Protein 8B6Q (pdb70)

Structure (mmCIF, N/CA/C/O backbone):
data_8B6Q
#
_entry.id   8B6Q
#
_cell.length_a   74.530
_cell.length_b   74.530
_cell.length_c   177.840
_cell.angle_alpha   90.000
_cell.angle_beta   90.000
_cell.angle_gamma   90.000
#
_symmetry.space_group_name_H-M   'P 41 21 2'
#
loop_
_entity.id
_entity.type
_entity.pdbx_description
1 polymer 'Haloalkane dehalogenase,Calmodulin-1,Haloalkane dehalogenase,Calmodulin-1,M13 peptide'
2 non-polymer 'CHLORIDE ION'
3 non-polymer 'CALCIUM ION'
4 water water
#
loop_
_atom_site.group_PDB
_atom_site.id
_atom_site.type_symbol
_atom_site.label_atom_id
_atom_site.label_alt_id
_atom_site.label_comp_id
_atom_site.label_asym_id
_atom_site.label_entity_id
_atom_site.label_seq_id
_atom_site.pdbx_PDB_ins_code
_atom_site.Cartn_x
_atom_site.Cartn_y
_atom_site.Cartn_z
_atom_site.occupancy
_atom_site.B_iso_or_equiv
_atom_site.auth_seq_id
_atom_site.auth_comp_id
_atom_site.auth_asym_id
_atom_site.auth_atom_id
_atom_site.pdbx_PDB_model_num
ATOM 1 N N . GLY A 1 1 ? -11.24006 36.23613 -37.24593 1.000 147.52325 1 GLY A N 1
ATOM 2 C CA . GLY A 1 1 ? -11.54775 35.14699 -38.15381 1.000 144.70465 1 GLY A CA 1
ATOM 3 C C . GLY A 1 1 ? -10.34318 34.29147 -38.49346 1.000 138.36190 1 GLY A C 1
ATOM 4 O O . GLY A 1 1 ? -9.72440 34.46355 -39.54393 1.000 143.65885 1 GLY A O 1
ATOM 5 N N . ILE A 1 2 ? -10.00894 33.36428 -37.59592 1.000 132.12046 2 ILE A N 1
ATOM 6 C CA . ILE A 1 2 ? -8.87684 32.47421 -37.82028 1.000 139.66586 2 ILE A CA 1
ATOM 7 C C . ILE A 1 2 ? -9.20654 31.51257 -38.95305 1.000 145.71166 2 ILE A C 1
ATOM 8 O O . ILE A 1 2 ? -10.24122 30.83291 -38.93254 1.000 150.50343 2 ILE A O 1
ATOM 13 N N . GLY A 1 3 ? -8.32634 31.45283 -39.95009 1.000 172.05517 3 GLY A N 1
ATOM 14 C CA . GLY A 1 3 ? -8.55639 30.58455 -41.08384 1.000 171.34279 3 GLY A CA 1
ATOM 15 C C . GLY A 1 3 ? -8.41982 29.11631 -40.73109 1.000 164.77257 3 GLY A C 1
ATOM 16 O O . GLY A 1 3 ? -7.73960 28.72741 -39.78086 1.000 161.09306 3 GLY A O 1
ATOM 17 N N . THR A 1 4 ? -9.09090 28.28218 -41.52704 1.000 156.09008 4 THR A N 1
ATOM 18 C CA . THR A 1 4 ? -9.07559 26.84214 -41.32328 1.000 148.70584 4 THR A CA 1
ATOM 19 C C . THR A 1 4 ? -8.75823 26.05373 -42.58596 1.000 147.64652 4 THR A C 1
ATOM 20 O O . THR A 1 4 ? -8.76296 24.81872 -42.53899 1.000 143.58419 4 THR A O 1
ATOM 24 N N . GLY A 1 5 ? -8.49110 26.72081 -43.70659 1.000 130.45214 5 GLY A N 1
ATOM 25 C CA . GLY A 1 5 ? -8.13695 26.01207 -44.91886 1.000 117.54464 5 GLY A CA 1
ATOM 26 C C . GLY A 1 5 ? -6.71955 25.47230 -44.87123 1.000 125.51958 5 GLY A C 1
ATOM 27 O O . GLY A 1 5 ? -5.85050 25.98814 -44.16947 1.000 115.15273 5 GLY A O 1
ATOM 28 N N . PHE A 1 6 ? -6.48836 24.40575 -45.63990 1.000 119.88613 6 PHE A N 1
ATOM 29 C CA . PHE A 1 6 ? -5.19066 23.73762 -45.71361 1.000 104.24075 6 PHE A CA 1
ATOM 30 C C . PHE A 1 6 ? -4.73451 23.74463 -47.16864 1.000 107.17744 6 PHE A C 1
ATOM 31 O O . PHE A 1 6 ? -4.82134 22.72100 -47.86427 1.000 106.44015 6 PHE A O 1
ATOM 39 N N . PRO A 1 7 ? -4.24037 24.88356 -47.66459 1.000 111.18920 7 PRO A N 1
ATOM 40 C CA . PRO A 1 7 ? -3.85719 24.96889 -49.07742 1.000 115.88852 7 PRO A CA 1
ATOM 41 C C . PRO A 1 7 ? -2.37073 24.74132 -49.29867 1.000 112.63141 7 PRO A C 1
ATOM 42 O O . PRO A 1 7 ? -1.64678 25.66558 -49.68215 1.000 115.61673 7 PRO A O 1
ATOM 46 N N . PHE A 1 8 ? -1.90490 23.51741 -49.06371 1.000 107.48197 8 PHE A N 1
ATOM 47 C CA . PHE A 1 8 ? -0.50256 23.16910 -49.23575 1.000 118.58833 8 PHE A CA 1
ATOM 48 C C . PHE A 1 8 ? -0.38493 21.95732 -50.14728 1.000 123.85770 8 PHE A C 1
ATOM 49 O O . PHE A 1 8 ? -1.13855 20.98926 -50.00772 1.000 119.66058 8 PHE A O 1
ATOM 57 N N . ASP A 1 9 ? 0.56068 22.01660 -51.07694 1.000 125.57855 9 ASP A N 1
ATOM 58 C CA . ASP A 1 9 ? 0.78426 20.89657 -51.98298 1.000 117.35588 9 ASP A CA 1
ATOM 59 C C . ASP A 1 9 ? 1.40913 19.73310 -51.22061 1.000 111.97873 9 ASP A C 1
ATOM 60 O O . ASP A 1 9 ? 2.43019 19.91665 -50.54722 1.000 109.30311 9 ASP A O 1
ATOM 65 N N . PRO A 1 10 ? 0.83414 18.53425 -51.29339 1.000 109.66145 10 PRO A N 1
ATOM 66 C CA . PRO A 1 10 ? 1.37869 17.40651 -50.52971 1.000 104.43924 10 PRO A CA 1
ATOM 67 C C . PRO A 1 10 ? 2.55677 16.75091 -51.23416 1.000 95.77622 10 PRO A C 1
ATOM 68 O O . PRO A 1 10 ? 2.56994 16.58889 -52.45719 1.000 96.53499 10 PRO A O 1
ATOM 72 N N . HIS A 1 11 ? 3.55477 16.37107 -50.43885 1.000 90.07177 11 HIS A N 1
ATOM 73 C CA . HIS A 1 11 ? 4.72858 15.66193 -50.92420 1.000 87.27274 11 HIS A CA 1
ATOM 74 C C . HIS A 1 11 ? 4.93205 14.40737 -50.08780 1.000 94.33532 11 HIS A C 1
ATOM 75 O O . HIS A 1 11 ? 4.58191 14.36905 -48.90521 1.000 92.83537 11 HIS A O 1
ATOM 82 N N . TYR A 1 12 ? 5.50179 13.37838 -50.71092 1.000 88.11680 12 TYR A N 1
ATOM 83 C CA . TYR A 1 12 ? 5.64885 12.07807 -50.07597 1.000 78.17767 12 TYR A CA 1
ATOM 84 C C . TYR A 1 12 ? 7.06141 11.54653 -50.27863 1.000 77.26665 12 TYR A C 1
ATOM 85 O O . TYR A 1 12 ? 7.75765 11.91056 -51.22986 1.000 85.58843 12 TYR A O 1
ATOM 94 N N . VAL A 1 13 ? 7.47310 10.67165 -49.36399 1.000 77.39943 13 VAL A N 1
ATOM 95 C CA . VAL A 1 13 ? 8.79660 10.05833 -49.40721 1.000 76.65473 13 VAL A CA 1
ATOM 96 C C . VAL A 1 13 ? 8.74735 8.77194 -48.59372 1.000 69.26791 13 VAL A C 1
ATOM 97 O O . VAL A 1 13 ? 8.14364 8.72321 -47.51837 1.000 71.11381 13 VAL A O 1
ATOM 101 N N . GLU A 1 14 ? 9.37680 7.72489 -49.12251 1.000 73.80412 14 GLU A N 1
ATOM 102 C CA . GLU A 1 14 ? 9.41800 6.42956 -48.45820 1.000 66.07897 14 GLU A CA 1
ATOM 103 C C . GLU A 1 14 ? 10.57666 6.37889 -47.47076 1.000 72.26055 14 GLU A C 1
ATOM 104 O O . GLU A 1 14 ? 11.68908 6.81908 -47.77529 1.000 76.17350 14 GLU A O 1
ATOM 110 N N . VAL A 1 15 ? 10.30711 5.83263 -46.28492 1.000 81.84180 15 VAL A N 1
ATOM 111 C CA . VAL A 1 15 ? 11.28879 5.74955 -45.20765 1.000 75.50020 15 VAL A CA 1
ATOM 112 C C . VAL A 1 15 ? 11.10725 4.41785 -44.49193 1.000 69.57431 15 VAL A C 1
ATOM 113 O O . VAL A 1 15 ? 10.03717 4.15416 -43.93158 1.000 67.58487 15 VAL A O 1
ATOM 117 N N . LEU A 1 16 ? 12.14830 3.58391 -44.50864 1.000 58.29324 16 LEU A N 1
ATOM 118 C CA . LEU A 1 16 ? 12.16309 2.30639 -43.79443 1.000 52.34027 16 LEU A CA 1
ATOM 119 C C . LEU A 1 16 ? 10.96685 1.43816 -44.18049 1.000 61.14527 16 LEU A C 1
ATOM 120 O O . LEU A 1 16 ? 10.21897 0.94800 -43.33181 1.000 56.17357 16 LEU A O 1
ATOM 125 N N . GLY A 1 17 ? 10.79087 1.24590 -45.48582 1.000 70.81092 17 GLY A N 1
ATOM 126 C CA . GLY A 1 17 ? 9.70465 0.43377 -45.99118 1.000 59.43971 17 GLY A CA 1
ATOM 127 C C . GLY A 1 17 ? 8.32824 1.04931 -45.88443 1.000 58.40622 17 GLY A C 1
ATOM 128 O O . GLY A 1 17 ? 7.35452 0.41907 -46.31233 1.000 78.43342 17 GLY A O 1
ATOM 129 N N . GLU A 1 18 ? 8.20917 2.25158 -45.32725 1.000 66.90908 18 GLU A N 1
ATOM 130 C CA . GLU A 1 18 ? 6.93495 2.94168 -45.21288 1.000 65.04979 18 GLU A CA 1
ATOM 131 C C . GLU A 1 18 ? 7.06497 4.33264 -45.81716 1.000 70.56656 18 GLU A C 1
ATOM 132 O O . GLU A 1 18 ? 8.16249 4.88349 -45.93036 1.000 72.56392 18 GLU A O 1
ATOM 138 N N . ARG A 1 19 ? 5.92680 4.89811 -46.20430 1.000 62.50406 19 ARG A N 1
ATOM 139 C CA . ARG A 1 19 ? 5.88116 6.19887 -46.85593 1.000 64.96391 19 ARG A CA 1
ATOM 140 C C . ARG A 1 19 ? 5.42135 7.26967 -45.87486 1.000 67.57207 19 ARG A C 1
ATOM 141 O O . ARG A 1 19 ? 4.50110 7.04892 -45.08224 1.000 62.08415 19 ARG A O 1
ATOM 149 N N . MET A 1 20 ? 6.06967 8.42980 -45.93291 1.000 63.06332 20 MET A N 1
ATOM 150 C CA . MET A 1 20 ? 5.72490 9.57040 -45.09991 1.000 61.57948 20 MET A CA 1
ATOM 151 C C . MET A 1 20 ? 5.28379 10.73420 -45.97866 1.000 64.54669 20 MET A C 1
ATOM 152 O O . MET A 1 20 ? 5.53417 10.75812 -47.18610 1.000 67.74570 20 MET A O 1
ATOM 157 N N . HIS A 1 21 ? 4.61985 11.70497 -45.35483 1.000 73.36411 21 HIS A N 1
ATOM 158 C CA . HIS A 1 21 ? 4.05449 12.85256 -46.05077 1.000 80.29033 21 HIS A CA 1
ATOM 159 C C . HIS A 1 21 ? 4.56135 14.13920 -45.41663 1.000 77.16783 21 HIS A C 1
ATOM 160 O O . HIS A 1 21 ? 4.71394 14.21738 -44.19425 1.000 67.86925 21 HIS A O 1
ATOM 167 N N . TYR A 1 22 ? 4.82097 15.14755 -46.24921 1.000 85.03570 22 TYR A N 1
ATOM 168 C CA . TYR A 1 22 ? 5.34177 16.41445 -45.75630 1.000 84.05137 22 TYR A CA 1
ATOM 169 C C . TYR A 1 22 ? 4.96119 17.54382 -46.70310 1.000 85.13256 22 TYR A C 1
ATOM 170 O O . TYR A 1 22 ? 4.79246 17.33854 -47.90816 1.000 86.89420 22 TYR A O 1
ATOM 179 N N . VAL A 1 23 ? 4.82985 18.74146 -46.13559 1.000 85.98235 23 VAL A N 1
ATOM 180 C CA . VAL A 1 23 ? 4.59989 19.96776 -46.89084 1.000 83.53026 23 VAL A CA 1
ATOM 181 C C . VAL A 1 23 ? 5.95049 20.57131 -47.24815 1.000 88.75377 23 VAL A C 1
ATOM 182 O O . VAL A 1 23 ? 6.89956 20.50707 -46.45820 1.000 96.29678 23 VAL A O 1
ATOM 186 N N . ASP A 1 24 ? 6.04953 21.15647 -48.44444 1.000 94.48287 24 ASP A N 1
ATOM 187 C CA . ASP A 1 24 ? 7.32514 21.71271 -48.90299 1.000 97.69978 24 ASP A CA 1
ATOM 188 C C . ASP A 1 24 ? 7.02438 22.90450 -49.81596 1.000 109.91248 24 ASP A C 1
ATOM 189 O O . ASP A 1 24 ? 6.86227 22.74852 -51.02822 1.000 117.59737 24 ASP A O 1
ATOM 194 N N . VAL A 1 25 ? 6.95383 24.09222 -49.21546 1.000 130.61577 25 VAL A N 1
ATOM 195 C CA . VAL A 1 25 ? 6.73129 25.33959 -49.93765 1.000 136.84525 25 VAL A CA 1
ATOM 196 C C . VAL A 1 25 ? 7.75017 26.36346 -49.45600 1.000 137.68584 25 VAL A C 1
ATOM 197 O O . VAL A 1 25 ? 8.02853 26.45810 -48.25536 1.000 134.23961 25 VAL A O 1
ATOM 201 N N . GLY A 1 26 ? 8.30769 27.12767 -50.39306 1.000 130.52394 26 GLY A N 1
ATOM 202 C CA . GLY A 1 26 ? 9.26776 28.15547 -50.06832 1.000 127.46977 26 GLY A CA 1
ATOM 203 C C . GLY A 1 26 ? 10.44745 28.16219 -51.01871 1.000 131.36712 26 GLY A C 1
ATOM 204 O O . GLY A 1 26 ? 10.55527 27.31950 -51.91529 1.000 126.90798 26 GLY A O 1
ATOM 205 N N . PRO A 1 27 ? 11.35547 29.12281 -50.84406 1.000 163.91182 27 PRO A N 1
ATOM 206 C CA . PRO A 1 27 ? 12.55100 29.16656 -51.69532 1.000 166.69935 27 PRO A CA 1
ATOM 207 C C . PRO A 1 27 ? 13.42658 27.94109 -51.47649 1.000 161.55144 27 PRO A C 1
ATOM 208 O O . PRO A 1 27 ? 13.65356 27.50848 -50.34498 1.000 156.96425 27 PRO A O 1
ATOM 212 N N . ARG A 1 28 ? 13.92449 27.38480 -52.58101 1.000 135.51620 28 ARG A N 1
ATOM 213 C CA . ARG A 1 28 ? 14.61972 26.10435 -52.54884 1.000 124.86786 28 ARG A CA 1
ATOM 214 C C . ARG A 1 28 ? 16.04403 26.19426 -52.01606 1.000 130.85346 28 ARG A C 1
ATOM 215 O O . ARG A 1 28 ? 16.64947 25.15028 -51.75024 1.000 137.37498 28 ARG A O 1
ATOM 223 N N . ASP A 1 29 ? 16.59502 27.39222 -51.85390 1.000 130.39576 29 ASP A N 1
ATOM 224 C CA . ASP A 1 29 ? 17.95014 27.55373 -51.35196 1.000 132.54992 29 ASP A CA 1
ATOM 225 C C . ASP A 1 29 ? 17.92969 28.21989 -49.98192 1.000 125.44195 29 ASP A C 1
ATOM 226 O O . ASP A 1 29 ? 16.94220 28.84121 -49.57943 1.000 124.51742 29 ASP A O 1
ATOM 231 N N . GLY A 1 30 ? 19.04216 28.07914 -49.26577 1.000 116.33064 30 GLY A N 1
ATOM 232 C CA . GLY A 1 30 ? 19.15459 28.61474 -47.92421 1.000 106.99375 30 GLY A CA 1
ATOM 233 C C . GLY A 1 30 ? 19.13025 27.53221 -46.86601 1.000 115.48491 30 GLY A C 1
ATOM 234 O O . GLY A 1 30 ? 19.71295 26.46005 -47.05341 1.000 112.15292 30 GLY A O 1
ATOM 235 N N . THR A 1 31 ? 18.45758 27.79809 -45.74946 1.000 108.18826 31 THR A N 1
ATOM 236 C CA . THR A 1 31 ? 18.33057 26.83403 -44.66378 1.000 96.27160 3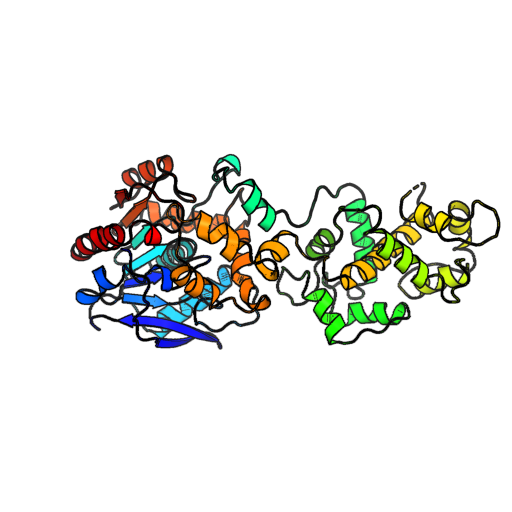1 THR A CA 1
ATOM 237 C C . THR A 1 31 ? 16.86786 26.44314 -44.50827 1.000 95.16586 31 THR A C 1
ATOM 238 O O . THR A 1 31 ? 16.01737 27.32341 -44.28882 1.000 92.03893 31 THR A O 1
ATOM 242 N N . PRO A 1 32 ? 16.52186 25.16327 -44.61827 1.000 93.34014 32 PRO A N 1
ATOM 243 C CA . PRO A 1 32 ? 15.12552 24.76044 -44.42695 1.000 93.83087 32 PRO A CA 1
ATOM 244 C C . PRO A 1 32 ? 14.68705 24.91674 -42.97982 1.000 82.70208 32 PRO A C 1
ATOM 245 O O . PRO A 1 32 ? 15.48471 24.81122 -42.04486 1.000 85.48262 32 PRO A O 1
ATOM 249 N N . VAL A 1 33 ? 13.39479 25.17519 -42.80685 1.000 82.06895 33 VAL A N 1
ATOM 250 C CA . VAL A 1 33 ? 12.77587 25.31630 -41.49413 1.000 81.96748 33 VAL A CA 1
ATOM 251 C C . VAL A 1 33 ? 11.85672 24.11878 -41.29845 1.000 76.15009 33 VAL A C 1
ATOM 252 O O . VAL A 1 33 ? 10.78425 24.03953 -41.91049 1.000 83.58699 33 VAL A O 1
ATOM 256 N N . LEU A 1 34 ? 12.27262 23.18623 -40.44606 1.000 80.71701 34 LEU A N 1
ATOM 257 C CA . LEU A 1 34 ? 11.56508 21.92512 -40.26528 1.000 68.42193 34 LEU A CA 1
ATOM 258 C C . LEU A 1 34 ? 10.53523 22.06351 -39.14910 1.000 72.28229 34 LEU A C 1
ATOM 259 O O . LEU A 1 34 ? 10.89700 22.26819 -37.98506 1.000 65.63503 34 LEU A O 1
ATOM 264 N N . PHE A 1 35 ? 9.25733 21.94898 -39.50461 1.000 77.54477 35 PHE A N 1
ATOM 265 C CA . PHE A 1 35 ? 8.17325 21.95198 -38.53082 1.000 75.08318 35 PHE A CA 1
ATOM 266 C C . PHE A 1 35 ? 7.87117 20.52301 -38.09886 1.000 73.44548 35 PHE A C 1
ATOM 267 O O . PHE A 1 35 ? 7.68777 19.64106 -38.94187 1.000 75.93847 35 PHE A O 1
ATOM 275 N N . LEU A 1 36 ? 7.81591 20.29699 -36.78900 1.000 62.59284 36 LEU A N 1
ATOM 276 C CA . LEU A 1 36 ? 7.51571 18.98346 -36.23047 1.000 63.82341 36 LEU A CA 1
ATOM 277 C C . LEU A 1 36 ? 6.32547 19.10472 -35.29022 1.000 70.45959 36 LEU A C 1
ATOM 278 O O . LEU A 1 36 ? 6.37625 19.86104 -34.31383 1.000 77.21657 36 LEU A O 1
ATOM 283 N N . HIS A 1 37 ? 5.26305 18.36072 -35.58410 1.000 56.77316 37 HIS A N 1
ATOM 284 C CA . HIS A 1 37 ? 4.05723 18.36805 -34.77255 1.000 56.99259 37 HIS A CA 1
ATOM 285 C C . HIS A 1 37 ? 4.11380 17.26775 -33.71582 1.000 53.73075 37 HIS A C 1
ATOM 286 O O . HIS A 1 37 ? 5.00754 16.41858 -33.70418 1.000 56.02135 37 HIS A O 1
ATOM 293 N N . GLY A 1 38 ? 3.12829 17.28673 -32.82404 1.000 54.03355 38 GLY A N 1
ATOM 294 C CA . GLY A 1 38 ? 3.04374 16.30217 -31.76603 1.000 51.59018 38 GLY A CA 1
ATOM 295 C C . GLY A 1 38 ? 1.69980 15.60584 -31.72536 1.000 51.78903 38 GLY A C 1
ATOM 296 O O . GLY A 1 38 ? 0.99898 15.52217 -32.74050 1.000 53.10198 38 GLY A O 1
ATOM 297 N N . ASN A 1 39 ? 1.33266 15.10450 -30.55146 1.000 50.82201 39 ASN A N 1
ATOM 298 C CA . ASN A 1 39 ? 0.08728 14.39252 -30.29297 1.000 56.02561 39 ASN A CA 1
ATOM 299 C C . ASN A 1 39 ? -0.96834 15.36474 -29.76776 1.000 57.89972 39 ASN A C 1
ATOM 300 O O . ASN A 1 39 ? -0.66541 16.19781 -28.90892 1.000 61.55169 39 ASN A O 1
ATOM 305 N N . PRO A 1 40 ? -2.22165 15.29746 -30.25489 1.000 58.81147 40 PRO A N 1
ATOM 306 C CA . PRO A 1 40 ? -2.70761 14.39850 -31.30474 1.000 55.46960 40 PRO A CA 1
ATOM 307 C C . PRO A 1 40 ? -2.98511 15.10442 -32.62688 1.000 57.85372 40 PRO A C 1
ATOM 308 O O . PRO A 1 40 ? -4.08258 14.95910 -33.16536 1.000 61.20760 40 PRO A O 1
ATOM 312 N N . THR A 1 41 ? -2.01504 15.85395 -33.14456 1.000 58.06585 41 THR A N 1
ATOM 313 C CA . THR A 1 41 ? -2.23825 16.69510 -34.30827 1.000 65.26669 41 THR A CA 1
ATOM 314 C C . THR A 1 41 ? -1.48190 16.14040 -35.52072 1.000 60.04566 41 THR A C 1
ATOM 315 O O . THR A 1 41 ? -1.15209 14.94485 -35.56935 1.000 57.50198 41 THR A O 1
ATOM 319 N N . SER A 1 42 ? -1.22971 17.00564 -36.49952 1.000 62.51504 42 SER A N 1
ATOM 320 C CA . SER A 1 42 ? -0.43662 16.70745 -37.68842 1.000 62.44607 42 SER A CA 1
ATOM 321 C C . SER A 1 42 ? 0.07194 18.04028 -38.23176 1.000 69.50746 42 SER A C 1
ATOM 322 O O . SER A 1 42 ? 0.20194 19.01245 -37.48003 1.000 72.16802 42 SER A O 1
ATOM 325 N N . SER A 1 43 ? 0.33691 18.09546 -39.53921 1.000 79.04966 43 SER A N 1
ATOM 326 C CA . SER A 1 43 ? 0.74751 19.35582 -40.14650 1.000 83.22756 43 SER A CA 1
ATOM 327 C C . SER A 1 43 ? -0.35394 20.40715 -40.09482 1.000 86.34114 43 SER A C 1
ATOM 328 O O . SER A 1 43 ? -0.06867 21.59584 -40.28003 1.000 86.83877 43 SER A O 1
ATOM 331 N N . TYR A 1 44 ? -1.60030 19.99819 -39.83785 1.000 93.66158 44 TYR A N 1
ATOM 332 C CA . TYR A 1 44 ? -2.71610 20.93740 -39.78074 1.000 96.23419 44 TYR A CA 1
ATOM 333 C C . TYR A 1 44 ? -2.55030 21.97746 -38.67822 1.000 98.66049 44 TYR A C 1
ATOM 334 O O . TYR A 1 44 ? -3.17162 23.04468 -38.74754 1.000 103.41483 44 TYR A O 1
ATOM 343 N N . VAL A 1 45 ? -1.72541 21.69465 -37.66555 1.000 86.23786 45 VAL A N 1
ATOM 344 C CA . VAL A 1 45 ? -1.49927 22.65112 -36.58393 1.000 88.48849 45 VAL A CA 1
ATOM 345 C C . VAL A 1 45 ? -0.58710 23.79539 -36.99641 1.000 91.15197 45 VAL A C 1
ATOM 346 O O . VAL A 1 45 ? -0.49072 24.79045 -36.26825 1.000 99.59784 45 VAL A O 1
ATOM 350 N N . TRP A 1 46 ? 0.07872 23.69288 -38.14857 1.000 85.95320 46 TRP A N 1
ATOM 351 C CA . TRP A 1 46 ? 0.96774 24.74002 -38.63799 1.000 93.40182 46 TRP A CA 1
ATOM 352 C C . TRP A 1 46 ? 0.38964 25.47615 -39.84323 1.000 98.53836 46 TRP A C 1
ATOM 353 O O . TRP A 1 46 ? 1.12193 26.18405 -40.54012 1.000 109.00094 46 TRP A O 1
ATOM 364 N N . ARG A 1 47 ? -0.91146 25.32529 -40.10201 1.000 91.10200 47 ARG A N 1
ATOM 365 C CA . ARG A 1 47 ? -1.48805 25.84290 -41.33959 1.000 104.11367 47 ARG A CA 1
ATOM 366 C C . ARG A 1 47 ? -1.47542 27.36686 -41.39169 1.000 102.05080 47 ARG A C 1
ATOM 367 O O . ARG A 1 47 ? -1.39857 27.94493 -42.48200 1.000 110.58967 47 ARG A O 1
ATOM 375 N N . ASN A 1 48 ? -1.54488 28.03376 -40.23928 1.000 101.37864 48 ASN A N 1
ATOM 376 C CA . ASN A 1 48 ? -1.62161 29.48795 -40.18495 1.000 107.35757 48 ASN A CA 1
ATOM 377 C C . ASN A 1 48 ? -0.33286 30.11957 -39.66995 1.000 109.63246 48 ASN A C 1
ATOM 378 O O . ASN A 1 48 ? -0.33761 31.28470 -39.26029 1.000 107.16966 48 ASN A O 1
ATOM 383 N N . ILE A 1 49 ? 0.77023 29.37370 -39.68285 1.000 124.01263 49 ILE A N 1
ATOM 384 C CA . ILE A 1 49 ? 2.05685 29.87505 -39.21326 1.000 127.39471 49 ILE A CA 1
ATOM 385 C C . ILE A 1 49 ? 3.05353 29.80084 -40.36077 1.000 122.88804 49 ILE A C 1
ATOM 386 O O . ILE A 1 49 ? 3.97337 30.62137 -40.45879 1.000 123.94765 49 ILE A O 1
ATOM 391 N N . ILE A 1 50 ? 2.87384 28.80536 -41.23315 1.000 111.36070 50 ILE A N 1
ATOM 392 C CA . ILE A 1 50 ? 3.72269 28.69966 -42.42309 1.000 104.33809 50 ILE A CA 1
ATOM 393 C C . ILE A 1 50 ? 3.61170 29.92611 -43.31595 1.000 114.02448 50 ILE A C 1
ATOM 394 O O . ILE A 1 50 ? 4.64758 30.39370 -43.81434 1.000 116.44963 50 ILE A O 1
ATOM 399 N N . PRO A 1 51 ? 2.42588 30.49870 -43.57765 1.000 114.41835 51 PRO A N 1
ATOM 400 C CA . PRO A 1 51 ? 2.38050 31.70999 -44.41682 1.000 116.05748 51 PRO A CA 1
ATOM 401 C C . PRO A 1 51 ? 3.22674 32.85949 -43.89379 1.000 118.85040 51 PRO A C 1
ATOM 402 O O . PRO A 1 51 ? 3.66847 33.69863 -44.68888 1.000 130.79958 51 PRO A O 1
ATOM 406 N N . HIS A 1 52 ? 3.46880 32.92862 -42.58432 1.000 120.45147 52 HIS A N 1
ATOM 407 C CA . HIS A 1 52 ? 4.32334 33.97084 -42.03007 1.000 117.31913 52 HIS A CA 1
ATOM 408 C C . HIS A 1 52 ? 5.80534 33.71631 -42.27440 1.000 120.71561 52 HIS A C 1
ATOM 409 O O . HIS A 1 52 ? 6.61735 34.61753 -42.03852 1.000 117.76579 52 HIS A O 1
ATOM 416 N N . VAL A 1 53 ? 6.17493 32.52318 -42.73988 1.000 131.94358 53 VAL A N 1
ATOM 417 C CA . VAL A 1 53 ? 7.57479 32.12688 -42.85450 1.000 117.59921 53 VAL A CA 1
ATOM 418 C C . VAL A 1 53 ? 7.88263 31.71866 -44.29037 1.000 125.49469 53 VAL A C 1
ATOM 419 O O . VAL A 1 53 ? 9.01161 31.88397 -44.76752 1.000 124.05964 53 VAL A O 1
ATOM 423 N N . ALA A 1 54 ? 6.87369 31.20094 -44.98831 1.000 127.89166 54 ALA A N 1
ATOM 424 C CA . ALA A 1 54 ? 7.07359 30.65786 -46.33069 1.000 132.93724 54 ALA A CA 1
ATOM 425 C C . ALA A 1 54 ? 7.72744 31.61587 -47.32468 1.000 146.97860 54 ALA A C 1
ATOM 426 O O . ALA A 1 54 ? 8.57181 31.15096 -48.10937 1.000 141.69069 54 ALA A O 1
ATOM 428 N N . PRO A 1 55 ? 7.39666 32.91486 -47.37526 1.000 171.80213 55 PRO A N 1
ATOM 429 C CA . PRO A 1 55 ? 8.04123 33.77369 -48.38971 1.000 177.91820 55 PRO A CA 1
ATOM 430 C C . PRO A 1 55 ? 9.55647 33.83908 -48.27510 1.000 176.79480 55 PRO A C 1
ATOM 431 O O . PRO A 1 55 ? 10.25736 33.67538 -49.28245 1.000 179.19716 55 PRO A O 1
ATOM 435 N N . THR A 1 56 ? 10.08776 34.07000 -47.07324 1.000 151.10297 56 THR A N 1
ATOM 436 C CA . THR A 1 56 ? 11.52591 34.27788 -46.93636 1.000 135.57091 56 THR A CA 1
ATOM 437 C C . THR A 1 56 ? 12.28589 32.96187 -46.81457 1.000 135.31923 56 THR A C 1
ATOM 438 O O . THR A 1 56 ? 13.35259 32.80307 -47.41869 1.000 129.24826 56 THR A O 1
ATOM 442 N N . HIS A 1 57 ? 11.76266 32.01295 -46.04256 1.000 132.65330 57 HIS A N 1
ATOM 443 C CA . HIS A 1 57 ? 12.45921 30.76779 -45.75943 1.000 125.50310 57 HIS A CA 1
ATOM 444 C C . HIS A 1 57 ? 11.63867 29.57100 -46.22083 1.000 119.73194 57 HIS A C 1
ATOM 445 O O . HIS A 1 57 ? 10.40797 29.63007 -46.30299 1.000 123.60147 57 HIS A O 1
ATOM 452 N N . ARG A 1 58 ? 12.34237 28.48207 -46.51971 1.000 105.54287 58 ARG A N 1
ATOM 453 C CA . ARG A 1 58 ? 11.69204 27.23350 -46.89031 1.000 113.50923 58 ARG A CA 1
ATOM 454 C C . ARG A 1 58 ? 11.07723 26.57458 -45.66192 1.000 104.13122 58 ARG A C 1
ATOM 455 O O . ARG A 1 58 ? 11.67688 26.55297 -44.58388 1.000 103.06061 58 ARG A O 1
ATOM 463 N N . CYS A 1 59 ? 9.87187 26.03461 -45.82784 1.000 100.85310 59 CYS A N 1
ATOM 464 C CA . CYS A 1 59 ? 9.12479 25.42224 -44.73564 1.000 95.85499 59 CYS A CA 1
ATOM 465 C C . CYS A 1 59 ? 8.86419 23.95928 -45.06255 1.000 100.01923 59 CYS A C 1
ATOM 466 O O . CYS A 1 59 ? 8.29281 23.64684 -46.11293 1.000 102.11526 59 CYS A O 1
ATOM 469 N N . ILE A 1 60 ? 9.27957 23.07000 -44.16353 1.000 86.40581 60 ILE A N 1
ATOM 470 C CA . ILE A 1 60 ? 9.04241 21.63567 -44.28685 1.000 82.79819 60 ILE A CA 1
ATOM 471 C C . ILE A 1 60 ? 8.30216 21.18057 -43.03694 1.000 88.43236 60 ILE A C 1
ATOM 472 O O . ILE A 1 60 ? 8.79283 21.36855 -41.91645 1.000 78.65382 60 ILE A O 1
ATOM 477 N N . ALA A 1 61 ? 7.12506 20.58430 -43.22619 1.000 89.39506 61 ALA A N 1
ATOM 478 C CA . ALA A 1 61 ? 6.27519 20.13978 -42.12192 1.000 85.34587 61 ALA A CA 1
ATOM 479 C C . ALA A 1 61 ? 5.78820 18.72465 -42.40007 1.000 83.09002 61 ALA A C 1
ATOM 480 O O . ALA A 1 61 ? 4.74217 18.52788 -43.03470 1.000 80.66079 61 ALA A O 1
ATOM 482 N N . PRO A 1 62 ? 6.52099 17.71353 -41.94561 1.000 77.82562 62 PRO A N 1
ATOM 483 C CA . PRO A 1 62 ? 6.07765 16.33166 -42.13777 1.000 72.87354 62 PRO A CA 1
ATOM 484 C C . PRO A 1 62 ? 5.07809 15.89204 -41.07862 1.000 68.35094 62 PRO A C 1
ATOM 485 O O . PRO A 1 62 ? 4.96977 16.47013 -39.99552 1.000 59.80905 62 PRO A O 1
ATOM 489 N N . ASP A 1 63 ? 4.33789 14.84312 -41.42298 1.000 66.61912 63 ASP A N 1
ATOM 490 C CA . ASP A 1 63 ? 3.46926 14.14761 -40.48506 1.000 67.32165 63 ASP A CA 1
ATOM 491 C C . ASP A 1 63 ? 4.20030 12.91817 -39.96575 1.000 56.81055 63 ASP A C 1
ATOM 492 O O . ASP A 1 63 ? 4.80881 12.17844 -40.74642 1.000 56.10539 63 ASP A O 1
ATOM 497 N N . LEU A 1 64 ? 4.14641 12.70915 -38.65285 1.000 62.79057 64 LEU A N 1
ATOM 498 C CA . LEU A 1 64 ? 4.83386 11.57913 -38.04835 1.000 52.89464 64 LEU A CA 1
ATOM 499 C C . LEU A 1 64 ? 4.27891 10.26455 -38.59068 1.000 55.85254 64 LEU A C 1
ATOM 500 O O . LEU A 1 64 ? 3.17498 10.20184 -39.13957 1.000 51.70503 64 LEU A O 1
ATOM 505 N N . ILE A 1 65 ? 5.07149 9.20131 -38.43732 1.000 56.04537 65 ILE A N 1
ATOM 506 C CA . ILE A 1 65 ? 4.66569 7.89792 -38.94677 1.000 58.34292 65 ILE A CA 1
ATOM 507 C C . ILE A 1 65 ? 3.40681 7.44419 -38.22187 1.000 51.57092 65 ILE A C 1
ATOM 508 O O . ILE A 1 65 ? 3.29751 7.55432 -36.99384 1.000 47.84797 65 ILE A O 1
ATOM 513 N N . GLY A 1 66 ? 2.43394 6.95681 -38.98762 1.000 55.02572 66 GLY A N 1
ATOM 514 C CA . GLY A 1 66 ? 1.14886 6.59003 -38.43186 1.000 56.40235 66 GLY A CA 1
ATOM 515 C C . GLY A 1 66 ? 0.23873 7.75091 -38.10436 1.000 50.26003 66 GLY A C 1
ATOM 516 O O . GLY A 1 66 ? -0.77983 7.54781 -37.43402 1.000 54.42769 66 GLY A O 1
ATOM 517 N N . MET A 1 67 ? 0.57301 8.96182 -38.54722 1.000 53.82962 67 MET A N 1
ATOM 518 C CA . MET A 1 67 ? -0.23407 10.14330 -38.28201 1.000 59.40575 67 MET A CA 1
ATOM 519 C C . MET A 1 67 ? -0.30165 10.99174 -39.54357 1.000 60.77675 67 MET A C 1
ATOM 520 O O . MET A 1 67 ? 0.49249 10.82361 -40.47252 1.000 61.48433 67 MET A O 1
ATOM 525 N N . GLY A 1 68 ? -1.26486 11.91086 -39.56429 1.000 58.77499 68 GLY A N 1
ATOM 526 C CA . GLY A 1 68 ? -1.45848 12.78591 -40.70421 1.000 62.30336 68 GLY A CA 1
ATOM 527 C C . GLY A 1 68 ? -1.75300 12.03763 -41.98770 1.000 70.72078 68 GLY A C 1
ATOM 528 O O . GLY A 1 68 ? -2.80354 11.40201 -42.11798 1.000 74.41050 68 GLY A O 1
ATOM 529 N N . LYS A 1 69 ? -0.82807 12.10506 -42.94599 1.000 75.23750 69 LYS A N 1
ATOM 530 C CA . LYS A 1 69 ? -0.96003 11.38644 -44.20754 1.000 71.25945 69 LYS A CA 1
ATOM 531 C C . LYS A 1 69 ? 0.15936 10.37648 -44.42506 1.000 68.84761 69 LYS A C 1
ATOM 532 O O . LYS A 1 69 ? 0.23749 9.77800 -45.50449 1.000 67.19514 69 LYS A O 1
ATOM 538 N N . SER A 1 70 ? 1.03011 10.17654 -43.43976 1.000 73.26365 70 SER A N 1
ATOM 539 C CA . SER A 1 70 ? 2.05759 9.15513 -43.55327 1.000 66.64619 70 SER A CA 1
ATOM 540 C C . SER A 1 70 ? 1.42966 7.76601 -43.48210 1.000 63.03232 70 SER A C 1
ATOM 541 O O . SER A 1 70 ? 0.28011 7.59432 -43.06623 1.000 61.44478 70 SER A O 1
ATOM 544 N N . ASP A 1 71 ? 2.20076 6.76503 -43.90058 1.000 64.46821 71 ASP A N 1
ATOM 545 C CA . ASP A 1 71 ? 1.72178 5.39309 -43.83555 1.000 64.43937 71 ASP A CA 1
ATOM 546 C C . ASP A 1 71 ? 1.50348 4.97315 -42.38484 1.000 61.67832 71 ASP A C 1
ATOM 547 O O . ASP A 1 71 ? 2.04186 5.56616 -41.44624 1.000 57.57642 71 ASP A O 1
ATOM 552 N N . LYS A 1 72 ? 0.69200 3.92929 -42.20801 1.000 80.38137 72 LYS A N 1
ATOM 553 C CA . LYS A 1 72 ? 0.30192 3.43328 -40.89054 1.000 77.08571 72 LYS A CA 1
ATOM 554 C C . LYS A 1 72 ? 0.69871 1.96599 -40.77589 1.000 71.29513 72 LYS A C 1
ATOM 555 O O . LYS A 1 72 ? -0.15065 1.07021 -40.89838 1.000 77.44917 72 LYS A O 1
ATOM 561 N N . PRO A 1 73 ? 1.97727 1.68113 -40.54193 1.000 64.11271 73 PRO A N 1
ATOM 562 C CA . PRO A 1 73 ? 2.39544 0.29214 -40.33833 1.000 63.94053 73 PRO A CA 1
ATOM 563 C C . PRO A 1 73 ? 1.94134 -0.22875 -38.98393 1.000 61.16741 73 PRO A C 1
ATOM 564 O O . PRO A 1 73 ? 1.59444 0.52823 -38.07451 1.000 58.13430 73 PRO A O 1
ATOM 568 N N . ASP A 1 74 ? 1.94918 -1.55403 -38.86053 1.000 64.58188 74 ASP A N 1
ATOM 569 C CA . ASP A 1 74 ? 1.54648 -2.21878 -37.62226 1.000 68.77928 74 ASP A CA 1
ATOM 570 C C . ASP A 1 74 ? 2.72634 -2.18205 -36.65934 1.000 53.57589 74 ASP A C 1
ATOM 571 O O . ASP A 1 74 ? 3.56624 -3.08288 -36.62960 1.000 56.93671 74 ASP A O 1
ATOM 576 N N . LEU A 1 75 ? 2.78965 -1.11981 -35.86083 1.000 54.62044 75 LEU A N 1
ATOM 577 C CA . LEU A 1 75 ? 3.85951 -0.91646 -34.89658 1.000 47.65330 75 LEU A CA 1
ATOM 578 C C . LEU A 1 75 ? 3.26540 -0.51139 -33.55484 1.000 40.82136 75 LEU A C 1
ATOM 579 O O . LEU A 1 75 ? 2.08199 -0.17924 -33.44472 1.000 53.96782 75 LEU A O 1
ATOM 584 N N . GLY A 1 76 ? 4.10886 -0.54805 -32.52025 1.000 45.55875 76 GLY A N 1
ATOM 585 C CA . GLY A 1 76 ? 3.72825 0.02218 -31.24161 1.000 49.05895 76 GLY A CA 1
ATOM 586 C C . GLY A 1 76 ? 3.82524 1.52973 -31.19268 1.000 47.19175 76 GLY A C 1
ATOM 587 O O . GLY A 1 76 ? 3.25869 2.14800 -30.28531 1.000 45.89258 76 GLY A O 1
ATOM 588 N N . TYR A 1 77 ? 4.53260 2.12785 -32.15395 1.000 41.95056 77 TYR A N 1
ATOM 589 C CA . TYR A 1 77 ? 4.66932 3.58000 -32.26942 1.000 38.23140 77 TYR A CA 1
ATOM 590 C C . TYR A 1 77 ? 5.26994 4.19175 -31.00680 1.000 44.91076 77 TYR A C 1
ATOM 591 O O . TYR A 1 77 ? 4.86749 5.27011 -30.56536 1.000 40.87242 77 TYR A O 1
ATOM 600 N N . PHE A 1 78 ? 6.24756 3.50018 -30.42492 1.000 43.93143 78 PHE A N 1
ATOM 601 C CA . PHE A 1 78 ? 7.00944 4.06876 -29.32642 1.000 36.81044 78 PHE A CA 1
ATOM 602 C C . PHE A 1 78 ? 7.77361 5.30345 -29.80344 1.000 38.03233 78 PHE A C 1
ATOM 603 O O . PHE A 1 78 ? 7.85092 5.60227 -30.99832 1.000 39.57897 78 PHE A O 1
ATOM 611 N N . PHE A 1 79 ? 8.34570 6.03018 -28.84158 1.000 35.58876 79 PHE A N 1
ATOM 612 C CA . PHE A 1 79 ? 9.14546 7.19942 -29.18994 1.000 35.84971 79 PHE A CA 1
ATOM 613 C C . PHE A 1 79 ? 10.33530 6.81087 -30.05795 1.000 35.48999 79 PHE A C 1
ATOM 614 O O . PHE A 1 79 ? 10.69715 7.53854 -30.98998 1.000 38.92014 79 PHE A O 1
ATOM 622 N N . ASP A 1 80 ? 10.94719 5.65710 -29.77666 1.000 34.86259 80 ASP A N 1
ATOM 623 C CA . ASP A 1 80 ? 12.07709 5.20380 -30.58032 1.000 34.85176 80 ASP A CA 1
ATOM 624 C C . ASP A 1 80 ? 11.65477 4.86580 -32.00436 1.000 40.53702 80 ASP A C 1
ATOM 625 O O . ASP A 1 80 ? 12.47229 4.95329 -32.92792 1.000 45.97157 80 ASP A O 1
ATOM 630 N N . ASP A 1 81 ? 10.39291 4.47591 -32.20316 1.000 35.67019 81 ASP A N 1
ATOM 631 C CA . ASP A 1 81 ? 9.89409 4.27161 -33.55897 1.000 36.67975 81 ASP A CA 1
ATOM 632 C C . ASP A 1 81 ? 9.86274 5.58311 -34.33279 1.000 37.64595 81 ASP A C 1
ATOM 633 O O . ASP A 1 81 ? 10.25063 5.62844 -35.50600 1.000 38.73927 81 ASP A O 1
ATOM 638 N N . HIS A 1 82 ? 9.40762 6.66224 -33.69061 1.000 37.64494 82 HIS A N 1
ATOM 639 C CA . HIS A 1 82 ? 9.38922 7.96232 -34.35158 1.000 38.94441 82 HIS A CA 1
ATOM 640 C C . HIS A 1 82 ? 10.79665 8.49276 -34.58853 1.000 39.14441 82 HIS A C 1
ATOM 641 O O . HIS A 1 82 ? 11.02560 9.22027 -35.56079 1.000 40.64697 82 HIS A O 1
ATOM 648 N N . VAL A 1 83 ? 11.74668 8.14366 -33.71880 1.000 37.98409 83 VAL A N 1
ATOM 649 C CA . VAL A 1 83 ? 13.12503 8.58741 -33.90480 1.000 38.36374 83 VAL A CA 1
ATOM 650 C C . VAL A 1 83 ? 13.73480 7.93099 -35.13676 1.000 39.14564 83 VAL A C 1
ATOM 651 O O . VAL A 1 83 ? 14.39020 8.59200 -35.95060 1.000 40.53082 83 VAL A O 1
ATOM 655 N N . ARG A 1 84 ? 13.52741 6.62074 -35.29202 1.000 38.63390 84 ARG A N 1
ATOM 656 C CA . ARG A 1 84 ? 14.08165 5.91481 -36.44324 1.000 39.75139 84 ARG A CA 1
ATOM 657 C C . ARG A 1 84 ? 13.50079 6.44139 -37.74978 1.000 41.62187 84 ARG A C 1
ATOM 658 O O . ARG A 1 84 ? 14.22421 6.60144 -38.73967 1.000 43.25797 84 ARG A O 1
ATOM 666 N N . PHE A 1 85 ? 12.19603 6.72149 -37.77174 1.000 41.75811 85 PHE A N 1
ATOM 667 C CA . PHE A 1 85 ? 11.56549 7.19713 -38.99898 1.000 43.92168 85 PHE A CA 1
ATOM 668 C C . PHE A 1 85 ? 11.92062 8.65133 -39.28485 1.000 45.26437 85 PHE A C 1
ATOM 669 O O . PHE A 1 85 ? 12.12560 9.02616 -40.44507 1.000 47.56741 85 PHE A O 1
ATOM 677 N N . MET A 1 86 ? 11.99994 9.48671 -38.24567 1.000 46.18449 86 MET A N 1
ATOM 678 C CA . MET A 1 86 ? 12.36093 10.88376 -38.46400 1.000 45.87570 86 MET A CA 1
ATOM 679 C C . ME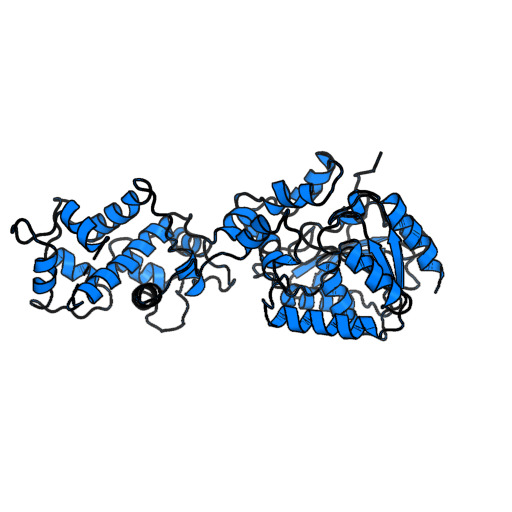T A 1 86 ? 13.83579 11.03249 -38.81646 1.000 46.51790 86 MET A C 1
ATOM 680 O O . MET A 1 86 ? 14.20143 11.94414 -39.56684 1.000 50.15615 86 MET A O 1
ATOM 685 N N . ASP A 1 87 ? 14.69257 10.15137 -38.29373 1.000 44.94548 87 ASP A N 1
ATOM 686 C CA . ASP A 1 87 ? 16.10481 10.18245 -38.66332 1.000 45.84488 87 ASP A CA 1
ATOM 687 C C . ASP A 1 87 ? 16.28829 9.87980 -40.14449 1.000 52.44277 87 ASP A C 1
ATOM 688 O O . ASP A 1 87 ? 16.96711 10.62165 -40.86408 1.000 51.04123 87 ASP A O 1
ATOM 693 N N . ALA A 1 88 ? 15.68617 8.78767 -40.61934 1.000 55.52015 88 ALA A N 1
ATOM 694 C CA . ALA A 1 88 ? 15.82140 8.41736 -42.02167 1.000 64.10873 88 ALA A CA 1
ATOM 695 C C . ALA A 1 88 ? 15.06775 9.36322 -42.94622 1.000 58.99871 88 ALA A C 1
ATOM 696 O O . ALA A 1 88 ? 15.41556 9.45787 -44.12700 1.000 58.89758 88 ALA A O 1
ATOM 698 N N . PHE A 1 89 ? 14.04953 10.06402 -42.44065 1.000 60.51653 89 PHE A N 1
ATOM 699 C CA . PHE A 1 89 ? 13.34386 11.03781 -43.26816 1.000 65.73490 89 PHE A CA 1
ATOM 700 C C . PHE A 1 89 ? 14.17670 12.29648 -43.47191 1.000 67.52803 89 PHE A C 1
ATOM 701 O O . PHE A 1 89 ? 14.20260 12.85858 -44.57318 1.000 72.05961 89 PHE A O 1
ATOM 709 N N . ILE A 1 90 ? 14.85661 12.75756 -42.41977 1.000 62.00207 90 ILE A N 1
ATOM 710 C CA . ILE A 1 90 ? 15.69126 13.95029 -42.53530 1.000 74.50261 90 ILE A CA 1
ATOM 711 C C . ILE A 1 90 ? 16.83742 13.70589 -43.50854 1.000 74.64751 90 ILE A C 1
ATOM 712 O O . ILE A 1 90 ? 17.17223 14.57066 -44.32781 1.000 74.67514 90 ILE A O 1
ATOM 717 N N . GLU A 1 91 ? 17.44731 12.52103 -43.44701 1.000 65.06345 91 GLU A N 1
ATOM 718 C CA . GLU A 1 91 ? 18.53965 12.19537 -44.35453 1.000 71.23461 91 GLU A CA 1
ATOM 719 C C . GLU A 1 91 ? 18.05700 11.77326 -45.73579 1.000 75.91111 91 GLU A C 1
ATOM 720 O O . GLU A 1 91 ? 18.84034 11.82717 -46.68999 1.000 80.68799 91 GLU A O 1
ATOM 726 N N . ALA A 1 92 ? 16.79592 11.35293 -45.86791 1.000 73.49043 92 ALA A N 1
ATOM 727 C CA . ALA A 1 92 ? 16.26469 11.04591 -47.19230 1.000 73.60679 92 ALA A CA 1
ATOM 728 C C . ALA A 1 92 ? 16.16565 12.30317 -48.04483 1.000 78.49293 92 ALA A C 1
ATOM 729 O O . ALA A 1 92 ? 16.41994 12.26334 -49.25410 1.000 88.34691 92 ALA A O 1
ATOM 731 N N . LEU A 1 93 ? 15.80064 13.42737 -47.43233 1.000 73.22450 93 LEU A N 1
ATOM 732 C CA . LEU A 1 93 ? 15.75169 14.70633 -48.12755 1.000 73.01511 93 LEU A CA 1
ATOM 733 C C . LEU A 1 93 ? 17.11974 15.36482 -48.24700 1.000 81.25687 93 LEU A C 1
ATOM 734 O O . LEU A 1 93 ? 17.21579 16.45279 -48.82543 1.000 89.44627 93 LEU A O 1
ATOM 739 N N . GLY A 1 94 ? 18.16862 14.73807 -47.71869 1.000 95.50143 94 GLY A N 1
ATOM 740 C CA . GLY A 1 94 ? 19.51008 15.27784 -47.83210 1.000 97.04461 94 GLY A CA 1
ATOM 741 C C . GLY A 1 94 ? 19.72673 16.59826 -47.12898 1.000 99.54714 94 GLY A C 1
ATOM 742 O O . GLY A 1 94 ? 20.53947 17.40792 -47.58521 1.000 105.29626 94 GLY A O 1
ATOM 743 N N . LEU A 1 95 ? 19.02423 16.83981 -46.02721 1.000 81.88547 95 LEU A N 1
ATOM 744 C CA . LEU A 1 95 ? 19.15089 18.10213 -45.31633 1.000 88.48777 95 LEU A CA 1
ATOM 745 C C . LEU A 1 95 ? 20.42847 18.13550 -44.48612 1.000 81.22585 95 LEU A C 1
ATOM 746 O O . LEU A 1 95 ? 20.89350 17.11280 -43.97494 1.000 79.69182 95 LEU A O 1
ATOM 751 N N . GLU A 1 96 ? 20.99594 19.33451 -44.35862 1.000 90.96226 96 GLU A N 1
ATOM 752 C CA . GLU A 1 96 ? 22.16840 19.55008 -43.52049 1.000 83.08818 96 GLU A CA 1
ATOM 753 C C . GLU A 1 96 ? 21.87295 20.61901 -42.47632 1.000 71.97129 96 GLU A C 1
ATOM 754 O O . GLU A 1 96 ? 21.52860 20.29657 -41.33496 1.000 70.20495 96 GLU A O 1
ATOM 760 N N . GLU A 1 97 ? 22.00162 21.88982 -42.85183 1.000 77.49772 97 GLU A N 1
ATOM 761 C CA . GLU A 1 97 ? 21.61528 22.96984 -41.95365 1.000 83.32827 97 GLU A CA 1
ATOM 762 C C . GLU A 1 97 ? 20.09713 23.01419 -41.82640 1.000 75.95682 97 GLU A C 1
ATOM 763 O O . GLU A 1 97 ? 19.37833 22.96695 -42.82874 1.000 78.58322 97 GLU A O 1
ATOM 769 N N . VAL A 1 98 ? 19.60763 23.09150 -40.59067 1.000 72.66803 98 VAL A N 1
ATOM 770 C CA . VAL A 1 98 ? 18.18115 22.98088 -40.30383 1.000 80.87088 98 VAL A CA 1
ATOM 771 C C . VAL A 1 98 ? 17.81372 23.96161 -39.19774 1.000 74.08514 98 VAL A C 1
ATOM 772 O O . VAL A 1 98 ? 18.56416 24.13619 -38.23169 1.000 73.02751 98 VAL A O 1
ATOM 776 N N . VAL A 1 99 ? 16.66147 24.61208 -39.35076 1.000 73.55505 99 VAL A N 1
ATOM 777 C CA . VAL A 1 99 ? 16.02588 25.38409 -38.28865 1.000 73.90590 99 VAL A CA 1
ATOM 778 C C . VAL A 1 99 ? 14.79724 24.61137 -37.82870 1.000 72.84385 99 VAL A C 1
ATOM 779 O O . VAL A 1 99 ? 14.02159 24.11849 -38.65706 1.000 70.91252 99 VAL A O 1
ATOM 783 N N . LEU A 1 100 ? 14.62120 24.50133 -36.51509 1.000 68.78690 100 LEU A N 1
ATOM 784 C CA . LEU A 1 100 ? 13.58148 23.66649 -35.92832 1.000 65.83602 100 LEU A CA 1
ATOM 785 C C . LEU A 1 100 ? 12.47877 24.52725 -35.32736 1.000 68.05819 100 LEU A C 1
ATOM 786 O O . LEU A 1 100 ? 12.74966 25.40897 -34.50550 1.000 78.88743 100 LEU A O 1
ATOM 791 N N . VAL A 1 101 ? 11.24127 24.26866 -35.74194 1.000 67.80908 101 VAL A N 1
ATOM 792 C CA . VAL A 1 101 ? 10.04954 24.80015 -35.08914 1.000 69.05535 101 VAL A CA 1
ATOM 793 C C . VAL A 1 101 ? 9.23959 23.59653 -34.63172 1.000 72.20015 101 VAL A C 1
ATOM 794 O O . VAL A 1 101 ? 8.65845 22.88010 -35.45707 1.000 77.26224 101 VAL A O 1
ATOM 798 N N . ILE A 1 102 ? 9.20186 23.36849 -33.31965 1.000 69.44605 102 ILE A N 1
ATOM 799 C CA . ILE A 1 102 ? 8.72273 22.11294 -32.76311 1.000 66.61883 102 ILE A CA 1
ATOM 800 C C . ILE A 1 102 ? 7.71920 22.38757 -31.65059 1.000 69.68427 102 ILE A C 1
ATOM 801 O O . ILE A 1 102 ? 7.69579 23.46375 -31.04999 1.000 69.56518 102 ILE A O 1
ATOM 806 N N . HIS A 1 103 ? 6.88232 21.38633 -31.38139 1.000 68.02103 103 HIS A N 1
ATOM 807 C CA . HIS A 1 103 ? 5.83163 21.50538 -30.38027 1.000 69.22672 103 HIS A CA 1
ATOM 808 C C . HIS A 1 103 ? 5.41708 20.11581 -29.91822 1.000 65.66940 103 HIS A C 1
ATOM 809 O O . HIS A 1 103 ? 5.37977 19.17704 -30.71818 1.000 62.87989 103 HIS A O 1
ATOM 816 N N . ASP A 1 104 ? 5.11296 20.00021 -28.62649 1.000 59.72929 104 ASP A N 1
ATOM 817 C CA . ASP A 1 104 ? 4.57416 18.77622 -28.01385 1.000 57.45122 104 ASP A CA 1
ATOM 818 C C . ASP A 1 104 ? 5.58863 17.65607 -28.23793 1.000 57.55612 104 ASP A C 1
ATOM 819 O O . ASP A 1 104 ? 6.77139 17.83657 -27.90629 1.000 59.59480 104 ASP A O 1
ATOM 824 N N . TRP A 1 105 ? 5.19066 16.50483 -28.78549 1.000 52.54776 105 TRP A N 1
ATOM 825 C CA . TRP A 1 105 ? 6.13665 15.41755 -29.00341 1.000 48.12586 105 TRP A CA 1
ATOM 826 C C . TRP A 1 105 ? 7.09727 15.70176 -30.14884 1.000 53.46881 105 TRP A C 1
ATOM 827 O O . TRP A 1 105 ? 8.14828 15.05759 -30.23099 1.000 44.81664 105 TRP A O 1
ATOM 838 N N . GLY A 1 106 ? 6.76381 16.64347 -31.03334 1.000 51.11403 106 GLY A N 1
ATOM 839 C CA . GLY A 1 106 ? 7.71599 17.05202 -32.05018 1.000 51.00598 106 GLY A CA 1
ATOM 840 C C . GLY A 1 106 ? 8.94690 17.71175 -31.46365 1.000 52.75895 106 GLY A C 1
ATOM 841 O O . GLY A 1 106 ? 10.02432 17.67258 -32.06416 1.000 50.79731 106 GLY A O 1
ATOM 842 N N . SER A 1 107 ? 8.80781 18.32194 -30.28385 1.000 50.36414 107 SER A N 1
ATOM 843 C CA . SER A 1 107 ? 9.95791 18.92551 -29.62005 1.000 52.99571 107 SER A CA 1
ATOM 844 C C . SER A 1 107 ? 10.90352 17.86142 -29.08264 1.000 49.95137 107 SER A C 1
ATOM 845 O O . SER A 1 107 ? 12.12722 18.03622 -29.11579 1.000 48.33532 107 SER A O 1
ATOM 848 N N . ALA A 1 108 ? 10.35480 16.75550 -28.57503 1.000 46.37056 108 ALA A N 1
ATOM 849 C CA . ALA A 1 108 ? 11.19975 15.64649 -28.15139 1.000 44.21159 108 ALA A CA 1
ATOM 850 C C . ALA A 1 108 ? 11.97472 15.06497 -29.32468 1.000 44.94142 108 ALA A C 1
ATOM 851 O O . ALA A 1 108 ? 13.11683 14.62415 -29.15678 1.000 46.18674 108 ALA A O 1
ATOM 853 N N . LEU A 1 109 ? 11.37737 15.06309 -30.51855 1.000 43.69378 109 LEU A N 1
ATOM 854 C CA . LEU A 1 109 ? 12.09428 14.60079 -31.70178 1.000 43.39514 109 LEU A CA 1
ATOM 855 C C . LEU A 1 109 ? 13.13340 15.61996 -32.15065 1.000 45.11535 109 LEU A C 1
ATOM 856 O O . LEU A 1 109 ? 14.25883 15.25143 -32.50627 1.000 44.74615 109 LEU A O 1
ATOM 861 N N . GLY A 1 110 ? 12.77652 16.90563 -32.13842 1.000 47.32309 110 GLY A N 1
ATOM 862 C CA . GLY A 1 110 ? 13.70766 17.92459 -32.59438 1.000 49.43066 110 GLY A CA 1
ATOM 863 C C . GLY A 1 110 ? 14.88680 18.11026 -31.65841 1.000 49.21628 110 GLY A C 1
ATOM 864 O O . GLY A 1 110 ? 16.03056 18.23515 -32.10499 1.000 49.85456 110 GLY A O 1
ATOM 865 N N . PHE A 1 111 ? 14.62809 18.12883 -30.34909 1.000 48.64339 111 PHE A N 1
ATOM 866 C CA . PHE A 1 111 ? 15.70681 18.32723 -29.38629 1.000 49.71899 111 PHE A CA 1
ATOM 867 C C . PHE A 1 111 ? 16.63128 17.11717 -29.32610 1.000 47.80208 111 PHE A C 1
ATOM 868 O O . PHE A 1 111 ? 17.85484 17.26978 -29.23019 1.000 50.85612 111 PHE A O 1
ATOM 876 N N . HIS A 1 112 ? 16.06742 15.90750 -29.37293 1.000 44.63356 112 HIS A N 1
ATOM 877 C CA . HIS A 1 112 ? 16.89899 14.70769 -29.36322 1.000 43.12630 112 HIS A CA 1
ATOM 878 C C . HIS A 1 112 ? 17.74751 14.61693 -30.62490 1.000 44.97321 112 HIS A C 1
ATOM 879 O O . HIS A 1 112 ? 18.89729 14.16436 -30.57610 1.000 43.38942 112 HIS A O 1
ATOM 886 N N . TRP A 1 113 ? 17.19764 15.04265 -31.76459 1.000 44.50130 113 TRP A N 1
ATOM 887 C CA . TRP A 1 113 ? 17.97605 15.05984 -32.99744 1.000 45.60873 113 TRP A CA 1
ATOM 888 C C . TRP A 1 113 ? 19.03534 16.15294 -32.97122 1.000 51.16105 113 TRP A C 1
ATOM 889 O O . TRP A 1 113 ? 20.11614 15.98222 -33.54683 1.000 55.77899 113 TRP A O 1
ATOM 900 N N . ALA A 1 114 ? 18.74648 17.27660 -32.31023 1.000 52.00900 114 ALA A N 1
ATOM 901 C CA . ALA A 1 114 ? 19.72252 18.35616 -32.22243 1.000 51.43331 114 ALA A CA 1
ATOM 902 C C . ALA A 1 114 ? 20.88291 17.99176 -31.30642 1.000 50.89600 114 ALA A C 1
ATOM 903 O O . ALA A 1 114 ? 22.01929 18.41011 -31.55370 1.000 52.57526 114 ALA A O 1
ATOM 905 N N . LYS A 1 115 ? 20.62068 17.21971 -30.24870 1.000 48.91298 115 LYS A N 1
ATOM 906 C CA . LYS A 1 115 ? 21.69930 16.78848 -29.36626 1.000 48.66300 115 LYS A CA 1
ATOM 907 C C . LYS A 1 115 ? 22.68402 15.88131 -30.09120 1.000 48.16875 115 LYS A C 1
ATOM 908 O O . LYS A 1 115 ? 23.88928 15.92898 -29.81976 1.000 49.22304 115 LYS A O 1
ATOM 914 N N . ARG A 1 116 ? 22.19448 15.05658 -31.01642 1.000 47.55652 116 ARG A N 1
ATOM 915 C CA . ARG A 1 116 ? 23.04535 14.13229 -31.75242 1.000 46.73361 116 ARG A CA 1
ATOM 916 C C . ARG A 1 116 ? 23.65926 14.74923 -33.00114 1.000 48.92760 116 ARG A C 1
ATOM 917 O O . ARG A 1 116 ? 24.60898 14.18061 -33.55180 1.000 59.22708 116 ARG A O 1
ATOM 925 N N . ASN A 1 117 ? 23.14289 15.88710 -33.46186 1.000 50.47835 117 ASN A N 1
ATOM 926 C CA . ASN A 1 117 ? 23.72309 16.62462 -34.58625 1.000 63.54593 117 ASN A CA 1
ATOM 927 C C . ASN A 1 117 ? 23.69687 18.11281 -34.26464 1.000 69.47011 117 ASN A C 1
ATOM 928 O O . ASN A 1 117 ? 22.94640 18.88646 -34.87065 1.000 68.29499 117 ASN A O 1
ATOM 933 N N . PRO A 1 118 ? 24.51962 18.55346 -33.30667 1.000 75.90292 118 PRO A N 1
ATOM 934 C CA . PRO A 1 118 ? 24.49415 19.97303 -32.92099 1.000 84.11254 118 PRO A CA 1
ATOM 935 C C . PRO A 1 118 ? 25.11278 20.89713 -33.95323 1.000 82.49690 118 PRO A C 1
ATOM 936 O O . PRO A 1 118 ? 24.76349 22.08369 -33.98176 1.000 84.56309 118 PRO A O 1
ATOM 940 N N . GLU A 1 119 ? 26.01219 20.39950 -34.79913 1.000 75.61962 119 GLU A N 1
ATOM 941 C CA . GLU A 1 119 ? 26.64840 21.21191 -35.82817 1.000 76.58498 119 GLU A CA 1
ATOM 942 C C . GLU A 1 119 ? 25.74156 21.46827 -37.02583 1.000 74.29330 119 GLU A C 1
ATOM 943 O O . GLU A 1 119 ? 26.20226 22.03421 -38.02321 1.000 74.27116 119 GLU A O 1
ATOM 949 N N . ARG A 1 120 ? 24.46802 21.07192 -36.95032 1.000 78.97759 120 ARG A N 1
ATOM 950 C CA . ARG A 1 120 ? 23.54716 21.19106 -38.07461 1.000 77.91051 120 ARG A CA 1
ATOM 951 C C . ARG A 1 120 ? 22.24208 21.87471 -37.68067 1.000 69.29821 120 ARG A C 1
ATOM 952 O O . ARG A 1 120 ? 21.25999 21.79649 -38.42572 1.000 76.19078 120 ARG A O 1
ATOM 960 N N . VAL A 1 121 ? 22.20821 22.54226 -36.53121 1.000 68.37433 121 VAL A N 1
ATOM 961 C CA . VAL A 1 121 ? 21.01358 23.22159 -36.04188 1.000 72.72102 121 VAL A CA 1
ATOM 962 C C . VAL A 1 121 ? 21.34182 24.70260 -35.91758 1.000 72.41114 121 VAL A C 1
ATOM 963 O O . VAL A 1 121 ? 22.18032 25.09362 -35.09512 1.000 86.41836 121 VAL A O 1
ATOM 967 N N . LYS A 1 122 ? 20.67883 25.52810 -36.72793 1.000 78.39056 122 LYS A N 1
ATOM 968 C CA . LYS A 1 122 ? 20.92915 26.96306 -36.73501 1.000 77.84572 122 LYS A CA 1
ATOM 969 C C . LYS A 1 122 ? 19.99079 27.74121 -35.82269 1.000 79.15703 122 LYS A C 1
ATOM 970 O O . LYS A 1 122 ? 20.33851 28.85064 -35.40286 1.000 92.34491 122 LYS A O 1
ATOM 976 N N . GLY A 1 123 ? 18.81803 27.19537 -35.51149 1.000 78.36480 123 GLY A N 1
ATOM 977 C CA . GLY A 1 123 ? 17.86716 27.86975 -34.64889 1.000 78.76240 123 GLY A CA 1
ATOM 978 C C . GLY A 1 123 ? 16.71973 26.96821 -34.24341 1.000 73.54652 123 GLY A C 1
ATOM 979 O O . GLY A 1 123 ? 16.33291 26.07433 -35.00273 1.000 71.57431 123 GLY A O 1
ATOM 980 N N . ILE A 1 124 ? 16.16665 27.18411 -33.05194 1.000 73.09910 124 ILE A N 1
ATOM 981 C CA . ILE A 1 124 ? 15.09777 26.34519 -32.52172 1.000 80.70323 124 ILE A CA 1
ATOM 982 C C . ILE A 1 124 ? 14.00339 27.23759 -31.95432 1.000 76.75100 124 ILE A C 1
ATOM 983 O O . ILE A 1 124 ? 14.23151 27.96230 -30.97758 1.000 74.27013 124 ILE A O 1
ATOM 988 N N . ALA A 1 125 ? 12.82169 27.17954 -32.55859 1.000 76.05647 125 ALA A N 1
ATOM 989 C CA . ALA A 1 125 ? 11.61424 27.75506 -31.98707 1.000 77.04798 125 ALA A CA 1
ATOM 990 C C . ALA A 1 125 ? 10.74777 26.62828 -31.44200 1.000 71.21460 125 ALA A C 1
ATOM 991 O O . ALA A 1 125 ? 10.63013 25.56958 -32.06482 1.000 68.42436 125 ALA A O 1
ATOM 993 N N . PHE A 1 126 ? 10.15204 26.84914 -30.27322 1.000 71.63390 126 PHE A N 1
ATOM 994 C CA . PHE A 1 126 ? 9.41831 25.77414 -29.62172 1.000 70.82569 126 PHE A CA 1
ATOM 995 C C . PHE A 1 126 ? 8.40061 26.35621 -28.65313 1.000 70.68352 126 PHE A C 1
ATOM 996 O O . PHE A 1 126 ? 8.51719 27.50056 -28.20672 1.000 74.17909 126 PHE A O 1
ATOM 1004 N N . MET A 1 127 ? 7.39594 25.54088 -28.33908 1.000 69.56755 127 MET A N 1
ATOM 1005 C CA . MET A 1 127 ? 6.32548 25.92623 -27.43221 1.000 72.84529 127 MET A CA 1
ATOM 1006 C C . MET A 1 127 ? 5.69616 24.65975 -26.86988 1.000 69.76253 127 MET A C 1
ATOM 1007 O O . MET A 1 127 ? 5.53047 23.67434 -27.59393 1.000 71.40821 127 MET A O 1
ATOM 1012 N N . GLU A 1 128 ? 5.36347 24.69229 -25.57803 1.000 74.88968 128 GLU A N 1
ATOM 1013 C CA . GLU A 1 128 ? 4.73818 23.56175 -24.88771 1.000 71.19773 128 GLU A CA 1
ATOM 1014 C C . GLU A 1 128 ? 5.49807 22.26382 -25.15484 1.000 68.94838 128 GLU A C 1
ATOM 1015 O O . GLU A 1 128 ? 4.92889 21.24711 -25.55806 1.000 63.22228 128 GLU A O 1
ATOM 1021 N N . PHE A 1 129 ? 6.80681 22.30953 -24.92695 1.000 66.87774 129 PHE A N 1
ATOM 1022 C CA . PHE A 1 129 ? 7.67434 21.19286 -25.25908 1.000 57.50443 129 PHE A CA 1
ATOM 1023 C C . PHE A 1 129 ? 7.63446 20.12690 -24.16527 1.000 55.59772 129 PHE A C 1
ATOM 1024 O O . PHE A 1 129 ? 7.08620 20.32528 -23.07760 1.000 63.18083 129 PHE A O 1
ATOM 1032 N N . ILE A 1 130 ? 8.22947 18.97790 -24.47213 1.000 56.92735 130 ILE A N 1
ATOM 1033 C CA . ILE A 1 130 ? 8.29183 17.86806 -23.52816 1.000 54.53220 130 ILE A CA 1
ATOM 1034 C C . ILE A 1 130 ? 9.40225 18.13207 -22.52105 1.000 58.71863 130 ILE A C 1
ATOM 1035 O O . ILE A 1 130 ? 10.55518 18.37803 -22.89584 1.000 51.31570 130 ILE A O 1
ATOM 1040 N N . ARG A 1 131 ? 9.05617 18.08119 -21.23984 1.000 52.85098 131 ARG A N 1
ATOM 1041 C CA . ARG A 1 131 ? 9.99163 18.29400 -20.14999 1.000 66.13125 131 ARG A CA 1
ATOM 1042 C C . ARG A 1 131 ? 9.80032 17.21791 -19.09369 1.000 65.52062 131 ARG A C 1
ATOM 1043 O O . ARG A 1 131 ? 8.70327 16.66737 -18.95371 1.000 61.18380 131 ARG A O 1
ATOM 1051 N N . PRO A 1 132 ? 10.85033 16.88904 -18.34397 1.000 74.25788 132 PRO A N 1
ATOM 1052 C CA . PRO A 1 132 ? 10.67909 15.96383 -17.21931 1.000 70.88157 132 PRO A CA 1
ATOM 1053 C C . PRO A 1 132 ? 9.92299 16.63409 -16.08452 1.000 70.10530 132 PRO A C 1
ATOM 1054 O O . PRO A 1 132 ? 10.18449 17.78900 -15.73811 1.000 76.66763 132 PRO A O 1
ATOM 1058 N N . ILE A 1 133 ? 8.97412 15.90477 -15.51073 1.000 68.57610 133 ILE A N 1
ATOM 1059 C CA . ILE A 1 133 ? 8.22943 16.34980 -14.34056 1.000 83.07408 133 ILE A CA 1
ATOM 1060 C C . ILE A 1 133 ? 8.48421 15.34759 -13.22079 1.000 90.02846 133 ILE A C 1
ATOM 1061 O O . ILE A 1 133 ? 8.41102 14.14051 -13.45670 1.000 90.65581 133 ILE A O 1
ATOM 1066 N N . PRO A 1 134 ? 8.83074 15.79495 -12.01691 1.000 89.70915 134 PRO A N 1
ATOM 1067 C CA . PRO A 1 134 ? 9.18367 14.84721 -10.95134 1.000 91.00537 134 PRO A CA 1
ATOM 1068 C C . PRO A 1 134 ? 7.97469 14.16049 -10.33677 1.000 86.09831 134 PRO A C 1
ATOM 1069 O O . PRO A 1 134 ? 7.97366 12.93844 -10.15938 1.000 85.45478 134 PRO A O 1
ATOM 1073 N N . THR A 1 135 ? 6.94407 14.93260 -10.00474 1.000 90.43520 135 THR A N 1
ATOM 1074 C CA . THR A 1 135 ? 5.78125 14.42309 -9.29681 1.000 92.41801 135 THR A CA 1
ATOM 1075 C C . THR A 1 135 ? 4.51791 14.65332 -10.11444 1.000 97.37646 135 THR A C 1
ATOM 1076 O O . THR A 1 135 ? 4.45177 15.55196 -10.95710 1.000 99.18615 135 THR A O 1
ATOM 1080 N N . TRP A 1 136 ? 3.50469 13.82372 -9.84832 1.000 93.54088 136 TRP A N 1
ATOM 1081 C CA . TRP A 1 136 ? 2.18658 14.04723 -10.43234 1.000 90.04684 136 TRP A CA 1
ATOM 1082 C C . TRP A 1 136 ? 1.57680 15.36420 -9.97363 1.000 104.44927 136 TRP A C 1
ATOM 1083 O O . TRP A 1 136 ? 0.69974 15.90195 -10.65893 1.000 107.89631 136 TRP A O 1
ATOM 1094 N N . ASP A 1 137 ? 2.01725 15.89085 -8.82765 1.000 111.48166 137 ASP A N 1
ATOM 1095 C CA . ASP A 1 137 ? 1.52142 17.17420 -8.34744 1.000 118.15786 137 ASP A CA 1
ATOM 1096 C C . ASP A 1 137 ? 1.97465 18.33681 -9.22001 1.000 121.26064 137 ASP A C 1
ATOM 1097 O O . ASP A 1 137 ? 1.37197 19.41402 -9.15265 1.000 113.62389 137 ASP A O 1
ATOM 1102 N N . GLU A 1 138 ? 3.01942 18.15059 -10.03120 1.000 113.58996 138 GLU A N 1
ATOM 1103 C CA . GLU A 1 138 ? 3.45365 19.21808 -10.92638 1.000 112.04734 138 GLU A CA 1
ATOM 1104 C C . GLU A 1 138 ? 2.64942 19.23346 -12.22000 1.000 111.20324 138 GLU A C 1
ATOM 1105 O O . GLU A 1 138 ? 2.50460 20.29033 -12.84337 1.000 110.84910 138 GLU A O 1
ATOM 1111 N N . TRP A 1 139 ? 2.12896 18.08330 -12.63486 1.000 98.73479 139 TRP A N 1
ATOM 1112 C CA . TRP A 1 139 ? 1.24134 18.03891 -13.78542 1.000 88.36204 139 TRP A CA 1
ATOM 1113 C C . TRP A 1 139 ? -0.03451 18.81885 -13.47159 1.000 84.09980 139 TRP A C 1
ATOM 1114 O O . TRP A 1 139 ? -0.52417 18.77145 -12.33576 1.000 99.28502 139 TRP A O 1
ATOM 1125 N N . PRO A 1 140 ? -0.58517 19.55776 -14.43590 1.000 86.72276 140 PRO A N 1
ATOM 1126 C CA . PRO A 1 140 ? -1.79196 20.35075 -14.16080 1.000 87.45076 140 PRO A CA 1
ATOM 1127 C C . PRO A 1 140 ? -2.94413 19.46773 -13.70368 1.000 90.26834 140 PRO A C 1
ATOM 1128 O O . PRO A 1 140 ? -3.27596 18.46640 -14.34196 1.000 95.14909 140 PRO A O 1
ATOM 1132 N N . GLU A 1 141 ? -3.55379 19.85178 -12.58007 1.000 98.30530 141 GLU A N 1
ATOM 1133 C CA . GLU A 1 141 ? -4.57588 19.02978 -11.94388 1.000 102.23522 141 GLU A CA 1
ATOM 1134 C C . GLU A 1 141 ? -5.86958 18.94750 -12.74379 1.000 100.22440 141 GLU A C 1
ATOM 1135 O O . GLU A 1 141 ? -6.70696 18.09194 -12.43723 1.000 103.47685 141 GLU A O 1
ATOM 1141 N N . PHE A 1 142 ? -6.05897 19.80208 -13.75245 1.000 90.83638 142 PHE A N 1
ATOM 1142 C CA . PHE A 1 142 ? -7.26016 19.69671 -14.57417 1.000 87.16335 142 PHE A CA 1
ATOM 1143 C C . PHE A 1 142 ? -7.22376 18.45380 -15.45439 1.000 88.43333 142 PHE A C 1
ATOM 1144 O O . PHE A 1 142 ? -8.27720 17.89463 -15.77993 1.000 84.83010 142 PHE A O 1
ATOM 1152 N N . ALA A 1 143 ? -6.02775 18.00855 -15.84577 1.000 86.67592 143 ALA A N 1
ATOM 1153 C CA . ALA A 1 143 ? -5.85513 16.80075 -16.64463 1.000 86.70089 143 ALA A CA 1
ATOM 1154 C C . ALA A 1 143 ? -5.06812 15.73386 -15.89257 1.000 83.12861 143 ALA A C 1
ATOM 1155 O O . ALA A 1 143 ? -4.57579 14.78073 -16.50451 1.000 71.32445 143 ALA A O 1
ATOM 1157 N N . ARG A 1 144 ? -4.94001 15.87959 -14.57236 1.000 84.97604 144 ARG A N 1
ATOM 1158 C CA . ARG A 1 144 ? -4.17931 14.91590 -13.78434 1.000 91.19961 144 ARG A CA 1
ATOM 1159 C C . ARG A 1 144 ? -4.92196 13.59135 -13.66375 1.000 90.00691 144 ARG A C 1
ATOM 1160 O O . ARG A 1 144 ? -4.31773 12.51999 -13.78799 1.000 81.82920 144 ARG A O 1
ATOM 1168 N N . GLU A 1 145 ? -6.23445 13.64516 -13.42839 1.000 90.47376 145 GLU A N 1
ATOM 1169 C CA . GLU A 1 145 ? -7.01341 12.42207 -13.27128 1.000 76.09346 145 GLU A CA 1
ATOM 1170 C C . GLU A 1 145 ? -7.23307 11.71642 -14.60398 1.000 86.00126 145 GLU A C 1
ATOM 1171 O O . GLU A 1 145 ? -7.33801 10.48499 -14.64185 1.000 85.24962 145 GLU A O 1
ATOM 1177 N N . THR A 1 146 ? -7.29724 12.47080 -15.70271 1.000 85.32275 146 THR A N 1
ATOM 1178 C CA . THR A 1 146 ? -7.58372 11.87452 -17.00342 1.000 80.74630 146 THR A CA 1
ATOM 1179 C C . THR A 1 146 ? -6.33736 11.24796 -17.61873 1.000 85.19680 146 THR A C 1
ATOM 1180 O O . THR A 1 146 ? -6.37753 10.10692 -18.09209 1.000 84.37998 146 THR A O 1
ATOM 1184 N N . PHE A 1 147 ? -5.22121 11.98186 -17.62825 1.000 86.38527 147 PHE A N 1
ATOM 1185 C CA . PHE A 1 147 ? -3.98236 11.43510 -18.16970 1.000 71.00952 147 PHE A CA 1
ATOM 1186 C C . PHE A 1 147 ? -3.45394 10.27229 -17.34115 1.000 69.85390 147 PHE A C 1
ATOM 1187 O O . PHE A 1 147 ? -2.66043 9.47475 -17.85226 1.000 72.31388 147 PHE A O 1
ATOM 1195 N N . GLN A 1 148 ? -3.87051 10.15829 -16.07802 1.000 73.48061 148 GLN A N 1
ATOM 1196 C CA . GLN A 1 148 ? -3.57525 8.94869 -15.31876 1.000 82.01230 148 GLN A CA 1
ATOM 1197 C C . GLN A 1 148 ? -4.32753 7.75240 -15.88591 1.000 81.37104 148 GLN A C 1
ATOM 1198 O O . GLN A 1 148 ? -3.77419 6.65040 -15.97385 1.000 89.38488 148 GLN A O 1
ATOM 1204 N N . ALA A 1 149 ? -5.58663 7.95583 -16.28877 1.000 82.59308 149 ALA A N 1
ATOM 1205 C CA . ALA A 1 149 ? -6.39381 6.85635 -16.80954 1.000 84.89528 149 ALA A CA 1
ATOM 1206 C C . ALA A 1 149 ? -5.75452 6.21467 -18.03306 1.000 74.34391 149 ALA A C 1
ATOM 1207 O O . ALA A 1 149 ? -5.94439 5.01719 -18.27514 1.000 76.30220 149 ALA A O 1
ATOM 1209 N N . PHE A 1 150 ? -4.99474 6.98718 -18.81262 1.000 73.77064 150 PHE A N 1
ATOM 1210 C CA . PHE A 1 150 ? -4.27830 6.40703 -19.94238 1.000 74.97870 150 PHE A CA 1
ATOM 1211 C C . PHE A 1 150 ? -3.12958 5.51876 -19.48050 1.000 74.24756 150 PHE A C 1
ATOM 1212 O O . PHE A 1 150 ? -2.71125 4.61862 -20.21642 1.000 67.54884 150 PHE A O 1
ATOM 1220 N N . ARG A 1 151 ? -2.61593 5.74662 -18.27050 1.000 71.47117 151 ARG A N 1
ATOM 1221 C CA . ARG A 1 151 ? -1.42515 5.06441 -17.78341 1.000 71.68383 151 ARG A CA 1
ATOM 1222 C C . ARG A 1 151 ? -1.66237 4.23857 -16.52454 1.000 96.07705 151 ARG A C 1
ATOM 1223 O O . ARG A 1 151 ? -0.74538 3.53067 -16.09008 1.000 101.42933 151 ARG A O 1
ATOM 1231 N N . THR A 1 152 ? -2.84832 4.31400 -15.91633 1.000 130.41135 152 THR A N 1
ATOM 1232 C CA . THR A 1 152 ? -3.15731 3.53884 -14.72228 1.000 132.12821 152 THR A CA 1
ATOM 1233 C C . THR A 1 152 ? -3.70056 2.15029 -15.04639 1.000 133.42148 152 THR A C 1
ATOM 1234 O O . THR A 1 152 ? -4.28175 1.49969 -14.16957 1.000 134.77659 152 THR A O 1
ATOM 1238 N N . THR A 1 153 ? -3.52859 1.68768 -16.28055 1.000 115.72800 153 THR A N 1
ATOM 1239 C CA . THR A 1 153 ? -3.99628 0.36258 -16.65915 1.000 132.48662 153 THR A CA 1
ATOM 1240 C C . THR A 1 153 ? -3.13172 -0.71267 -16.01019 1.000 128.09536 153 THR A C 1
ATOM 1241 O O . THR A 1 153 ? -1.89774 -0.63829 -16.04053 1.000 119.50368 153 THR A O 1
ATOM 1245 N N . GLY A 1 154 ? -3.78285 -1.71128 -15.41681 1.000 125.17833 154 GLY A N 1
ATOM 1246 C CA . GLY A 1 154 ? -3.08159 -2.80319 -14.77730 1.000 116.32900 154 GLY A CA 1
ATOM 1247 C C . GLY A 1 154 ? -2.54356 -2.43185 -13.40715 1.000 119.36680 154 GLY A C 1
ATOM 1248 O O . GLY A 1 154 ? -2.45043 -1.26341 -13.02448 1.000 124.82449 154 GLY A O 1
ATOM 1249 N N . SER A 1 155 ? -2.18595 -3.47234 -12.65232 1.000 114.37431 155 SER A N 1
ATOM 1250 C CA . SER A 1 155 ? -1.61600 -3.32818 -11.31286 1.000 124.48194 155 SER A CA 1
ATOM 1251 C C . SER A 1 155 ? -2.52943 -2.50416 -10.41031 1.000 132.73633 155 SER A C 1
ATOM 1252 O O . SER A 1 155 ? -2.07903 -1.64391 -9.65073 1.000 126.35639 155 SER A O 1
ATOM 1255 N N . ASP A 1 156 ? -3.83347 -2.77513 -10.49010 1.000 130.45344 156 ASP A N 1
ATOM 1256 C CA . ASP A 1 156 ? -4.82353 -2.03598 -9.70736 1.000 136.68366 156 ASP A CA 1
ATOM 1257 C C . ASP A 1 156 ? -4.90477 -2.63592 -8.30257 1.000 142.71559 156 ASP A C 1
ATOM 1258 O O . ASP A 1 156 ? -5.87157 -3.29796 -7.91825 1.000 142.86430 156 ASP A O 1
ATOM 1263 N N . GLN A 1 157 ? -3.84081 -2.39472 -7.53433 1.000 142.27837 157 GLN A N 1
ATOM 1264 C CA . GLN A 1 157 ? -3.75202 -2.80326 -6.13173 1.000 150.97901 157 GLN A CA 1
ATOM 1265 C C . GLN A 1 157 ? -3.86540 -4.31771 -5.96210 1.000 149.20624 157 GLN A C 1
ATOM 1266 O O . GLN A 1 157 ? -4.39027 -4.80263 -4.95633 1.000 153.81501 157 GLN A O 1
ATOM 1272 N N . LEU A 1 158 ? -3.36985 -5.07687 -6.93700 1.000 146.45096 158 LEU A N 1
ATOM 1273 C CA . LEU A 1 158 ? -3.30304 -6.52872 -6.81800 1.000 151.99586 158 LEU A CA 1
ATOM 1274 C C . LEU A 1 158 ? -2.08824 -6.90011 -5.97221 1.000 149.18008 158 LEU A C 1
ATOM 1275 O O . LEU A 1 158 ? -0.95606 -6.55159 -6.32146 1.000 148.51854 158 LEU A O 1
ATOM 1280 N N . THR A 1 159 ? -2.31537 -7.59631 -4.85940 1.000 142.16469 159 THR A N 1
ATOM 1281 C CA . THR A 1 159 ? -1.25768 -7.86023 -3.88458 1.000 145.93547 159 THR A CA 1
ATOM 1282 C C . THR A 1 159 ? -1.29938 -9.33391 -3.48473 1.000 153.84764 159 THR A C 1
ATOM 1283 O O . THR A 1 159 ? -1.93651 -10.15674 -4.14934 1.000 154.09135 159 THR A O 1
ATOM 1287 N N . GLU A 1 160 ? -0.61889 -9.65212 -2.37307 1.000 160.22383 160 GLU A N 1
ATOM 1288 C CA . GLU A 1 160 ? -0.45449 -11.00379 -1.83009 1.000 166.97292 160 GLU A CA 1
ATOM 1289 C C . GLU A 1 160 ? -0.39617 -12.07338 -2.92118 1.000 166.66751 160 GLU A C 1
ATOM 1290 O O . GLU A 1 160 ? 0.37819 -11.94687 -3.87682 1.000 152.66214 160 GLU A O 1
ATOM 1296 N N . GLU A 1 161 ? -1.19892 -13.12815 -2.78999 1.000 190.05644 161 GLU A N 1
ATOM 1297 C CA . GLU A 1 161 ? -1.23201 -14.20274 -3.77318 1.000 189.39875 161 GLU A CA 1
ATOM 1298 C C . GLU A 1 161 ? -2.12111 -13.89884 -4.96914 1.000 187.58710 161 GLU A C 1
ATOM 1299 O O . GLU A 1 161 ? -2.22537 -14.74706 -5.85861 1.000 187.42584 161 GLU A O 1
ATOM 1305 N N . GLN A 1 162 ? -2.77804 -12.73642 -5.00896 1.000 162.58716 162 GLN A N 1
ATOM 1306 C CA . GLN A 1 162 ? -3.58685 -12.39231 -6.17516 1.000 158.60285 162 GLN A CA 1
ATOM 1307 C C . GLN A 1 162 ? -2.72872 -12.35099 -7.43298 1.000 143.60281 162 GLN A C 1
ATOM 1308 O O . GLN A 1 162 ? -3.09351 -12.92039 -8.46806 1.000 141.26754 162 GLN A O 1
ATOM 1314 N N . ILE A 1 163 ? -1.57397 -11.68501 -7.35840 1.000 132.28474 163 ILE A N 1
ATOM 1315 C CA . ILE A 1 163 ? -0.62002 -11.75785 -8.45831 1.000 121.38031 163 ILE A CA 1
ATOM 1316 C C . ILE A 1 163 ? -0.07897 -13.17412 -8.59565 1.000 126.78470 163 ILE A C 1
ATOM 1317 O O . ILE A 1 163 ? 0.24089 -13.62038 -9.70423 1.000 125.94273 163 ILE A O 1
ATOM 1322 N N . ALA A 1 164 ? 0.02495 -13.90652 -7.48498 1.000 136.03370 164 ALA A N 1
ATOM 1323 C CA . ALA A 1 164 ? 0.49206 -15.28481 -7.53231 1.000 142.57780 164 ALA A CA 1
ATOM 1324 C C . ALA A 1 164 ? -0.59003 -16.25697 -7.98258 1.000 142.89129 164 ALA A C 1
ATOM 1325 O O . ALA A 1 164 ? -0.26721 -17.38741 -8.36373 1.000 135.69109 164 ALA A O 1
ATOM 1327 N N . GLU A 1 165 ? -1.86183 -15.85337 -7.93742 1.000 151.09877 165 GLU A N 1
ATOM 1328 C CA . GLU A 1 165 ? -2.91913 -16.69539 -8.48661 1.000 150.92083 165 GLU A CA 1
ATOM 1329 C C . GLU A 1 165 ? -3.02126 -16.53821 -9.99804 1.000 134.66151 165 GLU A C 1
ATOM 1330 O O . GLU A 1 165 ? -3.19698 -17.52856 -10.71663 1.000 137.11156 165 GLU A O 1
ATOM 1336 N N . PHE A 1 166 ? -2.91200 -15.30417 -10.49746 1.000 123.17907 166 PHE A N 1
ATOM 1337 C CA . PHE A 1 166 ? -2.96622 -15.08982 -11.93887 1.000 114.37761 166 PHE A CA 1
ATOM 1338 C C . PHE A 1 166 ? -1.73605 -15.65283 -12.63812 1.000 114.81489 166 PHE A C 1
ATOM 1339 O O . PHE A 1 166 ? -1.81824 -16.04184 -13.80835 1.000 108.12592 166 PHE A O 1
ATOM 1347 N N . LYS A 1 167 ? -0.59295 -15.70738 -11.94732 1.000 127.49439 167 LYS A N 1
ATOM 1348 C CA . LYS A 1 167 ? 0.59862 -16.28613 -12.55927 1.000 124.56540 167 LYS A CA 1
ATOM 1349 C C . LYS A 1 167 ? 0.46264 -17.79452 -12.72046 1.000 125.23258 167 LYS A C 1
ATOM 1350 O O . LYS A 1 167 ? 1.02748 -18.36883 -13.65829 1.000 125.55936 167 LYS A O 1
ATOM 1356 N N . GLU A 1 168 ? -0.28038 -18.45108 -11.82548 1.000 113.15235 168 GLU A N 1
ATOM 1357 C CA . GLU A 1 168 ? -0.57614 -19.86572 -12.01861 1.000 107.82944 168 GLU A CA 1
ATOM 1358 C C . GLU A 1 168 ? -1.58741 -20.05884 -13.13957 1.000 107.52530 168 GLU A C 1
ATOM 1359 O O . GLU A 1 168 ? -1.45980 -20.98792 -13.94471 1.000 111.58846 168 GLU A O 1
ATOM 1365 N N . ALA A 1 169 ? -2.59861 -19.18892 -13.20904 1.000 102.86466 169 ALA A N 1
ATOM 1366 C CA . ALA A 1 169 ? -3.49270 -19.19308 -14.36088 1.000 102.34250 169 ALA A CA 1
ATOM 1367 C C . ALA A 1 169 ? -2.74562 -18.83700 -15.63724 1.000 112.54082 169 ALA A C 1
ATOM 1368 O O . ALA A 1 169 ? -3.09151 -19.32633 -16.71852 1.000 112.78423 169 ALA A O 1
ATOM 1370 N N . PHE A 1 170 ? -1.72128 -17.98736 -15.53104 1.000 111.55217 170 PHE A N 1
ATOM 1371 C CA . PHE A 1 170 ? -0.88054 -17.68496 -16.68281 1.000 101.68507 170 PHE A CA 1
ATOM 1372 C C . PHE A 1 170 ? -0.04672 -18.89214 -17.09068 1.000 108.74689 170 PHE A C 1
ATOM 1373 O O . PHE A 1 170 ? 0.35559 -19.00312 -18.25435 1.000 114.47107 170 PHE A O 1
ATOM 1381 N N . SER A 1 171 ? 0.21527 -19.80531 -16.15255 1.000 109.81726 171 SER A N 1
ATOM 1382 C CA . SER A 1 171 ? 0.99339 -21.00140 -16.44642 1.000 118.00438 171 SER A CA 1
ATOM 1383 C C . SER A 1 171 ? 0.19565 -22.05242 -17.20658 1.000 122.93748 171 SER A C 1
ATOM 1384 O O . SER A 1 171 ? 0.79773 -22.92032 -17.84794 1.000 138.43392 171 SER A O 1
ATOM 1387 N N . LEU A 1 172 ? -1.13815 -21.99910 -17.14862 1.000 116.17438 172 LEU A N 1
ATOM 1388 C CA . LEU A 1 172 ? -1.94690 -22.96336 -17.88822 1.000 116.50640 172 LEU A CA 1
ATOM 1389 C C . LEU A 1 172 ? -1.81177 -22.77800 -19.39365 1.000 119.03901 172 LEU A C 1
ATOM 1390 O O . LEU A 1 172 ? -1.94713 -23.74656 -20.15008 1.000 116.91578 172 LEU A O 1
ATOM 1395 N N . PHE A 1 173 ? -1.54687 -21.55278 -19.84549 1.000 123.51312 173 PHE A N 1
ATOM 1396 C CA . PHE A 1 173 ? -1.44859 -21.26527 -21.27103 1.000 123.37472 173 PHE A CA 1
ATOM 1397 C C . PHE A 1 173 ? -0.02573 -21.40630 -21.79857 1.000 140.88272 173 PHE A C 1
ATOM 1398 O O . PHE A 1 173 ? 0.17828 -21.95910 -22.88452 1.000 145.20313 173 PHE A O 1
ATOM 1406 N N . ASP A 1 174 ? 0.96344 -20.91946 -21.05245 1.000 157.91867 174 ASP A N 1
ATOM 1407 C CA . ASP A 1 174 ? 2.35483 -20.92185 -21.50270 1.000 162.48546 174 ASP A CA 1
ATOM 1408 C C . ASP A 1 174 ? 2.96416 -22.29568 -21.25594 1.000 163.34991 174 ASP A C 1
ATOM 1409 O O . ASP A 1 174 ? 3.47629 -22.59276 -20.17574 1.000 166.11444 174 ASP A O 1
ATOM 1414 N N . LYS A 1 175 ? 2.91496 -23.14483 -22.28391 1.000 153.14456 175 LYS A N 1
ATOM 1415 C CA . LYS A 1 175 ? 3.57990 -24.43947 -22.21204 1.000 153.61831 175 LYS A CA 1
ATOM 1416 C C . LYS A 1 175 ? 5.06493 -24.33153 -22.53121 1.000 151.54953 175 LYS A C 1
ATOM 1417 O O . LYS A 1 175 ? 5.87381 -25.05985 -21.94533 1.000 155.45907 175 LYS A O 1
ATOM 1423 N N . ASP A 1 176 ? 5.44166 -23.43837 -23.44317 1.000 147.93411 176 ASP A N 1
ATOM 1424 C CA . ASP A 1 176 ? 6.84205 -23.22474 -23.78165 1.000 146.59432 176 ASP A CA 1
ATOM 1425 C C . ASP A 1 176 ? 7.49624 -22.14020 -22.93537 1.000 143.10702 176 ASP A C 1
ATOM 1426 O O . ASP A 1 176 ? 8.66060 -21.80625 -23.17675 1.000 141.45658 176 ASP A O 1
ATOM 1431 N N . GLY A 1 177 ? 6.78117 -21.58487 -21.95912 1.000 140.30416 177 GLY A N 1
ATOM 1432 C CA . GLY A 1 177 ? 7.37491 -20.63470 -21.03105 1.000 141.89508 177 GLY A CA 1
ATOM 1433 C C . GLY A 1 177 ? 7.93136 -19.38335 -21.67016 1.000 149.19910 177 GLY A C 1
ATOM 1434 O O . GLY A 1 177 ? 8.86198 -18.77899 -21.12706 1.000 143.19397 177 GLY A O 1
ATOM 1435 N N . ASP A 1 178 ? 7.38211 -18.97134 -22.81081 1.000 167.54498 178 ASP A N 1
ATOM 1436 C CA . ASP A 1 178 ? 7.86855 -17.79250 -23.51679 1.000 161.47283 178 ASP A CA 1
ATOM 1437 C C . ASP A 1 178 ? 7.45622 -16.48013 -22.85814 1.000 161.18596 178 ASP A C 1
ATOM 1438 O O . ASP A 1 178 ? 7.80829 -15.41688 -23.38257 1.000 159.49021 178 ASP A O 1
ATOM 1443 N N . GLY A 1 179 ? 6.72686 -16.52001 -21.74106 1.000 151.23105 179 GLY A N 1
ATOM 1444 C CA . GLY A 1 179 ? 6.21473 -15.31956 -21.11041 1.000 142.50108 179 GLY A CA 1
ATOM 1445 C C . GLY A 1 179 ? 5.11468 -14.63575 -21.88485 1.000 134.62922 179 GLY A C 1
ATOM 1446 O O . GLY A 1 179 ? 4.50579 -13.68386 -21.37261 1.000 120.44178 179 GLY A O 1
ATOM 1447 N N . THR A 1 180 ? 4.84904 -15.08064 -23.10581 1.000 130.58167 180 THR A N 1
ATOM 1448 C CA . THR A 1 180 ? 3.80126 -14.53488 -23.94581 1.000 122.68355 180 THR A CA 1
ATOM 1449 C C . THR A 1 180 ? 2.89044 -15.66147 -24.40839 1.000 123.21455 180 THR A C 1
ATOM 1450 O O . THR A 1 180 ? 3.33944 -16.78344 -24.66221 1.000 128.67478 180 THR A O 1
ATOM 1454 N N . ILE A 1 181 ? 1.60370 -15.35081 -24.51609 1.000 107.52049 181 ILE A N 1
ATOM 1455 C CA . ILE A 1 181 ? 0.60102 -16.32550 -24.92999 1.000 103.34362 181 ILE A CA 1
ATOM 1456 C C . ILE A 1 181 ? 0.45833 -16.26542 -26.44529 1.000 108.07280 181 ILE A C 1
ATOM 1457 O O . ILE A 1 181 ? -0.00393 -15.25958 -26.99563 1.000 94.34836 181 ILE A O 1
ATOM 1462 N N . THR A 1 182 ? 0.84618 -17.34667 -27.11420 1.000 102.98251 182 THR A N 1
ATOM 1463 C CA . THR A 1 182 ? 0.76647 -17.41498 -28.56366 1.000 103.87553 182 THR A CA 1
ATOM 1464 C C . THR A 1 182 ? -0.68853 -17.43016 -29.02347 1.000 105.99731 182 THR A C 1
ATOM 1465 O O . THR A 1 182 ? -1.56680 -17.98493 -28.35805 1.000 114.83690 182 THR A O 1
ATOM 1469 N N . THR A 1 183 ? -0.93904 -16.81255 -30.18322 1.000 116.34436 183 THR A N 1
ATOM 1470 C CA . THR A 1 183 ? -2.28721 -16.78976 -30.74100 1.000 113.15792 183 THR A CA 1
ATOM 1471 C C . THR A 1 183 ? -2.79218 -18.18508 -31.08799 1.000 113.11593 183 THR A C 1
ATOM 1472 O O . THR A 1 183 ? -4.00692 -18.38180 -31.19882 1.000 113.91569 183 THR A O 1
ATOM 1476 N N . LYS A 1 184 ? -1.89257 -19.15281 -31.26585 1.000 115.57093 184 LYS A N 1
ATOM 1477 C CA . LYS A 1 184 ? -2.28134 -20.54605 -31.44116 1.000 120.43448 184 LYS A CA 1
ATOM 1478 C C . LYS A 1 184 ? -2.35616 -21.28795 -30.11366 1.000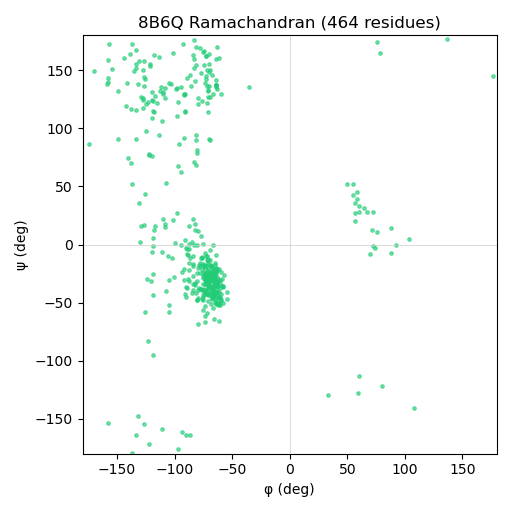 112.20287 184 LYS A C 1
ATOM 1479 O O . LYS A 1 184 ? -3.22466 -22.14843 -29.93294 1.000 110.58803 184 LYS A O 1
ATOM 1485 N N . GLU A 1 185 ? -1.45643 -20.96969 -29.17916 1.000 112.88167 185 GLU A N 1
ATOM 1486 C CA . GLU A 1 185 ? -1.45235 -21.65783 -27.89336 1.000 110.81057 185 GLU A CA 1
ATOM 1487 C C . GLU A 1 185 ? -2.68795 -21.31552 -27.07217 1.000 105.69522 185 GLU A C 1
ATOM 1488 O O . GLU A 1 185 ? -3.11126 -22.11518 -26.22947 1.000 101.77574 185 GLU A O 1
ATOM 1494 N N . LEU A 1 186 ? -3.27393 -20.13747 -27.29585 1.000 105.73301 186 LEU A N 1
ATOM 1495 C CA . LEU A 1 186 ? -4.57550 -19.84061 -26.70825 1.000 99.37804 186 LEU A CA 1
ATOM 1496 C C . LEU A 1 186 ? -5.64244 -20.76787 -27.27336 1.000 94.85805 186 LEU A C 1
ATOM 1497 O O . LEU A 1 186 ? -6.41203 -21.37972 -26.52466 1.000 105.35609 186 LEU A O 1
ATOM 1502 N N . GLY A 1 187 ? -5.69710 -20.88989 -28.60093 1.000 90.70461 187 GLY A N 1
ATOM 1503 C CA . GLY A 1 187 ? -6.62132 -21.82005 -29.22288 1.000 97.82863 187 GLY A CA 1
ATOM 1504 C C . GLY A 1 187 ? -6.33767 -23.26982 -28.89538 1.000 99.85749 187 GLY A C 1
ATOM 1505 O O . GLY A 1 187 ? -7.22757 -24.11474 -29.03937 1.000 108.89838 187 GLY A O 1
ATOM 1506 N N . THR A 1 188 ? -5.11340 -23.58024 -28.46173 1.000 97.69751 188 THR A N 1
ATOM 1507 C CA . THR A 1 188 ? -4.80064 -24.94314 -28.04676 1.000 98.15509 188 THR A CA 1
ATOM 1508 C C . THR A 1 188 ? -5.61028 -25.34118 -26.81920 1.000 99.88465 188 THR A C 1
ATOM 1509 O O . THR A 1 188 ? -6.02278 -26.49970 -26.68844 1.000 109.33102 188 THR A O 1
ATOM 1513 N N . VAL A 1 189 ? -5.85265 -24.39445 -25.90974 1.000 98.73225 189 VAL A N 1
ATOM 1514 C CA . VAL A 1 189 ? -6.69918 -24.67151 -24.75481 1.000 95.19529 189 VAL A CA 1
ATOM 1515 C C . VAL A 1 189 ? -8.16165 -24.32386 -25.01271 1.000 98.74173 189 VAL A C 1
ATOM 1516 O O . VAL A 1 189 ? -9.04336 -24.84517 -24.31480 1.000 101.46268 189 VAL A O 1
ATOM 1520 N N . MET A 1 190 ? -8.44601 -23.45954 -25.99068 1.000 95.51121 190 MET A N 1
ATOM 1521 C CA . MET A 1 190 ? -9.82958 -23.23332 -26.39666 1.000 87.71797 190 MET A CA 1
ATOM 1522 C C . MET A 1 190 ? -10.43162 -24.50794 -26.97222 1.000 95.89452 190 MET A C 1
ATOM 1523 O O . MET A 1 190 ? -11.55439 -24.89368 -26.62614 1.000 91.91864 190 MET A O 1
ATOM 1528 N N . ARG A 1 191 ? -9.68913 -25.17844 -27.85712 1.000 105.56990 191 ARG A N 1
ATOM 1529 C CA . ARG A 1 191 ? -10.10908 -26.48924 -28.33811 1.000 101.87906 191 ARG A CA 1
ATOM 1530 C C . ARG A 1 191 ? -10.10825 -27.51805 -27.21675 1.000 104.27704 191 ARG A C 1
ATOM 1531 O O . ARG A 1 191 ? -10.93267 -28.43940 -27.21697 1.000 101.11946 191 ARG A O 1
ATOM 1539 N N . SER A 1 192 ? -9.19998 -27.37334 -26.25026 1.000 118.27057 192 SER A N 1
ATOM 1540 C CA . SER A 1 192 ? -9.09628 -28.32327 -25.15062 1.000 120.31757 192 SER A CA 1
ATOM 1541 C C . SER A 1 192 ? -10.23614 -28.19691 -24.14830 1.000 120.25814 192 SER A C 1
ATOM 1542 O O . SER A 1 192 ? -10.36830 -29.06418 -23.27837 1.000 125.11305 192 SER A O 1
ATOM 1545 N N . LEU A 1 193 ? -11.05810 -27.15084 -24.24644 1.000 104.52356 193 LEU A N 1
ATOM 1546 C CA . LEU A 1 193 ? -12.17326 -26.93766 -23.33209 1.000 97.33267 193 LEU A CA 1
ATOM 1547 C C . LEU A 1 193 ? -13.52501 -27.14455 -24.00783 1.000 95.49098 193 LEU A C 1
ATOM 1548 O O . LEU A 1 193 ? -14.53915 -26.62607 -23.53039 1.000 92.73961 193 LEU A O 1
ATOM 1553 N N . GLY A 1 194 ? -13.56072 -27.89116 -25.11065 1.000 96.03511 194 GLY A N 1
ATOM 1554 C CA . GLY A 1 194 ? -14.79437 -28.16339 -25.81369 1.000 98.82478 194 GLY A CA 1
ATOM 1555 C C . GLY A 1 194 ? -15.18122 -27.14014 -26.85921 1.000 98.69582 194 GLY A C 1
ATOM 1556 O O . GLY A 1 194 ? -16.14561 -27.37134 -27.60007 1.000 114.25693 194 GLY A O 1
ATOM 1557 N N . GLN A 1 195 ? -14.46997 -26.01993 -26.94419 1.000 89.49691 195 GLN A N 1
ATOM 1558 C CA . GLN A 1 195 ? -14.74805 -24.98536 -27.92575 1.000 91.42311 195 GLN A CA 1
ATOM 1559 C C . GLN A 1 195 ? -13.83356 -25.15936 -29.13468 1.000 93.26633 195 GLN A C 1
ATOM 1560 O O . GLN A 1 195 ? -13.06595 -26.11873 -29.23194 1.000 96.08035 195 GLN A O 1
ATOM 1566 N N . ASN A 1 196 ? -13.93006 -24.21278 -30.07228 1.000 83.73112 196 ASN A N 1
ATOM 1567 C CA . ASN A 1 196 ? -13.03838 -24.10698 -31.22142 1.000 89.93739 196 ASN A CA 1
ATOM 1568 C C . ASN A 1 196 ? -13.35658 -22.82978 -31.98874 1.000 92.26596 196 ASN A C 1
ATOM 1569 O O . ASN A 1 196 ? -14.15578 -22.85485 -32.93389 1.000 85.50377 196 ASN A O 1
ATOM 1574 N N . PRO A 1 197 ? -12.76462 -21.70159 -31.61449 1.000 92.36179 197 PRO A N 1
ATOM 1575 C CA . PRO A 1 197 ? -13.05145 -20.44291 -32.30566 1.000 91.21012 197 PRO A CA 1
ATOM 1576 C C . PRO A 1 197 ? -12.31707 -20.36197 -33.63753 1.000 91.30966 197 PRO A C 1
ATOM 1577 O O . PRO A 1 197 ? -11.43817 -21.16542 -33.95171 1.000 94.79820 197 PRO A O 1
ATOM 1581 N N . THR A 1 198 ? -12.69868 -19.36026 -34.42340 1.000 93.39582 198 THR A N 1
ATOM 1582 C CA . THR A 1 198 ? -12.02704 -19.10049 -35.68399 1.000 90.48340 198 THR A CA 1
ATOM 1583 C C . THR A 1 198 ? -10.67821 -18.43029 -35.43219 1.000 100.80228 198 THR A C 1
ATOM 1584 O O . THR A 1 198 ? -10.38767 -17.94400 -34.33536 1.000 98.21415 198 THR A O 1
ATOM 1588 N N . GLU A 1 199 ? -9.83933 -18.41381 -36.47070 1.000 99.57483 199 GLU A N 1
ATOM 1589 C CA . GLU A 1 199 ? -8.58124 -17.68232 -36.37425 1.000 101.44401 199 GLU A CA 1
ATOM 1590 C C . GLU A 1 199 ? -8.81992 -16.18302 -36.26632 1.000 100.36685 199 GLU A C 1
ATOM 1591 O O . GLU A 1 199 ? -8.02801 -15.47426 -35.63490 1.000 95.58293 199 GLU A O 1
ATOM 1597 N N . ALA A 1 200 ? -9.90164 -15.68501 -36.86978 1.000 95.00908 200 ALA A N 1
ATOM 1598 C CA . ALA A 1 200 ? -10.26071 -14.28222 -36.69830 1.000 93.78617 200 ALA A CA 1
ATOM 1599 C C . ALA A 1 200 ? -10.64602 -13.98970 -35.25448 1.000 98.99216 200 ALA A C 1
ATOM 1600 O O . ALA A 1 200 ? -10.23097 -12.97165 -34.69003 1.000 99.56308 200 ALA A O 1
ATOM 1602 N N . GLU A 1 201 ? -11.43369 -14.87574 -34.63888 1.000 105.15294 201 GLU A N 1
ATOM 1603 C CA . GLU A 1 201 ? -11.80170 -14.69541 -33.23862 1.000 96.96607 201 GLU A CA 1
ATOM 1604 C C . GLU A 1 201 ? -10.61299 -14.90836 -32.31056 1.000 90.92929 201 GLU A C 1
ATOM 1605 O O . GLU A 1 201 ? -10.54166 -14.28491 -31.24526 1.000 97.96269 201 GLU A O 1
ATOM 1611 N N . LEU A 1 202 ? -9.67825 -15.78162 -32.69211 1.000 94.85177 202 LEU A N 1
ATOM 1612 C CA . LEU A 1 202 ? -8.52788 -16.06319 -31.83871 1.000 92.09143 202 LEU A CA 1
ATOM 1613 C C . LEU A 1 202 ? -7.64715 -14.83127 -31.67424 1.000 95.09863 202 LEU A C 1
ATOM 1614 O O . LEU A 1 202 ? -7.24601 -14.48403 -30.55721 1.000 100.25534 202 LEU A O 1
ATOM 1619 N N . GLN A 1 203 ? -7.33329 -14.15661 -32.78048 1.000 101.37211 203 GLN A N 1
ATOM 1620 C CA . GLN A 1 203 ? -6.47120 -12.98452 -32.72012 1.000 100.75929 203 GLN A CA 1
ATOM 1621 C C . GLN A 1 203 ? -7.23232 -11.71038 -32.38017 1.000 108.53078 203 GLN A C 1
ATOM 1622 O O . GLN A 1 203 ? -6.60959 -10.72889 -31.96168 1.000 104.83107 203 GLN A O 1
ATOM 1628 N N . ASP A 1 204 ? -8.55740 -11.69975 -32.54643 1.000 106.16794 204 ASP A N 1
ATOM 1629 C CA . ASP A 1 204 ? -9.33244 -10.52374 -32.16373 1.000 104.25050 204 ASP A CA 1
ATOM 1630 C C . ASP A 1 204 ? -9.36835 -10.36371 -30.64944 1.000 107.12528 204 ASP A C 1
ATOM 1631 O O . ASP A 1 204 ? -9.34643 -9.23849 -30.13699 1.000 111.41445 204 ASP A O 1
ATOM 1636 N N . MET A 1 205 ? -9.42238 -11.47956 -29.91707 1.000 98.67879 205 MET A N 1
ATOM 1637 C CA . MET A 1 205 ? -9.35385 -11.41243 -28.46175 1.000 89.84247 205 MET A CA 1
ATOM 1638 C C . MET A 1 205 ? -7.98032 -10.95522 -27.98889 1.000 92.30182 205 MET A C 1
ATOM 1639 O O . MET A 1 205 ? -7.85702 -10.39951 -26.89159 1.000 97.96377 205 MET A O 1
ATOM 1644 N N . ILE A 1 206 ? -6.94243 -11.17968 -28.79600 1.000 101.86762 206 ILE A N 1
ATOM 1645 C CA . ILE A 1 206 ? -5.60891 -10.71198 -28.43593 1.000 98.75128 206 ILE A CA 1
ATOM 1646 C C . ILE A 1 206 ? -5.41661 -9.25423 -28.83979 1.000 92.89081 206 ILE A C 1
ATOM 1647 O O . ILE A 1 206 ? -4.73889 -8.49581 -28.13584 1.000 108.25741 206 ILE A O 1
ATOM 1652 N N . ASN A 1 207 ? -6.01742 -8.82975 -29.95371 1.000 101.96513 207 ASN A N 1
ATOM 1653 C CA . ASN A 1 207 ? -5.94607 -7.43594 -30.38026 1.000 111.29660 207 ASN A CA 1
ATOM 1654 C C . ASN A 1 207 ? -6.67254 -6.48664 -29.43643 1.000 110.29472 207 ASN A C 1
ATOM 1655 O O . ASN A 1 207 ? -6.68529 -5.27758 -29.69375 1.000 119.40380 207 ASN A O 1
ATOM 1660 N N . GLU A 1 208 ? -7.27672 -6.99676 -28.36468 1.000 95.30911 208 GLU A N 1
ATOM 1661 C CA . GLU A 1 208 ? -7.93268 -6.15539 -27.37402 1.000 93.44001 208 GLU A CA 1
ATOM 1662 C C . GLU A 1 208 ? -7.00402 -5.76087 -26.23469 1.000 94.98917 208 GLU A C 1
ATOM 1663 O O . GLU A 1 208 ? -7.15382 -4.66968 -25.67184 1.000 99.09935 208 GLU A O 1
ATOM 1669 N N . VAL A 1 209 ? -6.03672 -6.61024 -25.89311 1.000 93.20232 209 VAL A N 1
ATOM 1670 C CA . VAL A 1 209 ? -5.17125 -6.35386 -24.74776 1.000 101.95450 209 VAL A CA 1
ATOM 1671 C C . VAL A 1 209 ? -3.72285 -6.67986 -25.11396 1.000 112.05995 209 VAL A C 1
ATOM 1672 O O . VAL A 1 209 ? -3.02709 -7.41979 -24.40796 1.000 108.91302 209 VAL A O 1
ATOM 1676 N N . ASP A 1 210 ? -3.25253 -6.11509 -26.22453 1.000 112.96626 210 ASP A N 1
ATOM 1677 C CA . ASP A 1 210 ? -1.85298 -6.21956 -26.64170 1.000 110.07949 210 ASP A CA 1
ATOM 1678 C C . ASP A 1 210 ? -1.28596 -4.80444 -26.69695 1.000 112.57173 210 ASP A C 1
ATOM 1679 O O . ASP A 1 210 ? -1.12004 -4.22003 -27.76976 1.000 124.63301 210 ASP A O 1
ATOM 1684 N N . ALA A 1 211 ? -0.99513 -4.24918 -25.51899 1.000 106.87812 211 ALA A N 1
ATOM 1685 C CA . ALA A 1 211 ? -0.39762 -2.92067 -25.45729 1.000 105.12741 211 ALA A CA 1
ATOM 1686 C C . ALA A 1 211 ? 1.07209 -2.95076 -25.85420 1.000 106.37151 211 ALA A C 1
ATOM 1687 O O . ALA A 1 211 ? 1.61122 -1.93768 -26.31452 1.000 108.26061 211 ALA A O 1
ATOM 1689 N N . ASP A 1 212 ? 1.72780 -4.10194 -25.69262 1.000 108.91823 212 ASP A N 1
ATOM 1690 C CA . ASP A 1 212 ? 3.14462 -4.21111 -26.02175 1.000 101.16561 212 ASP A CA 1
ATOM 1691 C C . ASP A 1 212 ? 3.38179 -4.03132 -27.51523 1.000 104.68617 212 ASP A C 1
ATOM 1692 O O . ASP A 1 212 ? 4.38725 -3.43824 -27.92251 1.000 113.73097 212 ASP A O 1
ATOM 1697 N N . GLY A 1 213 ? 2.46545 -4.52161 -28.34426 1.000 110.98403 213 GLY A N 1
ATOM 1698 C CA . GLY A 1 213 ? 2.67515 -4.55051 -29.77329 1.000 107.18962 213 GLY A CA 1
ATOM 1699 C C . GLY A 1 213 ? 3.28717 -5.83311 -30.28949 1.000 104.99869 213 GLY A C 1
ATOM 1700 O O . GLY A 1 213 ? 3.49982 -5.95478 -31.50346 1.000 114.50537 213 GLY A O 1
ATOM 1701 N N . ASP A 1 214 ? 3.57714 -6.79381 -29.40650 1.000 106.93307 214 ASP A N 1
ATOM 1702 C CA . ASP A 1 214 ? 4.08586 -8.09992 -29.81274 1.000 109.78802 214 ASP A CA 1
ATOM 1703 C C . ASP A 1 214 ? 3.09034 -8.89628 -30.64212 1.000 110.88990 214 ASP A C 1
ATOM 1704 O O . ASP A 1 214 ? 3.46410 -9.93990 -31.18981 1.000 109.45332 214 ASP A O 1
ATOM 1709 N N . GLY A 1 215 ? 1.84545 -8.43848 -30.75446 1.000 110.65266 215 GLY A N 1
ATOM 1710 C CA . GLY A 1 215 ? 0.80290 -9.24393 -31.35127 1.000 105.21546 215 GLY A CA 1
ATOM 1711 C C . GLY A 1 215 ? 0.30927 -10.37213 -30.47914 1.000 107.62731 215 GLY A C 1
ATOM 1712 O O . GLY A 1 215 ? -0.61603 -11.08655 -30.88027 1.000 105.42321 215 GLY A O 1
ATOM 1713 N N . THR A 1 216 ? 0.90089 -10.55588 -29.30594 1.000 105.04785 216 THR A N 1
ATOM 1714 C CA . THR A 1 216 ? 0.55922 -11.61244 -28.36909 1.000 107.18953 216 THR A CA 1
ATOM 1715 C C . THR A 1 216 ? 0.15441 -10.98735 -27.03602 1.000 103.14201 216 THR A C 1
ATOM 1716 O O . THR A 1 216 ? 0.01220 -9.77073 -26.90860 1.000 106.84317 216 THR A O 1
ATOM 1720 N N . ILE A 1 217 ? -0.01070 -11.83686 -26.03064 1.000 101.86036 217 ILE A N 1
ATOM 1721 C CA . ILE A 1 217 ? -0.51710 -11.43839 -24.72214 1.000 99.77205 217 ILE A CA 1
ATOM 1722 C C . ILE A 1 217 ? 0.61118 -11.53010 -23.69780 1.000 107.27582 217 ILE A C 1
ATOM 1723 O O . ILE A 1 217 ? 1.27943 -12.56521 -23.58609 1.000 102.69056 217 ILE A O 1
ATOM 1728 N N . ASP A 1 218 ? 0.80807 -10.45621 -22.93574 1.000 114.84487 218 ASP A N 1
ATOM 1729 C CA . ASP A 1 218 ? 1.79943 -10.41545 -21.86971 1.000 106.32069 218 ASP A CA 1
ATOM 1730 C C . ASP A 1 218 ? 1.12505 -10.61369 -20.51808 1.000 106.43505 218 ASP A C 1
ATOM 1731 O O . ASP A 1 218 ? -0.09631 -10.50756 -20.38608 1.000 103.21157 218 ASP A O 1
ATOM 1736 N N . PHE A 1 219 ? 1.94240 -10.91218 -19.50820 1.000 98.26733 219 PHE A N 1
ATOM 1737 C CA . PHE A 1 219 ? 1.43957 -11.07466 -18.14862 1.000 90.65450 219 PHE A CA 1
ATOM 1738 C C . PHE A 1 219 ? 0.99689 -9.73705 -17.55689 1.000 93.69471 219 PHE A C 1
ATOM 1739 O O . PHE A 1 219 ? -0.04634 -9.68730 -16.89190 1.000 98.48459 219 PHE A O 1
ATOM 1747 N N . PRO A 1 220 ? 1.74559 -8.63803 -17.74326 1.000 90.63137 220 PRO A N 1
ATOM 1748 C CA . PRO A 1 220 ? 1.17443 -7.33098 -17.37396 1.000 94.61505 220 PRO A CA 1
ATOM 1749 C C . PRO A 1 220 ? -0.11105 -7.02505 -18.11972 1.000 95.13723 220 PRO A C 1
ATOM 1750 O O . PRO A 1 220 ? -1.02207 -6.40494 -17.55686 1.000 81.51564 220 PRO A O 1
ATOM 1754 N N . GLU A 1 221 ? -0.20874 -7.44874 -19.38187 1.000 91.85185 221 GLU A N 1
ATOM 1755 C CA . GLU A 1 221 ? -1.47005 -7.35632 -20.10437 1.000 90.39799 221 GLU A CA 1
ATOM 1756 C C . GLU A 1 221 ? -2.48664 -8.37302 -19.60332 1.000 90.01724 221 GLU A C 1
ATOM 1757 O O . GLU A 1 221 ? -3.69272 -8.15373 -19.75240 1.000 84.98435 221 GLU A O 1
ATOM 1763 N N . PHE A 1 222 ? -2.02811 -9.47705 -19.01035 1.000 93.57642 222 PHE A N 1
ATOM 1764 C CA . PHE A 1 222 ? -2.95468 -10.43220 -18.41484 1.000 82.37038 222 PHE A CA 1
ATOM 1765 C C . PHE A 1 222 ? -3.53784 -9.90052 -17.11215 1.000 84.65811 222 PHE A C 1
ATOM 1766 O O . PHE A 1 222 ? -4.65061 -10.28049 -16.73158 1.000 81.27026 222 PHE A O 1
ATOM 1774 N N . LEU A 1 223 ? -2.80911 -9.01939 -16.42268 1.000 85.12950 223 LEU A N 1
ATOM 1775 C CA . LEU A 1 223 ? -3.29430 -8.46784 -15.16229 1.000 83.17998 223 LEU A CA 1
ATOM 1776 C C . LEU A 1 223 ? -4.30044 -7.34510 -15.38605 1.000 80.20610 223 LEU A C 1
ATOM 1777 O O . LEU A 1 223 ? -5.29075 -7.24426 -14.65302 1.000 82.18836 223 LEU A O 1
ATOM 1782 N N . THR A 1 224 ? -4.06465 -6.49034 -16.38630 1.000 85.37070 224 THR A N 1
ATOM 1783 C CA . THR A 1 224 ? -4.98649 -5.38700 -16.63896 1.000 88.14513 224 THR A CA 1
ATOM 1784 C C . THR A 1 224 ? -6.34091 -5.88642 -17.12500 1.000 90.88212 224 THR A C 1
ATOM 1785 O O . THR A 1 224 ? -7.35370 -5.20134 -16.94187 1.000 88.09638 224 THR A O 1
ATOM 1789 N N . MET A 1 225 ? -6.38240 -7.07066 -17.73952 1.000 88.90369 225 MET A N 1
ATOM 1790 C CA . MET A 1 225 ? -7.66219 -7.64943 -18.13151 1.000 89.75361 225 MET A CA 1
ATOM 1791 C C . MET A 1 225 ? -8.46361 -8.08419 -16.91261 1.000 87.01254 225 MET A C 1
ATOM 1792 O O . MET A 1 225 ? -9.67336 -7.83844 -16.83587 1.000 91.88232 225 MET A O 1
ATOM 1797 N N . MET A 1 226 ? -7.80496 -8.72668 -15.94737 1.000 79.09931 226 MET A N 1
ATOM 1798 C CA . MET A 1 226 ? -8.46997 -9.22862 -14.74546 1.000 92.64898 226 MET A CA 1
ATOM 1799 C C . MET A 1 226 ? -8.63069 -8.08692 -13.73950 1.000 99.51400 226 MET A C 1
ATOM 1800 O O . MET A 1 226 ? -8.01173 -8.04731 -12.67388 1.000 90.25017 226 MET A O 1
ATOM 1805 N N . ALA A 1 227 ? -9.48882 -7.13899 -14.10362 1.000 102.56805 227 ALA A N 1
ATOM 1806 C CA . ALA A 1 227 ? -9.81098 -6.03009 -13.21930 1.000 95.45003 227 ALA A CA 1
ATOM 1807 C C . ALA A 1 227 ? -10.86434 -6.45084 -12.20179 1.000 124.85602 227 ALA A C 1
ATOM 1808 O O . ALA A 1 227 ? -11.65422 -7.37090 -12.43508 1.000 122.31336 227 ALA A O 1
ATOM 1810 N N . ARG A 1 228 ? -10.86770 -5.76633 -11.05940 1.000 141.39704 228 ARG A N 1
ATOM 1811 C CA . ARG A 1 228 ? -11.79727 -6.07364 -9.98021 1.000 150.87944 228 ARG A CA 1
ATOM 1812 C C . ARG A 1 228 ? -13.16115 -5.41064 -10.15930 1.000 152.92583 228 ARG A C 1
ATOM 1813 O O . ARG A 1 228 ? -13.88554 -5.23771 -9.17259 1.000 162.39272 228 ARG A O 1
ATOM 1821 N N . LYS A 1 229 ? -13.53140 -5.04167 -11.38668 1.000 143.30375 229 LYS A N 1
ATOM 1822 C CA . LYS A 1 229 ? -14.83628 -4.43804 -11.65818 1.000 143.98003 229 LYS A CA 1
ATOM 1823 C C . LYS A 1 229 ? -15.87455 -5.55445 -11.73237 1.000 144.15720 229 LYS A C 1
ATOM 1824 O O . LYS A 1 229 ? -16.26807 -6.02136 -12.80431 1.000 142.71715 229 LYS A O 1
ATOM 1830 N N . MET A 1 230 ? -16.32936 -5.98378 -10.55679 1.000 170.83164 230 MET A N 1
ATOM 1831 C CA . MET A 1 230 ? -17.24517 -7.11676 -10.42693 1.000 173.54711 230 MET A CA 1
ATOM 1832 C C . MET A 1 230 ? -18.67146 -6.58291 -10.34447 1.000 168.00771 230 MET A C 1
ATOM 1833 O O . MET A 1 230 ? -19.21039 -6.36427 -9.25861 1.000 179.95012 230 MET A O 1
ATOM 1838 N N . LYS A 1 231 ? -19.28826 -6.37271 -11.50399 1.000 139.64720 231 LYS A N 1
ATOM 1839 C CA . LYS A 1 231 ? -20.70327 -6.03353 -11.53034 1.000 134.07461 231 LYS A CA 1
ATOM 1840 C C . LYS A 1 231 ? -21.52307 -7.24819 -11.11354 1.000 140.29762 231 LYS A C 1
ATOM 1841 O O . LYS A 1 231 ? -21.25555 -8.37178 -11.54678 1.000 142.23938 231 LYS A O 1
ATOM 1847 N N . ASP A 1 232 ? -22.52405 -7.01636 -10.25910 1.000 143.15764 232 ASP A N 1
ATOM 1848 C CA . ASP A 1 232 ? -23.25483 -8.12383 -9.64664 1.000 144.30694 232 ASP A CA 1
ATOM 1849 C C . ASP A 1 232 ? -23.88148 -9.03790 -10.69361 1.000 144.20071 232 ASP A C 1
ATOM 1850 O O . ASP A 1 232 ? -23.92787 -10.26032 -10.51163 1.000 142.91096 232 ASP A O 1
ATOM 1855 N N . THR A 1 233 ? -24.36184 -8.47037 -11.79623 1.000 148.50550 233 THR A N 1
ATOM 1856 C CA . THR A 1 233 ? -25.00452 -9.24344 -12.85257 1.000 152.63172 233 THR A CA 1
ATOM 1857 C C . THR A 1 233 ? -24.16070 -9.36788 -14.11042 1.000 146.89271 233 THR A C 1
ATOM 1858 O O . THR A 1 233 ? -24.11989 -10.44261 -14.71399 1.000 144.55437 233 THR A O 1
ATOM 1862 N N . ASP A 1 234 ? -23.47795 -8.29623 -14.52144 1.000 135.62494 234 ASP A N 1
ATOM 1863 C CA . ASP A 1 234 ? -22.66948 -8.35012 -15.73402 1.000 129.18559 234 ASP A CA 1
ATOM 1864 C C . ASP A 1 234 ? -21.47121 -9.27959 -15.59096 1.000 128.61983 234 ASP A C 1
ATOM 1865 O O . ASP A 1 234 ? -20.93848 -9.74273 -16.60485 1.000 125.03724 234 ASP A O 1
ATOM 1870 N N . SER A 1 235 ? -21.03392 -9.55886 -14.36558 1.000 129.43493 235 SER A N 1
ATOM 1871 C CA . SER A 1 235 ? -19.98484 -10.54000 -14.12701 1.000 119.76429 235 SER A CA 1
ATOM 1872 C C . SER A 1 235 ? -20.53814 -11.92283 -13.81345 1.000 120.96974 235 SER A C 1
ATOM 1873 O O . SER A 1 235 ? -19.75591 -12.85036 -13.58283 1.000 113.39006 235 SER A O 1
ATOM 1876 N N . GLU A 1 236 ? -21.86217 -12.08359 -13.78600 1.000 126.76948 236 GLU A N 1
ATOM 1877 C CA . GLU A 1 236 ? -22.43679 -13.40860 -13.60632 1.000 119.44738 236 GLU A CA 1
ATOM 1878 C C . GLU A 1 236 ? -22.40759 -14.22428 -14.89106 1.000 109.44562 236 GLU A C 1
ATOM 1879 O O . GLU A 1 236 ? -22.50899 -15.45419 -14.83389 1.000 111.51398 236 GLU A O 1
ATOM 1885 N N . GLU A 1 237 ? -22.24860 -13.57161 -16.04384 1.000 117.66666 237 GLU A N 1
ATOM 1886 C CA . GLU A 1 237 ? -22.20464 -14.29629 -17.30657 1.000 120.42946 237 GLU A CA 1
ATOM 1887 C C . GLU A 1 237 ? -20.90715 -15.07481 -17.48409 1.000 119.02657 237 GLU A C 1
ATOM 1888 O O . GLU A 1 237 ? -20.88985 -16.05720 -18.23243 1.000 119.64336 237 GLU A O 1
ATOM 1894 N N . GLU A 1 238 ? -19.82543 -14.66557 -16.81854 1.000 115.03670 238 GLU A N 1
ATOM 1895 C CA . GLU A 1 238 ? -18.56007 -15.38254 -16.92752 1.000 106.33628 238 GLU A CA 1
ATOM 1896 C C . GLU A 1 238 ? -18.42990 -16.51266 -15.91530 1.000 93.41550 238 GLU A C 1
ATOM 1897 O O . GLU A 1 238 ? -17.75357 -17.50836 -16.19871 1.000 94.10256 238 GLU A O 1
ATOM 1903 N N . ILE A 1 239 ? -19.05433 -16.38873 -14.74315 1.000 87.11842 239 ILE A N 1
ATOM 1904 C CA . ILE A 1 239 ? -19.07816 -17.50998 -13.80922 1.000 92.47180 239 ILE A CA 1
ATOM 1905 C C . ILE A 1 239 ? -20.08323 -18.56105 -14.26539 1.000 92.65479 239 ILE A C 1
ATOM 1906 O O . ILE A 1 239 ? -19.82621 -19.76625 -14.16226 1.000 80.48201 239 ILE A O 1
ATOM 1911 N N . ARG A 1 240 ? -21.23507 -18.12885 -14.78700 1.000 89.14899 240 ARG A N 1
ATOM 1912 C CA . ARG A 1 240 ? -22.16507 -19.07983 -15.38691 1.000 86.57524 240 ARG A CA 1
ATOM 1913 C C . ARG A 1 240 ? -21.52833 -19.78727 -16.57553 1.000 86.34605 240 ARG A C 1
ATOM 1914 O O . ARG A 1 240 ? -21.70031 -20.99876 -16.74970 1.000 85.53306 240 ARG A O 1
ATOM 1922 N N . GLU A 1 241 ? -20.78025 -19.04829 -17.40046 1.000 89.25016 241 GLU A N 1
ATOM 1923 C CA . GLU A 1 241 ? -20.05924 -19.67570 -18.50309 1.000 80.98860 241 GLU A CA 1
ATOM 1924 C C . GLU A 1 241 ? -18.97011 -20.61190 -17.99947 1.000 79.97695 241 GLU A C 1
ATOM 1925 O O . GLU A 1 241 ? -18.70369 -21.64298 -18.62744 1.000 75.14401 241 GLU A O 1
ATOM 1931 N N . ALA A 1 242 ? -18.32910 -20.27229 -16.87808 1.000 77.76541 242 ALA A N 1
ATOM 1932 C CA . ALA A 1 242 ? -17.37443 -21.19356 -16.27340 1.000 67.43832 242 ALA A CA 1
ATOM 1933 C C . ALA A 1 242 ? -18.05758 -22.47504 -15.81848 1.000 70.15820 242 ALA A C 1
ATOM 1934 O O . ALA A 1 242 ? -17.44400 -23.54758 -15.83949 1.000 72.26046 242 ALA A O 1
ATOM 1936 N N . PHE A 1 243 ? -19.32641 -22.38526 -15.41182 1.000 69.94801 243 PHE A N 1
ATOM 1937 C CA . PHE A 1 243 ? -20.07141 -23.57955 -15.03063 1.000 67.40293 243 PHE A CA 1
ATOM 1938 C C . PHE A 1 243 ? -20.42258 -24.43068 -16.24431 1.000 68.14210 243 PHE A C 1
ATOM 1939 O O . PHE A 1 243 ? -20.46687 -25.66211 -16.14294 1.000 69.76004 243 PHE A O 1
ATOM 1947 N N . ARG A 1 244 ? -20.67521 -23.79802 -17.39418 1.000 66.72563 244 ARG A N 1
ATOM 1948 C CA . ARG A 1 244 ? -20.98969 -24.55283 -18.60319 1.000 69.35236 244 ARG A CA 1
ATOM 1949 C C . ARG A 1 244 ? -19.79883 -25.37624 -19.07633 1.000 64.88787 244 ARG A C 1
ATOM 1950 O O . ARG A 1 244 ? -19.98256 -26.41091 -19.72788 1.000 75.15177 244 ARG A O 1
ATOM 1958 N N . VAL A 1 245 ? -18.57785 -24.93503 -18.76444 1.000 66.87805 245 VAL A N 1
ATOM 1959 C CA . VAL A 1 245 ? -17.38991 -25.67743 -19.17611 1.000 70.07414 245 VAL A CA 1
ATOM 1960 C C . VAL A 1 245 ? -17.30498 -27.00576 -18.43386 1.000 69.04093 245 VAL A C 1
ATOM 1961 O O . VAL A 1 245 ? -16.92879 -28.03362 -19.01049 1.000 75.70709 245 VAL A O 1
ATOM 1965 N N . PHE A 1 246 ? -17.65622 -27.01044 -17.14753 1.000 66.31925 246 PHE A N 1
ATOM 1966 C CA . PHE A 1 246 ? -17.67987 -28.25557 -16.38380 1.000 63.54573 246 PHE A CA 1
ATOM 1967 C C . PHE A 1 246 ? -18.90178 -29.09897 -16.73810 1.000 66.71738 246 PHE A C 1
ATOM 1968 O O . PHE A 1 246 ? -18.77015 -30.25896 -17.14378 1.000 73.99018 246 PHE A O 1
ATOM 1976 N N . ASP A 1 247 ? -20.10006 -28.53106 -16.58622 1.000 65.73113 247 ASP A N 1
ATOM 1977 C CA . ASP A 1 247 ? -21.33936 -29.24853 -16.85524 1.000 60.12474 247 ASP A CA 1
ATOM 1978 C C . ASP A 1 247 ? -21.52949 -29.50049 -18.34504 1.000 65.58757 247 ASP A C 1
ATOM 1979 O O . ASP A 1 247 ? -22.10724 -28.66953 -19.05163 1.000 77.16143 247 ASP A O 1
ATOM 1984 N N . LYS A 1 248 ? -21.04378 -30.64313 -18.83476 1.000 71.70403 248 LYS A N 1
ATOM 1985 C CA . LYS A 1 248 ? -21.13664 -30.92630 -20.26399 1.000 77.67180 248 LYS A CA 1
ATOM 1986 C C . LYS A 1 248 ? -22.52229 -31.43117 -20.65545 1.000 74.92308 248 LYS A C 1
ATOM 1987 O O . LYS A 1 248 ? -23.09172 -30.98331 -21.65726 1.000 87.22950 248 LYS A O 1
ATOM 1993 N N . ASP A 1 249 ? -23.07730 -32.37337 -19.88881 1.000 65.40346 249 ASP A N 1
ATOM 1994 C CA . ASP A 1 249 ? -24.40250 -32.89888 -20.20416 1.000 77.21031 249 ASP A CA 1
ATOM 1995 C C . ASP A 1 249 ? -25.51559 -31.89054 -19.94159 1.000 79.59278 249 ASP A C 1
ATOM 1996 O O . ASP A 1 249 ? -26.64053 -32.09659 -20.41113 1.000 92.56438 249 ASP A O 1
ATOM 2001 N N . GLY A 1 250 ? -25.23271 -30.81569 -19.21061 1.000 75.74961 250 GLY A N 1
ATOM 2002 C CA . GLY A 1 250 ? -26.21720 -29.77234 -18.99722 1.000 67.60798 250 GLY A CA 1
ATOM 2003 C C . GLY A 1 250 ? -27.34338 -30.14008 -18.05871 1.000 76.61015 250 GLY A C 1
ATOM 2004 O O . GLY A 1 250 ? -28.44707 -29.60084 -18.18759 1.000 85.60471 250 GLY A O 1
ATOM 2005 N N . ASN A 1 251 ? -27.09706 -31.04379 -17.11167 1.000 73.94124 251 ASN A N 1
ATOM 2006 C CA . ASN A 1 251 ? -28.12019 -31.45521 -16.16054 1.000 78.81594 251 ASN A CA 1
ATOM 2007 C C . ASN A 1 251 ? -28.15946 -30.58409 -14.91177 1.000 74.43534 251 ASN A C 1
ATOM 2008 O O . ASN A 1 251 ? -29.08523 -30.72728 -14.10568 1.000 77.12928 251 ASN A O 1
ATOM 2013 N N . GLY A 1 252 ? -27.18629 -29.69261 -14.73148 1.000 67.41557 252 GLY A N 1
ATOM 2014 C CA . GLY A 1 252 ? -27.16590 -28.78796 -13.60211 1.000 63.66194 252 GLY A CA 1
ATOM 2015 C C . GLY A 1 252 ? -26.19834 -29.14843 -12.49648 1.000 56.50814 252 GLY A C 1
ATOM 2016 O O . GLY A 1 252 ? -26.19075 -28.47001 -11.46220 1.000 50.06619 252 GLY A O 1
ATOM 2017 N N . TYR A 1 253 ? -25.38408 -30.18637 -12.67639 1.000 57.53667 253 TYR A N 1
ATOM 2018 C CA . TYR A 1 253 ? -24.43769 -30.61379 -11.65775 1.000 54.41120 253 TYR A CA 1
ATOM 2019 C C . TYR A 1 253 ? -23.09256 -30.89937 -12.30648 1.000 48.74562 253 TYR A C 1
ATOM 2020 O O . TYR A 1 253 ? -23.02053 -31.30271 -13.46957 1.000 53.97783 253 TYR A O 1
ATOM 2029 N N . ILE A 1 254 ? -22.02743 -30.68527 -11.54212 1.000 51.42126 254 ILE A N 1
ATOM 2030 C CA . ILE A 1 254 ? -20.66536 -30.94004 -11.99497 1.000 54.72544 254 ILE A CA 1
ATOM 2031 C C . ILE A 1 254 ? -20.24813 -32.30247 -11.45912 1.000 64.07746 254 ILE A C 1
ATOM 2032 O O . ILE A 1 254 ? -20.04960 -32.47240 -10.25134 1.000 55.38994 254 ILE A O 1
ATOM 2037 N N . SER A 1 255 ? -20.11594 -33.27598 -12.35488 1.000 74.69236 255 SER A N 1
ATOM 2038 C CA . SER A 1 255 ? -19.70738 -34.61083 -11.95215 1.000 79.07084 255 SER A CA 1
ATOM 2039 C C . SER A 1 255 ? -18.22827 -34.62896 -11.57688 1.000 82.41377 255 SER A C 1
ATOM 2040 O O . SER A 1 255 ? -17.45797 -33.72819 -11.92149 1.000 81.78906 255 SER A O 1
ATOM 2043 N N . ALA A 1 256 ? -17.83547 -35.67852 -10.85068 1.000 70.62939 256 ALA A N 1
ATOM 2044 C CA . ALA A 1 256 ? -16.42276 -35.86527 -10.54043 1.000 71.39644 256 ALA A CA 1
ATOM 2045 C C . ALA A 1 256 ? -15.61186 -36.12287 -11.80266 1.000 80.14150 256 ALA A C 1
ATOM 2046 O O . ALA A 1 256 ? -14.44475 -35.72544 -11.88477 1.000 88.79528 256 ALA A O 1
ATOM 2048 N N . ALA A 1 257 ? -16.21275 -36.78374 -12.79350 1.000 75.25217 257 ALA A N 1
ATOM 2049 C CA . ALA A 1 257 ? -15.56992 -36.94936 -14.09115 1.000 83.48989 257 ALA A CA 1
ATOM 2050 C C . ALA A 1 257 ? -15.58935 -35.65132 -14.88725 1.000 76.92432 257 ALA A C 1
ATOM 2051 O O . ALA A 1 257 ? -14.61307 -35.32733 -15.57389 1.000 83.96035 257 ALA A O 1
ATOM 2053 N N . GLU A 1 258 ? -16.69331 -34.90223 -14.81212 1.000 71.69975 258 GLU A N 1
ATOM 2054 C CA . GLU A 1 258 ? -16.73691 -33.58890 -15.44587 1.000 70.07756 258 GLU A CA 1
ATOM 2055 C C . GLU A 1 258 ? -15.71657 -32.64699 -14.82130 1.000 80.76686 258 GLU A C 1
ATOM 2056 O O . GLU A 1 258 ? -15.11393 -31.81933 -15.51564 1.000 80.83718 258 GLU A O 1
ATOM 2062 N N . LEU A 1 259 ? -15.50866 -32.76016 -13.50824 1.000 74.82619 259 LEU A N 1
ATOM 2063 C CA . LEU A 1 259 ? -14.53429 -31.90685 -12.83888 1.000 78.91444 259 LEU A CA 1
ATOM 2064 C C . LEU A 1 259 ? -13.10998 -32.31557 -13.19157 1.000 89.03458 259 LEU A C 1
ATOM 2065 O O . LEU A 1 259 ? -12.25216 -31.45632 -13.42527 1.000 90.08447 259 LEU A O 1
ATOM 2070 N N . ARG A 1 260 ? -12.84010 -33.62291 -13.24433 1.000 98.79152 260 ARG A N 1
ATOM 2071 C CA . ARG A 1 260 ? -11.48022 -34.07985 -13.50861 1.000 102.76791 260 ARG A CA 1
ATOM 2072 C C . ARG A 1 260 ? -11.07821 -33.85785 -14.96135 1.000 101.02500 260 ARG A C 1
ATOM 2073 O O . ARG A 1 260 ? -9.88598 -33.72465 -15.25432 1.000 109.74660 260 ARG A O 1
ATOM 2081 N N . HIS A 1 261 ? -12.04600 -33.80314 -15.87707 1.000 89.46947 261 HIS A N 1
ATOM 2082 C CA . HIS A 1 261 ? -11.74750 -33.74341 -17.30342 1.000 98.19984 261 HIS A CA 1
ATOM 2083 C C . HIS A 1 261 ? -11.04052 -32.44484 -17.67089 1.000 100.99011 261 HIS A C 1
ATOM 2084 O O . HIS A 1 261 ? -9.88077 -32.46387 -18.09545 1.000 108.47520 261 HIS A O 1
ATOM 2091 N N . VAL A 1 262 ? -11.72984 -31.31364 -17.49734 1.000 94.20491 262 VAL A N 1
ATOM 2092 C CA . VAL A 1 262 ? -11.18949 -30.02637 -17.92792 1.000 99.60630 262 VAL A CA 1
ATOM 2093 C C . VAL A 1 262 ? -9.90503 -29.68654 -17.18565 1.000 99.69301 262 VAL A C 1
ATOM 2094 O O . VAL A 1 262 ? -9.03488 -28.99154 -17.72441 1.000 111.11850 262 VAL A O 1
ATOM 2098 N N . MET A 1 263 ? -9.75807 -30.16083 -15.94754 1.000 93.79962 263 MET A N 1
ATOM 2099 C CA . MET A 1 263 ? -8.52302 -29.90854 -15.21243 1.000 96.73373 263 MET A CA 1
ATOM 2100 C C . MET A 1 263 ? -7.38852 -30.78382 -15.73274 1.000 114.58288 263 MET A C 1
ATOM 2101 O O . MET A 1 263 ? -6.26724 -30.30601 -15.93886 1.000 116.91102 263 MET A O 1
ATOM 2106 N N . THR A 1 264 ? -7.65922 -32.07234 -15.95006 1.000 124.39206 264 THR A N 1
ATOM 2107 C CA . THR A 1 264 ? -6.66857 -32.94947 -16.56040 1.000 127.41832 264 THR A CA 1
ATOM 2108 C C . THR A 1 264 ? -6.53344 -32.71784 -18.05874 1.000 125.79920 264 T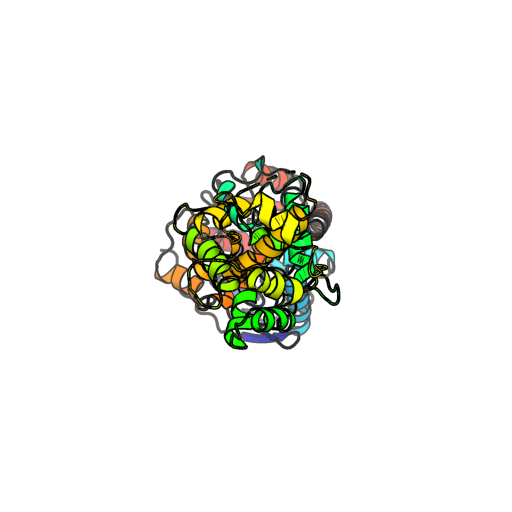HR A C 1
ATOM 2109 O O . THR A 1 264 ? -5.54003 -33.15381 -18.65108 1.000 130.08535 264 THR A O 1
ATOM 2113 N N . ASN A 1 265 ? -7.50564 -32.05066 -18.68589 1.000 111.02608 265 ASN A N 1
ATOM 2114 C CA . ASN A 1 265 ? -7.33384 -31.66320 -20.08172 1.000 114.32356 265 ASN A CA 1
ATOM 2115 C C . ASN A 1 265 ? -6.19232 -30.67183 -20.22902 1.000 123.81951 265 ASN A C 1
ATOM 2116 O O . ASN A 1 265 ? -5.46745 -30.68748 -21.23087 1.000 124.22947 265 ASN A O 1
ATOM 2121 N N . LEU A 1 266 ? -6.03040 -29.79476 -19.25065 1.000 122.92799 266 LEU A N 1
ATOM 2122 C CA . LEU A 1 266 ? -4.88472 -28.90401 -19.19841 1.000 118.24955 266 LEU A CA 1
ATOM 2123 C C . LEU A 1 266 ? -3.80659 -29.57203 -18.34255 1.000 118.49958 266 LEU A C 1
ATOM 2124 O O . LEU A 1 266 ? -3.84345 -30.78481 -18.11681 1.000 124.97882 266 LEU A O 1
ATOM 2129 N N . GLY A 1 267 ? -2.84286 -28.80007 -17.85326 1.000 122.28504 267 GLY A N 1
ATOM 2130 C CA . GLY A 1 267 ? -1.75587 -29.37256 -17.08531 1.000 129.64888 267 GLY A CA 1
ATOM 2131 C C . GLY A 1 267 ? -2.00473 -29.39591 -15.59189 1.000 133.51865 267 GLY A C 1
ATOM 2132 O O . GLY A 1 267 ? -1.68360 -28.43203 -14.89047 1.000 138.14049 267 GLY A O 1
ATOM 2133 N N . GLU A 1 268 ? -2.57366 -30.49175 -15.09132 1.000 132.34518 268 GLU A N 1
ATOM 2134 C CA . GLU A 1 268 ? -2.82176 -30.65140 -13.66603 1.000 122.52304 268 GLU A CA 1
ATOM 2135 C C . GLU A 1 268 ? -2.60445 -32.10418 -13.26691 1.000 123.34706 268 GLU A C 1
ATOM 2136 O O . GLU A 1 268 ? -2.62843 -33.01259 -14.10123 1.000 124.26475 268 GLU A O 1
ATOM 2142 N N . LYS A 1 269 ? -2.39987 -32.30884 -11.96798 1.000 130.99752 269 LYS A N 1
ATOM 2143 C CA . LYS A 1 269 ? -2.08299 -33.61300 -11.38773 1.000 138.62275 269 LYS A CA 1
ATOM 2144 C C . LYS A 1 269 ? -3.24990 -34.04410 -10.50023 1.000 131.26044 269 LYS A C 1
ATOM 2145 O O . LYS A 1 269 ? -3.32170 -33.68405 -9.32458 1.000 128.79792 269 LYS A O 1
ATOM 2151 N N . LEU A 1 270 ? -4.16821 -34.81970 -11.07272 1.000 125.07252 270 LEU A N 1
ATOM 2152 C CA . LEU A 1 270 ? -5.31336 -35.34557 -10.33642 1.000 125.98935 270 LEU A CA 1
ATOM 2153 C C . LEU A 1 270 ? -5.52339 -36.79755 -10.73418 1.000 135.52201 270 LEU A C 1
ATOM 2154 O O . LEU A 1 270 ? -5.82081 -37.08212 -11.89761 1.000 136.40822 270 LEU A O 1
ATOM 2159 N N . THR A 1 271 ? -5.36984 -37.71325 -9.78028 1.000 159.48148 271 THR A N 1
ATOM 2160 C CA . THR A 1 271 ? -5.63199 -39.12076 -10.04316 1.000 163.47347 271 THR A CA 1
ATOM 2161 C C . THR A 1 271 ? -7.09697 -39.42632 -9.73342 1.000 163.88868 271 THR A C 1
ATOM 2162 O O . THR A 1 271 ? -7.93067 -38.52398 -9.62148 1.000 160.69264 271 THR A O 1
ATOM 2166 N N . ASP A 1 272 ? -7.42582 -40.71299 -9.59425 1.000 144.35400 272 ASP A N 1
ATOM 2167 C CA . ASP A 1 272 ? -8.81569 -41.09643 -9.37170 1.000 137.83077 272 ASP A CA 1
ATOM 2168 C C . ASP A 1 272 ? -9.29574 -40.70735 -7.97963 1.000 132.43136 272 ASP A C 1
ATOM 2169 O O . ASP A 1 272 ? -10.49983 -40.51540 -7.77210 1.000 127.99624 272 ASP A O 1
ATOM 2174 N N . GLU A 1 273 ? -8.37926 -40.58499 -7.01922 1.000 126.67976 273 GLU A N 1
ATOM 2175 C CA . GLU A 1 273 ? -8.73029 -40.23231 -5.64906 1.000 122.35102 273 GLU A CA 1
ATOM 2176 C C . GLU A 1 273 ? -8.11220 -38.91377 -5.19821 1.000 119.47886 273 GLU A C 1
ATOM 2177 O O . GLU A 1 273 ? -8.12568 -38.61600 -3.99787 1.000 115.74422 273 GLU A O 1
ATOM 2183 N N . GLU A 1 274 ? -7.56650 -38.12112 -6.11962 1.000 119.40313 274 GLU A N 1
ATOM 2184 C CA . GLU A 1 274 ? -7.07080 -36.78411 -5.80889 1.000 118.18370 274 GLU A CA 1
ATOM 2185 C C . GLU A 1 274 ? -8.13345 -35.70815 -5.97633 1.000 114.28764 274 GLU A C 1
ATOM 2186 O O . GLU A 1 274 ? -7.85820 -34.53563 -5.70090 1.000 109.11140 274 GLU A O 1
ATOM 2192 N N . VAL A 1 275 ? -9.33570 -36.07570 -6.42255 1.000 118.57593 275 VAL A N 1
ATOM 2193 C CA . VAL A 1 275 ? -10.38924 -35.09828 -6.67914 1.000 107.22813 275 VAL A CA 1
ATOM 2194 C C . VAL A 1 275 ? -11.48481 -35.11816 -5.62547 1.000 106.25625 275 VAL A C 1
ATOM 2195 O O . VAL A 1 275 ? -12.33342 -34.21095 -5.61591 1.000 102.46774 275 VAL A O 1
ATOM 2199 N N . ASP A 1 276 ? -11.49249 -36.11194 -4.73779 1.000 111.37082 276 ASP A N 1
ATOM 2200 C CA . ASP A 1 276 ? -12.56630 -36.24049 -3.76176 1.000 108.04959 276 ASP A CA 1
ATOM 2201 C C . ASP A 1 276 ? -12.45533 -35.22002 -2.63532 1.000 109.34761 276 ASP A C 1
ATOM 2202 O O . ASP A 1 276 ? -13.47435 -34.84588 -2.04279 1.000 107.46614 276 ASP A O 1
ATOM 2207 N N . GLU A 1 277 ? -11.24237 -34.75837 -2.32656 1.000 110.48959 277 GLU A N 1
ATOM 2208 C CA . GLU A 1 277 ? -11.06081 -33.84022 -1.20740 1.000 111.33501 277 GLU A CA 1
ATOM 2209 C C . GLU A 1 277 ? -11.57268 -32.43925 -1.51374 1.000 100.73599 277 GLU A C 1
ATOM 2210 O O . GLU A 1 277 ? -11.98904 -31.72601 -0.59299 1.000 104.98290 277 GLU A O 1
ATOM 2216 N N . MET A 1 278 ? -11.54872 -32.01970 -2.77927 1.000 94.59383 278 MET A N 1
ATOM 2217 C CA . MET A 1 278 ? -12.15923 -30.74266 -3.12811 1.000 96.93485 278 MET A CA 1
ATOM 2218 C C . MET A 1 278 ? -13.65612 -30.86633 -3.36987 1.000 100.43022 278 MET A C 1
ATOM 2219 O O . MET A 1 278 ? -14.35462 -29.84849 -3.37615 1.000 101.19687 278 MET A O 1
ATOM 2224 N N . ILE A 1 279 ? -14.16202 -32.08489 -3.57399 1.000 96.39628 279 ILE A N 1
ATOM 2225 C CA . ILE A 1 279 ? -15.60422 -32.29735 -3.52415 1.000 95.59302 279 ILE A CA 1
ATOM 2226 C C . ILE A 1 279 ? -16.12433 -31.99741 -2.12534 1.000 106.09131 279 ILE A C 1
ATOM 2227 O O . ILE A 1 279 ? -17.25166 -31.51582 -1.95985 1.000 96.59745 279 ILE A O 1
ATOM 2232 N N . ARG A 1 280 ? -15.30481 -32.25077 -1.10118 1.000 104.82226 280 ARG A N 1
ATOM 2233 C CA . ARG A 1 280 ? -15.71329 -31.98724 0.27550 1.000 107.13356 280 ARG A CA 1
ATOM 2234 C C . ARG A 1 280 ? -16.01880 -30.50926 0.48830 1.000 106.52411 280 ARG A C 1
ATOM 2235 O O . ARG A 1 280 ? -17.08821 -30.15069 0.99491 1.000 114.27017 280 ARG A O 1
ATOM 2243 N N . GLU A 1 281 ? -15.08807 -29.63273 0.10486 1.000 100.36094 281 GLU A N 1
ATOM 2244 C CA . GLU A 1 281 ? -15.28951 -28.20179 0.29705 1.000 104.59135 281 GLU A CA 1
ATOM 2245 C C . GLU A 1 281 ? -16.30630 -27.61137 -0.67076 1.000 104.20649 281 GLU A C 1
ATOM 2246 O O . GLU A 1 281 ? -16.67085 -26.44054 -0.51798 1.000 106.41998 281 GLU A O 1
ATOM 2252 N N . ALA A 1 282 ? -16.77025 -28.38272 -1.65316 1.000 103.47896 282 ALA A N 1
ATOM 2253 C CA . ALA A 1 282 ? -17.79380 -27.93370 -2.58884 1.000 91.90606 282 ALA A CA 1
ATOM 2254 C C . ALA A 1 282 ? -19.15545 -28.55463 -2.30175 1.000 91.45878 282 ALA A C 1
ATOM 2255 O O . ALA A 1 282 ? -20.15056 -27.83527 -2.17517 1.000 93.13577 282 ALA A O 1
ATOM 2257 N N . ASP A 1 283 ? -19.21907 -29.88047 -2.19664 1.000 87.70729 283 ASP A N 1
ATOM 2258 C CA . ASP A 1 283 ? -20.46708 -30.56912 -1.88199 1.000 82.67982 283 ASP A CA 1
ATOM 2259 C C . ASP A 1 283 ? -20.83869 -30.29465 -0.43005 1.000 88.46479 283 ASP A C 1
ATOM 2260 O O . ASP A 1 283 ? -20.13865 -30.72800 0.49084 1.000 97.66429 283 ASP A O 1
ATOM 2265 N N . ILE A 1 284 ? -21.94006 -29.57570 -0.22028 1.000 89.09579 284 ILE A N 1
ATOM 2266 C CA . ILE A 1 284 ? -22.37304 -29.21870 1.12563 1.000 96.51636 284 ILE A CA 1
ATOM 2267 C C . ILE A 1 284 ? -23.75022 -29.80855 1.40029 1.000 97.00087 284 ILE A C 1
ATOM 2268 O O . ILE A 1 284 ? -24.11311 -30.04713 2.55768 1.000 98.30341 284 ILE A O 1
ATOM 2273 N N . ASP A 1 285 ? -24.52842 -30.04938 0.34359 1.000 78.73085 285 ASP A N 1
ATOM 2274 C CA . ASP A 1 285 ? -25.80995 -30.72276 0.51077 1.000 75.85059 285 ASP A CA 1
ATOM 2275 C C . ASP A 1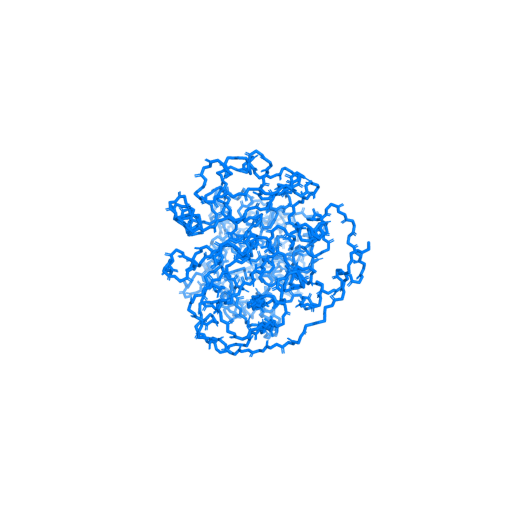 285 ? -25.67503 -32.24019 0.53246 1.000 76.08553 285 ASP A C 1
ATOM 2276 O O . ASP A 1 285 ? -26.64947 -32.92887 0.85413 1.000 84.24727 285 ASP A O 1
ATOM 2281 N N . GLY A 1 286 ? -24.50166 -32.77085 0.19676 1.000 67.27903 286 GLY A N 1
ATOM 2282 C CA . GLY A 1 286 ? -24.22589 -34.18529 0.33137 1.000 66.07495 286 GLY A CA 1
ATOM 2283 C C . GLY A 1 286 ? -24.60690 -35.05373 -0.84540 1.000 68.96087 286 GLY A C 1
ATOM 2284 O O . GLY A 1 286 ? -24.63692 -36.28047 -0.69737 1.000 65.51419 286 GLY A O 1
ATOM 2285 N N . ASP A 1 287 ? -24.88828 -34.47061 -2.00771 1.000 64.90089 287 ASP A N 1
ATOM 2286 C CA . ASP A 1 287 ? -25.31617 -35.24292 -3.16716 1.000 66.29947 287 ASP A CA 1
ATOM 2287 C C . ASP A 1 287 ? -24.15454 -35.80989 -3.97453 1.000 57.03250 287 ASP A C 1
ATOM 2288 O O . ASP A 1 287 ? -24.39079 -36.44663 -5.00633 1.000 69.08296 287 ASP A O 1
ATOM 2293 N N . GLY A 1 288 ? -22.91486 -35.59720 -3.53807 1.000 58.18206 288 GLY A N 1
ATOM 2294 C CA . GLY A 1 288 ? -21.77134 -36.06327 -4.29541 1.000 65.95427 288 GLY A CA 1
ATOM 2295 C C . GLY A 1 288 ? -21.49871 -35.30470 -5.57267 1.000 69.60390 288 GLY A C 1
ATOM 2296 O O . GLY A 1 288 ? -20.69741 -35.76604 -6.39093 1.000 65.05188 288 GLY A O 1
ATOM 2297 N N . GLN A 1 289 ? -22.14229 -34.15555 -5.77259 1.000 63.68652 289 GLN A N 1
ATOM 2298 C CA . GLN A 1 289 ? -21.95356 -33.34219 -6.96429 1.000 56.88499 289 GLN A CA 1
ATOM 2299 C C . GLN A 1 289 ? -21.86456 -31.87940 -6.55041 1.000 56.28252 289 GLN A C 1
ATOM 2300 O O . GLN A 1 289 ? -21.94201 -31.53973 -5.36560 1.000 69.68658 289 GLN A O 1
ATOM 2306 N N . VAL A 1 290 ? -21.69917 -31.00718 -7.54210 1.000 54.45704 290 VAL A N 1
ATOM 2307 C CA . VAL A 1 290 ? -21.60965 -29.56714 -7.33030 1.000 51.10970 290 VAL A CA 1
ATOM 2308 C C . VAL A 1 290 ? -22.63239 -28.89587 -8.23502 1.000 57.88358 290 VAL A C 1
ATOM 2309 O O . VAL A 1 290 ? -22.53805 -28.99777 -9.46404 1.000 50.67531 290 VAL A O 1
ATOM 2313 N N . ASN A 1 291 ? -23.60308 -28.21327 -7.63536 1.000 58.06738 291 ASN A N 1
ATOM 2314 C CA . ASN A 1 291 ? -24.60869 -27.48897 -8.39935 1.000 64.84644 291 ASN A CA 1
ATOM 2315 C C . ASN A 1 291 ? -24.07695 -26.08791 -8.71317 1.000 68.39181 291 ASN A C 1
ATOM 2316 O O . ASN A 1 291 ? -22.87736 -25.82594 -8.59143 1.000 65.46847 291 ASN A O 1
ATOM 2321 N N . TYR A 1 292 ? -24.95731 -25.17054 -9.11553 1.000 68.41075 292 TYR A N 1
ATOM 2322 C CA . TYR A 1 292 ? -24.50479 -23.83758 -9.49814 1.000 72.70637 292 TYR A CA 1
ATOM 2323 C C . TYR A 1 292 ? -24.15308 -22.99112 -8.27998 1.000 80.04626 292 TYR A C 1
ATOM 2324 O O . TYR A 1 292 ? -23.09650 -22.35082 -8.24440 1.000 83.46296 292 TYR A O 1
ATOM 2333 N N . GLU A 1 293 ? -25.03029 -22.97058 -7.27403 1.000 100.46513 293 GLU A N 1
ATOM 2334 C CA . GLU A 1 293 ? -24.80664 -22.10157 -6.12356 1.000 101.00475 293 GLU A CA 1
ATOM 2335 C C . GLU A 1 293 ? -23.65304 -22.59409 -5.25849 1.000 95.62865 293 GLU A C 1
ATOM 2336 O O . GLU A 1 293 ? -23.00708 -21.79113 -4.57609 1.000 93.99846 293 GLU A O 1
ATOM 2342 N N . GLU A 1 294 ? -23.37995 -23.90048 -5.26700 1.000 86.24070 294 GLU A N 1
ATOM 2343 C CA . GLU A 1 294 ? -22.15940 -24.39876 -4.64551 1.000 66.28587 294 GLU A CA 1
ATOM 2344 C C . GLU A 1 294 ? -20.92547 -24.05017 -5.46352 1.000 74.33219 294 GLU A C 1
ATOM 2345 O O . GLU A 1 294 ? -19.82488 -23.97619 -4.90658 1.000 83.44971 294 GLU A O 1
ATOM 2351 N N . PHE A 1 295 ? -21.08786 -23.83708 -6.77035 1.000 75.77404 295 PHE A N 1
ATOM 2352 C CA . PHE A 1 295 ? -19.95470 -23.52884 -7.63353 1.000 70.70011 295 PHE A CA 1
ATOM 2353 C C . PHE A 1 295 ? -19.51333 -22.07889 -7.47937 1.000 78.46342 295 PHE A C 1
ATOM 2354 O O . PHE A 1 295 ? -18.31167 -21.78981 -7.49449 1.000 80.55688 295 PHE A O 1
ATOM 2362 N N . VAL A 1 296 ? -20.46681 -21.15586 -7.32358 1.000 78.66939 296 VAL A N 1
ATOM 2363 C CA . VAL A 1 296 ? -20.11364 -19.75757 -7.11286 1.000 75.48023 296 VAL A CA 1
ATOM 2364 C C . VAL A 1 296 ? -19.44948 -19.54963 -5.75924 1.000 73.55502 296 VAL A C 1
ATOM 2365 O O . VAL A 1 296 ? -18.78499 -18.52835 -5.54984 1.000 76.98504 296 VAL A O 1
ATOM 2369 N N . VAL A 1 297 ? -19.61144 -20.49471 -4.83092 1.000 78.53362 297 VAL A N 1
ATOM 2370 C CA . VAL A 1 297 ? -18.93346 -20.39819 -3.54213 1.000 77.57654 297 VAL A CA 1
ATOM 2371 C C . VAL A 1 297 ? -17.42806 -20.54179 -3.72390 1.000 77.93914 297 VAL A C 1
ATOM 2372 O O . VAL A 1 297 ? -16.64980 -19.67997 -3.29974 1.000 80.14582 297 VAL A O 1
ATOM 2376 N N . MET A 1 298 ? -16.99600 -21.63067 -4.36464 1.000 73.56691 298 MET A N 1
ATOM 2377 C CA . MET A 1 298 ? -15.57224 -21.85470 -4.58397 1.000 77.99117 298 MET A CA 1
ATOM 2378 C C . MET A 1 298 ? -14.95232 -20.81599 -5.50761 1.000 75.97882 298 MET A C 1
ATOM 2379 O O . MET A 1 298 ? -13.73878 -20.59350 -5.44202 1.000 82.39904 298 MET A O 1
ATOM 2384 N N . MET A 1 299 ? -15.74791 -20.18173 -6.36268 1.000 73.74468 299 MET A N 1
ATOM 2385 C CA . MET A 1 299 ? -15.25732 -19.12721 -7.23719 1.000 75.44794 299 MET A CA 1
ATOM 2386 C C . MET A 1 299 ? -15.29755 -17.75396 -6.57986 1.000 76.03124 299 MET A C 1
ATOM 2387 O O . MET A 1 299 ? -14.84897 -16.77741 -7.18907 1.000 84.29514 299 MET A O 1
ATOM 2392 N N . THR A 1 300 ? -15.82321 -17.65647 -5.36012 1.000 80.45001 300 THR A N 1
ATOM 2393 C CA . THR A 1 300 ? -15.84064 -16.42239 -4.58217 1.000 77.33586 300 THR A CA 1
ATOM 2394 C C . THR A 1 300 ? -15.33694 -16.67862 -3.16902 1.000 89.96523 300 THR A C 1
ATOM 2395 O O . THR A 1 300 ? -15.82318 -16.09166 -2.19769 1.000 96.92914 300 THR A O 1
ATOM 2399 N N . ALA A 1 301 ? -14.35726 -17.56687 -3.03333 1.000 100.34561 301 ALA A N 1
ATOM 2400 C CA . ALA A 1 301 ? -13.77373 -17.87255 -1.73183 1.000 101.43121 301 ALA A CA 1
ATOM 2401 C C . ALA A 1 301 ? -12.25124 -17.84863 -1.80327 1.000 105.28680 301 ALA A C 1
ATOM 2402 O O . ALA A 1 301 ? -11.64061 -18.65740 -2.50225 1.000 102.65590 301 ALA A O 1
ATOM 2404 N N . GLY A 1 306 ? -6.73217 -24.22899 4.23257 1.000 138.88762 306 GLY A N 1
ATOM 2405 C CA . GLY A 1 306 ? -5.60440 -24.83786 3.55227 1.000 139.41945 306 GLY A CA 1
ATOM 2406 C C . GLY A 1 306 ? -5.89101 -25.15526 2.09889 1.000 145.58350 306 GLY A C 1
ATOM 2407 O O . GLY A 1 306 ? -6.95370 -25.68001 1.76571 1.000 146.94118 306 GLY A O 1
ATOM 2408 N N . ASP A 1 307 ? -4.93524 -24.83713 1.22859 1.000 148.25151 307 ASP A N 1
ATOM 2409 C CA . ASP A 1 307 ? -5.09562 -25.05112 -0.20927 1.000 150.81128 307 ASP A CA 1
ATOM 2410 C C . ASP A 1 307 ? -4.49069 -26.39320 -0.62817 1.000 146.54940 307 ASP A C 1
ATOM 2411 O O . ASP A 1 307 ? -3.54848 -26.47351 -1.41644 1.000 144.35949 307 ASP A O 1
ATOM 2416 N N . SER A 1 308 ? -5.05802 -27.46397 -0.07152 1.000 140.98961 308 SER A N 1
ATOM 2417 C CA . SER A 1 308 ? -4.70054 -28.81569 -0.48398 1.000 135.97427 308 SER A CA 1
ATOM 2418 C C . SER A 1 308 ? -5.04646 -29.00375 -1.95448 1.000 135.33174 308 SER A C 1
ATOM 2419 O O . SER A 1 308 ? -4.15785 -29.17863 -2.79460 1.000 134.90584 308 SER A O 1
ATOM 2422 N N . SER A 1 309 ? -6.34062 -28.96795 -2.26944 1.000 130.71845 309 SER A N 1
ATOM 2423 C CA . SER A 1 309 ? -6.80967 -28.91147 -3.64440 1.000 123.67587 309 SER A CA 1
ATOM 2424 C C . SER A 1 309 ? -7.45055 -27.57676 -3.99237 1.000 121.84076 309 SER A C 1
ATOM 2425 O O . SER A 1 309 ? -7.79420 -27.35927 -5.15973 1.000 116.80039 309 SER A O 1
ATOM 2428 N N . ARG A 1 310 ? -7.62288 -26.68530 -3.01196 1.000 121.63932 310 ARG A N 1
ATOM 2429 C CA . ARG A 1 310 ? -8.15507 -25.35586 -3.29214 1.000 119.86819 310 ARG A CA 1
ATOM 2430 C C . ARG A 1 310 ? -7.23023 -24.58222 -4.22154 1.000 116.03806 310 ARG A C 1
ATOM 2431 O O . ARG A 1 310 ? -7.69151 -23.80395 -5.06483 1.000 114.84442 310 ARG A O 1
ATOM 2439 N N . ARG A 1 311 ? -5.91829 -24.77821 -4.07427 1.000 125.87791 311 ARG A N 1
ATOM 2440 C CA . ARG A 1 311 ? -4.96535 -24.16972 -4.99579 1.000 127.32556 311 ARG A CA 1
ATOM 2441 C C . ARG A 1 311 ? -5.19307 -24.66399 -6.41785 1.000 117.22595 311 ARG A C 1
ATOM 2442 O O . ARG A 1 311 ? -5.20365 -23.87399 -7.36750 1.000 109.25287 311 ARG A O 1
ATOM 2450 N N . LYS A 1 312 ? -5.38408 -25.97614 -6.57977 1.000 118.97014 312 LYS A N 1
ATOM 2451 C CA . LYS A 1 312 ? -5.59923 -26.54300 -7.90774 1.000 114.87844 312 LYS A CA 1
ATOM 2452 C C . LYS A 1 312 ? -6.87494 -26.00489 -8.54418 1.000 106.46727 312 LYS A C 1
ATOM 2453 O O . LYS A 1 312 ? -6.89454 -25.68530 -9.73879 1.000 101.63935 312 LYS A O 1
ATOM 2459 N N . PHE A 1 313 ? -7.95167 -25.89785 -7.76261 1.000 111.32292 313 PHE A N 1
ATOM 2460 C CA . PHE A 1 313 ? -9.23240 -25.47535 -8.32082 1.000 101.33281 313 PHE A CA 1
ATOM 2461 C C . PHE A 1 313 ? -9.23509 -23.98433 -8.63630 1.000 99.08520 313 PHE A C 1
ATOM 2462 O O . PHE A 1 313 ? -9.56163 -23.57915 -9.75840 1.000 87.40281 313 PHE A O 1
ATOM 2470 N N . ASN A 1 314 ? -8.88473 -23.14922 -7.65313 1.000 104.95041 314 ASN A N 1
ATOM 2471 C CA . ASN A 1 314 ? -8.82800 -21.70950 -7.88491 1.000 89.93589 314 ASN A CA 1
ATOM 2472 C C . ASN A 1 314 ? -7.83278 -21.34680 -8.97936 1.000 87.49656 314 ASN A C 1
ATOM 2473 O O . ASN A 1 314 ? -7.96543 -20.28702 -9.60049 1.000 82.48802 314 ASN A O 1
ATOM 2478 N N . LYS A 1 315 ? -6.84170 -22.20513 -9.22637 1.000 94.21574 315 LYS A N 1
ATOM 2479 C CA . LYS A 1 315 ? -5.91502 -21.99045 -10.33286 1.000 90.85450 315 LYS A CA 1
ATOM 2480 C C . LYS A 1 315 ? -6.63981 -22.06072 -11.67062 1.000 86.73486 315 LYS A C 1
ATOM 2481 O O . LYS A 1 315 ? -6.52321 -21.15508 -12.50450 1.000 84.91111 315 LYS A O 1
ATOM 2487 N N . THR A 1 316 ? -7.40119 -23.13558 -11.88958 1.000 76.76086 316 THR A N 1
ATOM 2488 C CA . THR A 1 316 ? -8.10644 -23.29987 -13.15621 1.000 83.42210 316 THR A CA 1
ATOM 2489 C C . THR A 1 316 ? -9.25486 -22.30848 -13.28545 1.000 82.15709 316 THR A C 1
ATOM 2490 O O . THR A 1 316 ? -9.51749 -21.79633 -14.38129 1.000 83.26226 316 THR A O 1
ATOM 2494 N N . GLY A 1 317 ? -9.95337 -22.03068 -12.18072 1.000 78.94468 317 GLY A N 1
ATOM 2495 C CA . GLY A 1 317 ? -11.04679 -21.07214 -12.23103 1.000 74.01187 317 GLY A CA 1
ATOM 2496 C C . GLY A 1 317 ? -10.60502 -19.70447 -12.71409 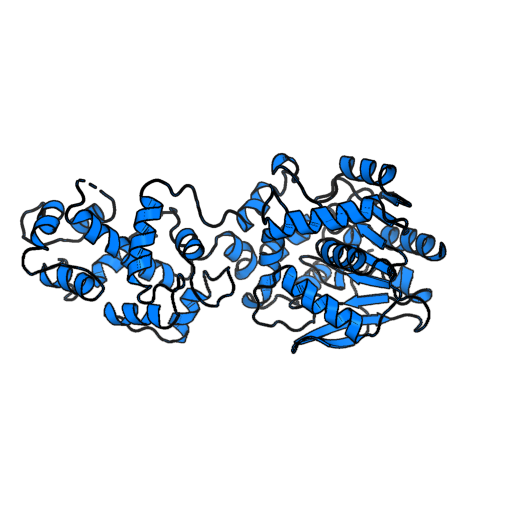1.000 85.68780 317 GLY A C 1
ATOM 2497 O O . GLY A 1 317 ? -11.34761 -19.01338 -13.41474 1.000 82.59417 317 GLY A O 1
ATOM 2498 N N . LYS A 1 318 ? -9.38784 -19.29737 -12.34780 1.000 86.28626 318 LYS A N 1
ATOM 2499 C CA . LYS A 1 318 ? -8.83170 -18.05449 -12.87053 1.000 75.21764 318 LYS A CA 1
ATOM 2500 C C . LYS A 1 318 ? -8.56962 -18.15711 -14.36809 1.000 72.81517 318 LYS A C 1
ATOM 2501 O O . LYS A 1 318 ? -8.82475 -17.20578 -15.11577 1.000 77.84088 318 LYS A O 1
ATOM 2507 N N . ALA A 1 319 ? -8.06530 -19.30584 -14.82534 1.000 75.10991 319 ALA A N 1
ATOM 2508 C CA . ALA A 1 319 ? -7.80257 -19.48146 -16.24995 1.000 75.50661 319 ALA A CA 1
ATOM 2509 C C . ALA A 1 319 ? -9.09840 -19.59671 -17.04258 1.000 78.09503 319 ALA A C 1
ATOM 2510 O O . ALA A 1 319 ? -9.23277 -18.99314 -18.11378 1.000 73.15318 319 ALA A O 1
ATOM 2512 N N . LEU A 1 320 ? -10.06291 -20.36865 -16.53450 1.000 73.12549 320 LEU A N 1
ATOM 2513 C CA . LEU A 1 320 ? -11.33978 -20.50435 -17.22787 1.000 74.70552 320 LEU A CA 1
ATOM 2514 C C . LEU A 1 320 ? -12.10072 -19.18588 -17.26394 1.000 73.19940 320 LEU A C 1
ATOM 2515 O O . LEU A 1 320 ? -12.84468 -18.92487 -18.21602 1.000 69.96197 320 LEU A O 1
ATOM 2520 N N . ARG A 1 321 ? -11.93034 -18.34357 -16.24247 1.000 74.84663 321 ARG A N 1
ATOM 2521 C CA . ARG A 1 321 ? -12.59197 -17.04365 -16.24561 1.000 70.53074 321 ARG A CA 1
ATOM 2522 C C . ARG A 1 321 ? -11.94076 -16.08762 -17.23589 1.000 67.38256 321 ARG A C 1
ATOM 2523 O O . ARG A 1 321 ? -12.63020 -15.25503 -17.83578 1.000 63.14196 321 ARG A O 1
ATOM 2531 N N . ALA A 1 322 ? -10.62095 -16.18679 -17.41676 1.000 61.60275 322 ALA A N 1
ATOM 2532 C CA . ALA A 1 322 ? -9.94820 -15.35922 -18.41149 1.000 70.48130 322 ALA A CA 1
ATOM 2533 C C . ALA A 1 322 ? -10.38283 -15.72057 -19.82510 1.000 69.58018 322 ALA A C 1
ATOM 2534 O O . ALA A 1 322 ? -10.36260 -14.86340 -20.71566 1.000 59.46060 322 ALA A O 1
ATOM 2536 N N . ILE A 1 323 ? -10.77316 -16.97772 -20.04893 1.000 68.69960 323 ILE A N 1
ATOM 2537 C CA . ILE A 1 323 ? -11.28035 -17.38296 -21.35752 1.000 60.37284 323 ILE A CA 1
ATOM 2538 C C . ILE A 1 323 ? -12.54901 -16.60988 -21.69283 1.000 62.13843 323 ILE A C 1
ATOM 2539 O O . ILE A 1 323 ? -12.66244 -15.99670 -22.76103 1.000 66.18193 323 ILE A O 1
ATOM 2544 N N . GLY A 1 324 ? -13.52280 -16.62578 -20.78011 1.000 61.76544 324 GLY A N 1
ATOM 2545 C CA . GLY A 1 324 ? -14.74506 -15.86953 -20.98158 1.000 71.47752 324 GLY A CA 1
ATOM 2546 C C . GLY A 1 324 ? -14.55267 -14.36927 -20.93842 1.000 67.19994 324 GLY A C 1
ATOM 2547 O O . GLY A 1 324 ? -15.35091 -13.63555 -21.53080 1.000 72.44143 324 GLY A O 1
ATOM 2548 N N . ARG A 1 325 ? -13.51286 -13.89583 -20.24854 1.000 72.82150 325 ARG A N 1
ATOM 2549 C CA . ARG A 1 325 ? -13.22797 -12.46667 -20.22226 1.000 69.57160 325 ARG A CA 1
ATOM 2550 C C . ARG A 1 325 ? -12.49754 -12.01675 -21.48164 1.000 67.36982 325 ARG A C 1
ATOM 2551 O O . ARG A 1 325 ? -12.67414 -10.87480 -21.92063 1.000 64.85187 325 ARG A O 1
ATOM 2559 N N . LEU A 1 326 ? -11.67942 -12.89283 -22.07200 1.000 69.81802 326 LEU A N 1
ATOM 2560 C CA . LEU A 1 326 ? -11.07940 -12.58953 -23.36772 1.000 58.62012 326 LEU A CA 1
ATOM 2561 C C . LEU A 1 326 ? -12.13652 -12.53668 -24.46269 1.000 72.22499 326 LEU A C 1
ATOM 2562 O O . LEU A 1 326 ? -12.07219 -11.68466 -25.35674 1.000 84.80087 326 LEU A O 1
ATOM 2567 N N . SER A 1 327 ? -13.11747 -13.44001 -24.40833 1.000 71.57573 327 SER A N 1
ATOM 2568 C CA . SER A 1 327 ? -14.17681 -13.48126 -25.40791 1.000 70.50483 327 SER A CA 1
ATOM 2569 C C . SER A 1 327 ? -15.13781 -12.30591 -25.30055 1.000 74.42893 327 SER A C 1
ATOM 2570 O O . SER A 1 327 ? -15.94295 -12.10283 -26.21541 1.000 78.46897 327 SER A O 1
ATOM 2573 N N . SER A 1 328 ? -15.08082 -11.53561 -24.21252 1.000 81.01756 328 SER A N 1
ATOM 2574 C CA . SER A 1 328 ? -15.94763 -10.37187 -24.08174 1.000 88.24692 328 SER A CA 1
ATOM 2575 C C . SER A 1 328 ? -15.50547 -9.21924 -24.97068 1.000 91.15471 328 SER A C 1
ATOM 2576 O O . SER A 1 328 ? -16.31241 -8.32527 -25.24792 1.000 96.42156 328 SER A O 1
ATOM 2579 N N . LEU A 1 329 ? -14.24782 -9.21943 -25.41550 1.000 89.11582 329 LEU A N 1
ATOM 2580 C CA . LEU A 1 329 ? -13.65049 -8.11799 -26.16913 1.000 93.13645 329 LEU A CA 1
ATOM 2581 C C . LEU A 1 329 ? -13.73507 -6.79217 -25.41628 1.000 92.94925 329 LEU A C 1
ATOM 2582 O O . LEU A 1 329 ? -13.63098 -5.72112 -26.02191 1.000 87.62978 329 LEU A O 1
ATOM 2587 N N . GLU A 1 330 ? -13.92657 -6.84982 -24.09405 1.000 89.34388 330 GLU A N 1
ATOM 2588 C CA . GLU A 1 330 ? -13.94174 -5.66599 -23.24264 1.000 91.79213 330 GLU A CA 1
ATOM 2589 C C . GLU A 1 330 ? -12.95875 -5.79896 -22.08459 1.000 89.14011 330 GLU A C 1
ATOM 2590 O O . GLU A 1 330 ? -13.06041 -5.05686 -21.10272 1.000 95.63747 330 GLU A O 1
ATOM 2596 N N . GLY A 1 331 ? -12.01839 -6.73636 -22.17468 1.000 82.62285 331 GLY A N 1
ATOM 2597 C CA . GLY A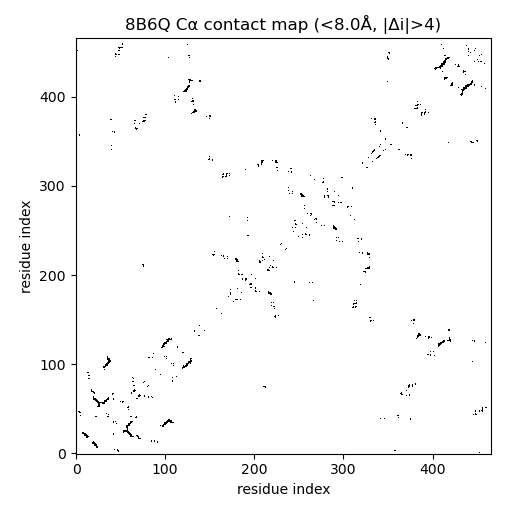 1 331 ? -11.01492 -6.91098 -21.14398 1.000 85.59968 331 GLY A CA 1
ATOM 2598 C C . GLY A 1 331 ? -9.71175 -6.22428 -21.49344 1.000 99.57658 331 GLY A C 1
ATOM 2599 O O . GLY A 1 331 ? -8.63784 -6.64254 -21.05201 1.000 99.92327 331 GLY A O 1
ATOM 2600 N N . GLY A 1 332 ? -9.79422 -5.16896 -22.29916 1.000 100.42210 332 GLY A N 1
ATOM 2601 C CA . GLY A 1 332 ? -8.62318 -4.40973 -22.67024 1.000 98.48130 332 GLY A CA 1
ATOM 2602 C C . GLY A 1 332 ? -8.25139 -3.38240 -21.62155 1.000 90.73994 332 GLY A C 1
ATOM 2603 O O . GLY A 1 332 ? -8.92871 -3.19602 -20.61048 1.000 87.98622 332 GLY A O 1
ATOM 2604 N N . SER A 1 333 ? -7.13398 -2.70698 -21.87714 1.000 95.15034 333 SER A N 1
ATOM 2605 C CA . SER A 1 333 ? -6.68570 -1.64165 -20.99285 1.000 93.70158 333 SER A CA 1
ATOM 2606 C C . SER A 1 333 ? -7.69851 -0.50339 -20.98867 1.000 90.65282 333 SER A C 1
ATOM 2607 O O . SER A 1 333 ? -8.23297 -0.12378 -22.03428 1.000 91.64193 333 SER A O 1
ATOM 2610 N N . VAL A 1 334 ? -7.97532 0.03328 -19.79686 1.000 87.36621 334 VAL A N 1
ATOM 2611 C CA . VAL A 1 334 ? -8.98386 1.08413 -19.68165 1.000 82.55651 334 VAL A CA 1
ATOM 2612 C C . VAL A 1 334 ? -8.55305 2.32304 -20.45630 1.000 78.39499 334 VAL A C 1
ATOM 2613 O O . VAL A 1 334 ? -9.37117 2.97431 -21.11593 1.000 72.82039 334 VAL A O 1
ATOM 2617 N N . GLY A 1 335 ? -7.26040 2.65354 -20.41206 1.000 82.05465 335 GLY A N 1
ATOM 2618 C CA . GLY A 1 335 ? -6.76896 3.79463 -21.16448 1.000 74.56369 335 GLY A CA 1
ATOM 2619 C C . GLY A 1 335 ? -6.82460 3.59435 -22.66494 1.000 69.02774 335 GLY A C 1
ATOM 2620 O O . GLY A 1 335 ? -6.97762 4.56195 -23.41703 1.000 66.47484 335 GLY A O 1
ATOM 2621 N N . ARG A 1 336 ? -6.69475 2.34690 -23.12319 1.000 67.89146 336 ARG A N 1
ATOM 2622 C CA . ARG A 1 336 ? -6.80104 2.06840 -24.55198 1.000 70.43358 336 ARG A CA 1
ATOM 2623 C C . ARG A 1 336 ? -8.21981 2.30129 -25.05413 1.000 70.87713 336 ARG A C 1
ATOM 2624 O O . ARG A 1 336 ? -8.42296 2.94947 -26.08765 1.000 71.50201 336 ARG A O 1
ATOM 2632 N N . LYS A 1 337 ? -9.21812 1.78019 -24.33446 1.000 73.46950 337 LYS A N 1
ATOM 2633 C CA . LYS A 1 337 ? -10.59672 1.91566 -24.79415 1.000 64.55140 337 LYS A CA 1
ATOM 2634 C C . LYS A 1 337 ? -11.04061 3.37191 -24.82051 1.000 66.75510 337 LYS A C 1
ATOM 2635 O O . LYS A 1 337 ? -11.95494 3.72901 -25.57208 1.000 72.75066 337 LYS A O 1
ATOM 2641 N N . LEU A 1 338 ? -10.40378 4.22571 -24.01794 1.000 75.93245 338 LEU A N 1
ATOM 2642 C CA . LEU A 1 338 ? -10.67867 5.65546 -24.09262 1.000 74.25380 338 LEU A CA 1
ATOM 2643 C C . LEU A 1 338 ? -10.17138 6.23421 -25.41018 1.000 69.80711 338 LEU A C 1
ATOM 2644 O O . LEU A 1 338 ? -10.91668 6.89724 -26.13906 1.000 71.20559 338 LEU A O 1
ATOM 2649 N N . ILE A 1 339 ? -8.90998 5.96994 -25.74364 1.000 63.03744 339 ILE A N 1
ATOM 2650 C CA . ILE A 1 339 ? -8.26572 6.57964 -26.90573 1.000 58.25347 339 ILE A CA 1
ATOM 2651 C C . ILE A 1 339 ? -8.57979 5.82245 -28.19208 1.000 57.39377 339 ILE A C 1
ATOM 2652 O O . ILE A 1 339 ? -8.78897 6.43560 -29.24022 1.000 60.64591 339 ILE A O 1
ATOM 2657 N N . ILE A 1 340 ? -8.62988 4.49029 -28.14753 1.000 56.50934 340 ILE A N 1
ATOM 2658 C CA . ILE A 1 340 ? -8.81976 3.69618 -29.35933 1.000 60.47124 340 ILE A CA 1
ATOM 2659 C C . ILE A 1 340 ? -10.28998 3.68343 -29.75941 1.000 68.31989 340 ILE A C 1
ATOM 2660 O O . ILE A 1 340 ? -10.66725 4.25255 -30.78983 1.000 56.53095 340 ILE A O 1
ATOM 2665 N N . ASP A 1 341 ? -11.12829 3.02997 -28.95467 1.000 65.88060 341 ASP A N 1
ATOM 2666 C CA . ASP A 1 341 ? -12.54016 2.87963 -29.28919 1.000 68.83971 341 ASP A CA 1
ATOM 2667 C C . ASP A 1 341 ? -13.30670 4.18486 -29.11396 1.000 68.80597 341 ASP A C 1
ATOM 2668 O O . ASP A 1 341 ? -13.78917 4.76482 -30.09240 1.000 74.02007 341 ASP A O 1
ATOM 2673 N N . GLN A 1 342 ? -13.42582 4.65343 -27.86994 1.000 75.82683 342 GLN A N 1
ATOM 2674 C CA . GLN A 1 342 ? -14.20707 5.85358 -27.59438 1.000 76.97011 342 GLN A CA 1
ATOM 2675 C C . GLN A 1 342 ? -13.56825 7.11206 -28.16701 1.000 70.99212 342 GLN A C 1
ATOM 2676 O O . GLN A 1 342 ? -14.25694 8.12909 -28.30512 1.000 73.88114 342 GLN A O 1
ATOM 2682 N N . ASN A 1 343 ? -12.27524 7.06521 -28.49608 1.000 74.66025 343 ASN A N 1
ATOM 2683 C CA . ASN A 1 343 ? -11.58635 8.15878 -29.18356 1.000 65.27947 343 ASN A CA 1
ATOM 2684 C C . ASN A 1 343 ? -11.66043 9.45660 -28.37864 1.000 71.79388 343 ASN A C 1
ATOM 2685 O O . ASN A 1 343 ? -11.93925 10.53139 -28.91322 1.000 72.60039 343 ASN A O 1
ATOM 2690 N N . VAL A 1 344 ? -11.40238 9.34894 -27.07207 1.000 71.95600 344 VAL A N 1
ATOM 2691 C CA . VAL A 1 344 ? -11.52694 10.50771 -26.19553 1.000 70.71677 344 VAL A CA 1
ATOM 2692 C C . VAL A 1 344 ? -10.40934 11.51568 -26.41668 1.000 74.97101 344 VAL A C 1
ATOM 2693 O O . VAL A 1 344 ? -10.54369 12.67747 -26.01646 1.000 79.51095 344 VAL A O 1
ATOM 2697 N N . PHE A 1 345 ? -9.30241 11.10895 -27.04169 1.000 69.61204 345 PHE A N 1
ATOM 2698 C CA . PHE A 1 345 ? -8.18454 12.03187 -27.20371 1.000 62.79149 345 PHE A CA 1
ATOM 2699 C C . PHE A 1 345 ? -8.45936 13.05815 -28.29443 1.000 65.35215 345 PHE A C 1
ATOM 2700 O O . PHE A 1 345 ? -7.94183 14.17850 -28.23372 1.000 72.15648 345 PHE A O 1
ATOM 2708 N N . ILE A 1 346 ? -9.26397 12.70051 -29.29002 1.000 69.83614 346 ILE A N 1
ATOM 2709 C CA . ILE A 1 346 ? -9.70889 13.66325 -30.29266 1.000 78.64506 346 ILE A CA 1
ATOM 2710 C C . ILE A 1 346 ? -10.99547 14.35552 -29.85755 1.000 78.65767 346 ILE A C 1
ATOM 2711 O O . ILE A 1 346 ? -11.17348 15.55393 -30.08850 1.000 70.88446 346 ILE A O 1
ATOM 2716 N N . GLU A 1 347 ? -11.89589 13.61858 -29.20358 1.000 77.04816 347 GLU A N 1
ATOM 2717 C CA . GLU A 1 347 ? -13.19970 14.16254 -28.84728 1.000 76.48219 347 GLU A CA 1
ATOM 2718 C C . GLU A 1 347 ? -13.15836 14.98634 -27.56785 1.000 86.08501 347 GLU A C 1
ATOM 2719 O O . GLU A 1 347 ? -13.90214 15.96571 -27.44716 1.000 79.16780 347 GLU A O 1
ATOM 2725 N N . GLY A 1 348 ? -12.30569 14.62300 -26.61564 1.000 94.78865 348 GLY A N 1
ATOM 2726 C CA . GLY A 1 348 ? -12.29324 15.30800 -25.33906 1.000 95.01162 348 GLY A CA 1
ATOM 2727 C C . GLY A 1 348 ? -10.98819 15.99362 -24.99089 1.000 94.68279 348 GLY A C 1
ATOM 2728 O O . GLY A 1 348 ? -10.99241 17.12554 -24.49899 1.000 96.47319 348 GLY A O 1
ATOM 2729 N N . THR A 1 349 ? -9.86264 15.31813 -25.22973 1.000 74.76350 349 THR A N 1
ATOM 2730 C CA . THR A 1 349 ? -8.56909 15.87756 -24.85062 1.000 84.16968 349 THR A CA 1
ATOM 2731 C C . THR A 1 349 ? -8.12868 16.98428 -25.80281 1.000 90.48433 349 THR A C 1
ATOM 2732 O O . THR A 1 349 ? -7.63294 18.02569 -25.35742 1.000 90.46444 349 THR A O 1
ATOM 2736 N N . LEU A 1 350 ? -8.30154 16.78034 -27.10939 1.000 81.98262 350 LEU A N 1
ATOM 2737 C CA . LEU A 1 350 ? -7.86785 17.78451 -28.08024 1.000 76.70450 350 LEU A CA 1
ATOM 2738 C C . LEU A 1 350 ? -8.58890 19.11931 -27.92529 1.000 82.69791 350 LEU A C 1
ATOM 2739 O O . LEU A 1 350 ? -7.90543 20.15720 -27.87529 1.000 83.45432 350 LEU A O 1
ATOM 2744 N N . PRO A 1 351 ? -9.92504 19.18653 -27.85189 1.000 86.49239 351 PRO A N 1
ATOM 2745 C CA . PRO A 1 351 ? -10.56201 20.50340 -27.67968 1.000 80.13051 351 PRO A CA 1
ATOM 2746 C C . PRO A 1 351 ? -10.22112 21.16544 -26.35825 1.000 81.58389 351 PRO A C 1
ATOM 2747 O O . PRO A 1 351 ? -10.12962 22.39823 -26.29816 1.000 84.13762 351 PRO A O 1
ATOM 2751 N N . MET A 1 352 ? -10.02214 20.38386 -25.29650 1.000 80.23246 352 MET A N 1
ATOM 2752 C CA . MET A 1 352 ? -9.60071 20.93261 -24.01371 1.000 81.54909 352 MET A CA 1
ATOM 2753 C C . MET A 1 352 ? -8.17257 21.45952 -24.03341 1.000 80.16585 352 MET A C 1
ATOM 2754 O O . MET A 1 352 ? -7.73146 22.02631 -23.02815 1.000 85.81468 352 MET A O 1
ATOM 2759 N N . GLY A 1 353 ? -7.44326 21.28629 -25.13169 1.000 84.27779 353 GLY A N 1
ATOM 2760 C CA . GLY A 1 353 ? -6.13425 21.87617 -25.29011 1.000 76.85472 353 GLY A CA 1
ATOM 2761 C C . GLY A 1 353 ? -6.13281 23.25599 -25.90016 1.000 79.48108 353 GLY A C 1
ATOM 2762 O O . GLY A 1 353 ? -5.06832 23.86828 -26.03019 1.000 83.91843 353 GLY A O 1
ATOM 2763 N N . VAL A 1 354 ? -7.29933 23.76349 -26.29289 1.000 82.28783 354 VAL A N 1
ATOM 2764 C CA . VAL A 1 354 ? -7.44627 25.10660 -26.84213 1.000 86.66797 354 VAL A CA 1
ATOM 2765 C C . VAL A 1 354 ? -8.54090 25.80898 -26.05198 1.000 89.56292 354 VAL A C 1
ATOM 2766 O O . VAL A 1 354 ? -9.66717 25.30440 -25.96547 1.000 90.97430 354 VAL A O 1
ATOM 2770 N N . VAL A 1 355 ? -8.21469 26.96954 -25.47730 1.000 92.02812 355 VAL A N 1
ATOM 2771 C CA . VAL A 1 355 ? -9.19562 27.68142 -24.66380 1.000 98.38201 355 VAL A CA 1
ATOM 2772 C C . VAL A 1 355 ? -10.30554 28.25985 -25.53485 1.000 99.19189 355 VAL A C 1
ATOM 2773 O O . VAL A 1 355 ? -11.44656 28.40743 -25.07933 1.000 102.13070 355 VAL A O 1
ATOM 2777 N N . ARG A 1 356 ? -10.00632 28.58590 -26.79566 1.000 98.75550 356 ARG A N 1
ATOM 2778 C CA . ARG A 1 356 ? -11.06353 29.03841 -27.68305 1.000 101.59432 356 ARG A CA 1
ATOM 2779 C C . ARG A 1 356 ? -11.79073 27.83631 -28.28363 1.000 99.56849 356 ARG A C 1
ATOM 2780 O O . ARG A 1 356 ? -11.21154 26.75455 -28.41825 1.000 105.10000 356 ARG A O 1
ATOM 2788 N N . PRO A 1 357 ? -13.06722 27.99297 -28.63599 1.000 102.45354 357 PRO A N 1
ATOM 2789 C CA . PRO A 1 357 ? -13.81877 26.86654 -29.21187 1.000 103.68686 357 PRO A CA 1
ATOM 2790 C C . PRO A 1 357 ? -13.35834 26.56914 -30.63192 1.000 99.60930 357 PRO A C 1
ATOM 2791 O O . PRO A 1 357 ? -13.40007 27.43630 -31.50725 1.000 108.15786 357 PRO A O 1
ATOM 2795 N N . LEU A 1 358 ? -12.91224 25.33582 -30.85406 1.000 94.68922 358 LEU A N 1
ATOM 2796 C CA . LEU A 1 358 ? -12.56776 24.89633 -32.19743 1.000 94.38797 358 LEU A CA 1
ATOM 2797 C C . LEU A 1 358 ? -13.83169 24.68714 -33.02426 1.000 104.39092 358 LEU A C 1
ATOM 2798 O O . LEU A 1 358 ? -14.87308 24.26513 -32.51434 1.000 106.10301 358 LEU A O 1
ATOM 2803 N N . THR A 1 359 ? -13.73377 24.99088 -34.31472 1.000 105.18622 359 THR A N 1
ATOM 2804 C CA . THR A 1 359 ? -14.88386 24.87062 -35.19515 1.000 97.67712 359 THR A CA 1
ATOM 2805 C C . THR A 1 359 ? -15.03062 23.43634 -35.69694 1.000 99.45433 359 THR A C 1
ATOM 2806 O O . THR A 1 359 ? -14.10628 22.62219 -35.61910 1.000 103.56118 359 THR A O 1
ATOM 2810 N N . GLU A 1 360 ? -16.22293 23.13293 -36.21738 1.000 101.69888 360 GLU A N 1
ATOM 2811 C CA . GLU A 1 360 ? -16.48196 21.79522 -36.73961 1.000 111.37839 360 GLU A CA 1
ATOM 2812 C C . GLU A 1 360 ? -15.66258 21.50767 -37.99046 1.000 106.09745 360 GLU A C 1
ATOM 2813 O O . GLU A 1 360 ? -15.26699 20.35898 -38.21823 1.000 108.05676 360 GLU A O 1
ATOM 2819 N N . VAL A 1 361 ? -15.39974 22.52728 -38.81046 1.000 108.72364 361 VAL A N 1
ATOM 2820 C CA . VAL A 1 361 ? -14.56247 22.32203 -39.98702 1.000 107.22743 361 VAL A CA 1
ATOM 2821 C C . VAL A 1 361 ? -13.10052 22.16649 -39.58185 1.000 111.24381 361 VAL A C 1
ATOM 2822 O O . VAL A 1 361 ? -12.31822 21.51640 -40.28669 1.000 115.23295 361 VAL A O 1
ATOM 2826 N N . GLU A 1 362 ? -12.71018 22.73455 -38.43854 1.000 109.46861 362 GLU A N 1
ATOM 2827 C CA . GLU A 1 362 ? -11.33817 22.58771 -37.96112 1.000 108.54604 362 GLU A CA 1
ATOM 2828 C C . GLU A 1 362 ? -11.07920 21.17242 -37.45908 1.000 104.03099 362 GLU A C 1
ATOM 2829 O O . GLU A 1 362 ? -10.19464 20.47204 -37.96516 1.000 104.40538 362 GLU A O 1
ATOM 2835 N N . MET A 1 363 ? -11.84514 20.73397 -36.45571 1.000 105.28738 363 MET A N 1
ATOM 2836 C CA . MET A 1 363 ? -11.62549 19.41593 -35.87052 1.000 98.64360 363 MET A CA 1
ATOM 2837 C C . MET A 1 363 ? -11.87743 18.28749 -36.86041 1.000 95.86468 363 MET A C 1
ATOM 2838 O O . MET A 1 363 ? -11.36559 17.18108 -36.65951 1.000 100.20781 363 MET A O 1
ATOM 2843 N N . ASP A 1 364 ? -12.64919 18.53639 -37.92185 1.000 101.10804 364 ASP A N 1
ATOM 2844 C CA . ASP A 1 364 ? -12.86987 17.49888 -38.92349 1.000 102.36466 364 ASP A CA 1
ATOM 2845 C C . ASP A 1 364 ? -11.57505 17.13282 -39.63699 1.000 92.31041 364 ASP A C 1
ATOM 2846 O O . ASP A 1 364 ? -11.40352 15.98464 -40.06233 1.000 83.59904 364 ASP A O 1
ATOM 2851 N N . HIS A 1 365 ? -10.65421 18.09048 -39.77695 1.000 93.03546 365 HIS A N 1
ATOM 2852 C CA . HIS A 1 365 ? -9.33941 17.77489 -40.32429 1.000 95.96551 365 HIS A CA 1
ATOM 2853 C C . HIS A 1 365 ? -8.51649 16.93537 -39.35620 1.000 85.15821 365 HIS A C 1
ATOM 2854 O O . HIS A 1 365 ? -7.63394 16.18393 -39.78567 1.000 81.40354 365 HIS A O 1
ATOM 2861 N N . TYR A 1 366 ? -8.78421 17.05087 -38.05400 1.000 87.28367 366 TYR A N 1
ATOM 2862 C CA . TYR A 1 366 ? -8.06423 16.26597 -37.05964 1.000 83.87596 366 TYR A CA 1
ATOM 2863 C C . TYR A 1 366 ? -8.60240 14.84681 -36.92715 1.000 81.93312 366 TYR A C 1
ATOM 2864 O O . TYR A 1 366 ? -7.85973 13.95600 -36.50034 1.000 85.38612 366 TYR A O 1
ATOM 2873 N N . ARG A 1 367 ? -9.86970 14.61582 -37.27920 1.000 86.42398 367 ARG A N 1
ATOM 2874 C CA . ARG A 1 367 ? -10.41572 13.26296 -37.26063 1.000 84.53463 367 ARG A CA 1
ATOM 2875 C C . ARG A 1 367 ? -9.97266 12.45460 -38.47121 1.000 72.26651 367 ARG A C 1
ATOM 2876 O O . ARG A 1 367 ? -9.93772 11.22036 -38.40871 1.000 69.41094 367 ARG A O 1
ATOM 2884 N N . GLU A 1 368 ? -9.63560 13.13384 -39.56663 1.000 78.49812 368 GLU A N 1
ATOM 2885 C CA . GLU A 1 368 ? -9.37368 12.47751 -40.84730 1.000 78.99552 368 GLU A CA 1
ATOM 2886 C C . GLU A 1 368 ? -8.31894 11.37696 -40.78268 1.000 81.24625 368 GLU A C 1
ATOM 2887 O O . GLU A 1 368 ? -8.56668 10.29146 -41.33178 1.000 87.11080 368 GLU A O 1
ATOM 2893 N N . PRO A 1 369 ? -7.15082 11.56362 -40.15371 1.000 81.58564 369 PRO A N 1
ATOM 2894 C CA . PRO A 1 369 ? -6.16280 10.47201 -40.12597 1.000 67.79284 369 PRO A CA 1
ATOM 2895 C C . PRO A 1 369 ? -6.54320 9.31182 -39.22142 1.000 66.15530 369 PRO A C 1
ATOM 2896 O O . PRO A 1 369 ? -5.91675 8.24928 -39.32115 1.000 57.73573 369 PRO A O 1
ATOM 2900 N N . PHE A 1 370 ? -7.53560 9.46839 -38.35031 1.000 76.25007 370 PHE A N 1
ATOM 2901 C CA . PHE A 1 370 ? -7.85053 8.45975 -37.34591 1.000 75.00047 370 PHE A CA 1
ATOM 2902 C C . PHE A 1 370 ? -9.31494 8.05770 -37.41933 1.000 75.27559 370 PHE A C 1
ATOM 2903 O O . PHE A 1 370 ? -9.99749 7.92490 -36.39922 1.000 75.40913 370 PHE A O 1
ATOM 2911 N N . LEU A 1 371 ? -9.81938 7.85303 -38.63639 1.000 65.57124 371 LEU A N 1
ATOM 2912 C CA . LEU A 1 371 ? -11.17752 7.35810 -38.81242 1.000 69.01636 371 LEU A CA 1
ATOM 2913 C C . LEU A 1 371 ? -11.29210 5.86918 -38.51538 1.000 65.50776 371 LEU A C 1
ATOM 2914 O O . LEU A 1 371 ? -12.38548 5.39852 -38.18319 1.000 59.73786 371 LEU A O 1
ATOM 2919 N N . ASN A 1 372 ? -10.18922 5.12114 -38.62742 1.000 64.80748 372 ASN A N 1
ATOM 2920 C CA . ASN A 1 372 ? -10.13315 3.71942 -38.22532 1.000 56.44619 372 ASN A CA 1
ATOM 2921 C C . ASN A 1 372 ? -9.65714 3.61655 -36.78186 1.000 61.45966 372 ASN A C 1
ATOM 2922 O O . ASN A 1 372 ? -8.62875 4.20958 -36.43390 1.000 62.05679 372 ASN A O 1
ATOM 2927 N N . PRO A 1 373 ? -10.37265 2.89068 -35.91960 1.000 54.86625 373 PRO A N 1
ATOM 2928 C CA . PRO A 1 373 ? -9.93220 2.78150 -34.51889 1.000 64.76171 373 PRO A CA 1
ATOM 2929 C C . PRO A 1 373 ? -8.57418 2.12259 -34.35764 1.000 51.21869 373 PRO A C 1
ATOM 2930 O O . PRO A 1 373 ? -7.84095 2.46025 -33.41970 1.000 60.72458 373 PRO A O 1
ATOM 2934 N N . VAL A 1 374 ? -8.21101 1.19606 -35.24732 1.000 54.83333 374 VAL A N 1
ATOM 2935 C CA . VAL A 1 374 ? -6.93819 0.49632 -35.10506 1.000 62.86610 374 VAL A CA 1
ATOM 2936 C C . VAL A 1 374 ? -5.76773 1.42055 -35.42476 1.000 57.31126 374 VAL A C 1
ATOM 2937 O O . VAL A 1 374 ? -4.65704 1.22537 -34.91512 1.000 50.24976 374 VAL A O 1
ATOM 2941 N N . ASP A 1 375 ? -5.98986 2.44474 -36.24778 1.000 56.56611 375 ASP A N 1
ATOM 2942 C CA . ASP A 1 375 ? -4.93182 3.36720 -36.64215 1.000 57.32819 375 ASP A CA 1
ATOM 2943 C C . ASP A 1 375 ? -4.66972 4.45523 -35.60660 1.000 57.64491 375 ASP A C 1
ATOM 2944 O O . ASP A 1 375 ? -3.97546 5.42967 -35.91676 1.000 51.39691 375 ASP A O 1
ATOM 2949 N N . ARG A 1 376 ? -5.20314 4.31481 -34.39339 1.000 51.23098 376 ARG A N 1
ATOM 2950 C CA . ARG A 1 376 ? -5.00127 5.28270 -33.32465 1.000 55.12693 376 ARG A CA 1
ATOM 2951 C C . ARG A 1 376 ? -3.96332 4.81709 -32.30986 1.000 53.83871 376 ARG A C 1
ATOM 2952 O O . ARG A 1 376 ? -3.95544 5.30187 -31.17337 1.000 46.81715 376 ARG A O 1
ATOM 2960 N N . GLU A 1 377 ? -3.09181 3.88542 -32.69859 1.000 57.70801 377 GLU A N 1
ATOM 2961 C CA . GLU A 1 377 ? -2.08252 3.37364 -31.77266 1.000 50.84377 377 GLU A CA 1
ATOM 2962 C C . GLU A 1 377 ? -1.10592 4.44603 -31.30250 1.000 44.66690 377 GLU A C 1
ATOM 2963 O O . GLU A 1 377 ? -0.82221 4.49762 -30.09275 1.000 47.87676 377 GLU A O 1
ATOM 2969 N N . PRO A 1 378 ? -0.55194 5.31037 -32.16249 1.000 46.29967 378 PRO A N 1
ATOM 2970 C CA . PRO A 1 378 ? 0.30957 6.38586 -31.64230 1.000 49.18856 378 PRO A CA 1
ATOM 2971 C C . PRO A 1 378 ? -0.42831 7.37914 -30.76432 1.000 46.22426 378 PRO A C 1
ATOM 2972 O O . PRO A 1 378 ? 0.20408 8.02773 -29.92137 1.000 45.29147 378 PRO A O 1
ATOM 2976 N N . LEU A 1 379 ? -1.74444 7.52253 -30.93457 1.000 46.81835 379 LEU A N 1
ATOM 2977 C CA . LEU A 1 379 ? -2.51660 8.40873 -30.07158 1.000 49.88374 379 LEU A CA 1
ATOM 2978 C C . LEU A 1 379 ? -2.54179 7.92680 -28.62819 1.000 49.28030 379 LEU A C 1
ATOM 2979 O O . LEU A 1 379 ? -2.72883 8.74109 -27.71790 1.000 49.66749 379 LEU A O 1
ATOM 2984 N N . TRP A 1 380 ? -2.36093 6.62712 -28.39800 1.000 52.83485 380 TRP A N 1
ATOM 2985 C CA . TRP A 1 380 ? -2.33223 6.07872 -27.04888 1.000 51.72882 380 TRP A CA 1
ATOM 2986 C C . TRP A 1 380 ? -0.92414 5.81329 -26.53743 1.000 52.28537 380 TRP A C 1
ATOM 2987 O O . TRP A 1 380 ? -0.70094 5.85507 -25.32312 1.000 57.29200 380 TRP A O 1
ATOM 2998 N N . ARG A 1 381 ? 0.03113 5.54009 -27.42826 1.000 46.14579 381 ARG A N 1
ATOM 2999 C CA . ARG A 1 381 ? 1.39992 5.30757 -26.98182 1.000 49.79735 381 ARG A CA 1
ATOM 3000 C C . ARG A 1 381 ? 2.07062 6.60015 -26.53333 1.000 43.44042 381 ARG A C 1
ATOM 3001 O O . ARG A 1 381 ? 2.88156 6.58204 -25.60055 1.000 44.25526 381 ARG A O 1
ATOM 3009 N N . PHE A 1 382 ? 1.73871 7.72431 -27.17005 1.000 44.48541 382 PHE A N 1
ATOM 3010 C CA . PHE A 1 382 ? 2.34524 9.00094 -26.79411 1.000 45.47333 382 PHE A CA 1
ATOM 3011 C C . PHE A 1 382 ? 2.10938 9.37062 -25.33309 1.000 46.81845 382 PHE A C 1
ATOM 3012 O O . PHE A 1 382 ? 3.08897 9.70247 -24.64294 1.000 50.40463 382 PHE A O 1
ATOM 3020 N N . PRO A 1 383 ? 0.88270 9.34300 -24.79439 1.000 48.18684 383 PRO A N 1
ATOM 3021 C CA . PRO A 1 383 ? 0.72043 9.70764 -23.37586 1.000 55.53880 383 PRO A CA 1
ATOM 3022 C C . PRO A 1 383 ? 1.42022 8.75856 -22.41799 1.000 50.49565 383 PRO A C 1
ATOM 3023 O O . PRO A 1 383 ? 1.86959 9.19516 -21.35065 1.000 60.67808 383 PRO A O 1
ATOM 3027 N N . ASN A 1 384 ? 1.53143 7.47307 -22.76203 1.000 47.86635 384 ASN A N 1
ATOM 3028 C CA . ASN A 1 384 ? 2.24454 6.53840 -21.89863 1.000 55.63078 384 ASN A CA 1
ATOM 3029 C C . ASN A 1 384 ? 3.75481 6.72287 -21.96656 1.000 45.46700 384 ASN A C 1
ATOM 3030 O O . ASN A 1 384 ? 4.46480 6.24334 -21.07633 1.000 45.30326 384 ASN A O 1
ATOM 3035 N N . GLU A 1 385 ? 4.25933 7.39971 -22.99521 1.000 48.44562 385 GLU A N 1
ATOM 3036 C CA . GLU A 1 385 ? 5.67802 7.70900 -23.10556 1.000 44.09859 385 GLU A CA 1
ATOM 3037 C C . GLU A 1 385 ? 6.05499 9.00867 -22.40740 1.000 48.58177 385 GLU A C 1
ATOM 3038 O O . GLU A 1 385 ? 7.22953 9.38807 -22.43209 1.000 45.40506 385 GLU A O 1
ATOM 3044 N N . LEU A 1 386 ? 5.09851 9.69428 -21.79451 1.000 47.52462 386 LEU A N 1
ATOM 3045 C CA . LEU A 1 386 ? 5.39059 10.96628 -21.14469 1.000 59.39860 386 LEU A CA 1
ATOM 3046 C C . LEU A 1 386 ? 6.30771 10.74882 -19.94612 1.000 55.46410 386 LEU A C 1
ATOM 3047 O O . LEU A 1 386 ? 6.02115 9.89419 -19.09927 1.000 58.32958 386 LEU A O 1
ATOM 3052 N N . PRO A 1 387 ? 7.41337 11.49001 -19.83878 1.000 56.79730 387 PRO A N 1
ATOM 3053 C CA . PRO A 1 387 ? 8.28001 11.35724 -18.66002 1.000 56.41948 387 PRO A CA 1
ATOM 3054 C C . PRO A 1 387 ? 7.61403 11.90142 -17.40632 1.000 70.44522 387 PRO A C 1
ATOM 3055 O O . PRO A 1 387 ? 7.74539 13.08668 -17.08419 1.000 63.47880 387 PRO A O 1
ATOM 3059 N N . ILE A 1 388 ? 6.89571 11.03835 -16.69212 1.000 66.88361 388 ILE A N 1
ATOM 3060 C CA . ILE A 1 388 ? 6.10260 11.43137 -15.53427 1.000 66.68062 388 ILE A CA 1
ATOM 3061 C C . ILE A 1 388 ? 6.44846 10.51404 -14.37012 1.000 72.58676 388 ILE A C 1
ATOM 3062 O O . ILE A 1 388 ? 6.39665 9.28668 -14.50689 1.000 77.20205 388 ILE A O 1
ATOM 3067 N N . ALA A 1 389 ? 6.79831 11.11279 -13.22832 1.000 78.54799 389 ALA A N 1
ATOM 3068 C CA . ALA A 1 389 ? 7.13393 10.37583 -12.00742 1.000 80.33291 389 ALA A CA 1
ATOM 3069 C C . ALA A 1 389 ? 8.26659 9.37970 -12.24482 1.000 84.29173 389 ALA A C 1
ATOM 3070 O O . ALA A 1 389 ? 8.28696 8.28819 -11.67308 1.000 85.08386 389 ALA A O 1
ATOM 3072 N N . GLY A 1 390 ? 9.21857 9.75843 -13.09346 1.000 76.58605 390 GLY A N 1
ATOM 3073 C CA . GLY A 1 390 ? 10.33608 8.88470 -13.39593 1.000 76.14435 390 GLY A CA 1
ATOM 3074 C C . GLY A 1 390 ? 9.96510 7.63667 -14.16415 1.000 62.74865 390 GLY A C 1
ATOM 3075 O O . GLY A 1 390 ? 10.64620 6.61443 -14.03756 1.000 71.44104 390 GLY A O 1
ATOM 3076 N N . GLU A 1 391 ? 8.89700 7.69028 -14.96293 1.000 68.67995 391 GLU A N 1
ATOM 3077 C CA . GLU A 1 391 ? 8.45862 6.54552 -15.73986 1.000 68.97807 391 GLU A CA 1
ATOM 3078 C C . GLU A 1 391 ? 7.81635 7.06128 -17.02200 1.000 62.29644 391 GLU A C 1
ATOM 3079 O O . GLU A 1 391 ? 6.97760 7.97430 -16.95143 1.000 63.10471 391 GLU A O 1
ATOM 3085 N N . PRO A 1 392 ? 8.17206 6.51165 -18.19721 1.000 46.57041 392 PRO A N 1
ATOM 3086 C CA . PRO A 1 392 ? 9.13430 5.42367 -18.42201 1.000 58.51932 392 PRO A CA 1
ATOM 3087 C C . PRO A 1 392 ? 10.58291 5.83694 -18.17152 1.000 62.14488 392 PRO A C 1
ATOM 3088 O O . PRO A 1 392 ? 10.94139 6.99127 -18.40013 1.000 66.50401 392 PRO A O 1
ATOM 3092 N N . ALA A 1 393 ? 11.40196 4.88776 -17.71160 1.000 59.27235 393 ALA A N 1
ATOM 3093 C CA . ALA A 1 393 ? 12.77480 5.20836 -17.33310 1.000 56.88868 393 ALA A CA 1
ATOM 3094 C C . ALA A 1 393 ? 13.61237 5.61209 -18.54071 1.000 53.60169 393 ALA A C 1
ATOM 3095 O O . ALA A 1 393 ? 14.41353 6.55077 -18.45939 1.000 49.88365 393 ALA A O 1
ATOM 3097 N N . ASN A 1 394 ? 13.44649 4.91642 -19.66850 1.000 51.16477 394 ASN A N 1
ATOM 3098 C CA . ASN A 1 394 ? 14.25294 5.22692 -20.84447 1.000 50.49845 394 ASN A CA 1
ATOM 3099 C C . ASN A 1 394 ? 13.90297 6.59039 -21.42644 1.000 56.94673 394 ASN A C 1
ATOM 3100 O O . ASN A 1 394 ? 14.76991 7.25505 -22.00535 1.000 56.58303 394 ASN A O 1
ATOM 3105 N N . ILE A 1 395 ? 12.65059 7.02514 -21.28430 1.000 49.44569 395 ILE A N 1
ATOM 3106 C CA . ILE A 1 395 ? 12.26357 8.33151 -21.80485 1.000 52.92003 395 ILE A CA 1
ATOM 3107 C C . ILE A 1 395 ? 12.72562 9.44295 -20.87140 1.000 54.30406 395 ILE A C 1
ATOM 3108 O O . ILE A 1 395 ? 13.14377 10.51337 -21.32616 1.000 47.13399 395 ILE A O 1
ATOM 3113 N N . VAL A 1 396 ? 12.65867 9.21037 -19.55757 1.000 57.69450 396 VAL A N 1
ATOM 3114 C CA . VAL A 1 396 ? 13.10624 10.21642 -18.59607 1.000 51.09418 396 VAL A CA 1
ATOM 3115 C C . VAL A 1 396 ? 14.58967 10.50546 -18.78407 1.000 50.72769 396 VAL A C 1
ATOM 3116 O O . VAL A 1 396 ? 15.01163 11.66596 -18.84840 1.000 50.75019 396 VAL A O 1
ATOM 3120 N N . ALA A 1 397 ? 15.40378 9.45133 -18.87925 1.000 50.89346 397 ALA A N 1
ATOM 3121 C CA . ALA A 1 397 ? 16.83232 9.64504 -19.10150 1.000 46.65984 397 ALA A CA 1
ATOM 3122 C C . ALA A 1 397 ? 17.10628 10.28014 -20.45810 1.000 58.35100 397 ALA A C 1
ATOM 3123 O O . ALA A 1 397 ? 18.08009 11.02611 -20.60788 1.000 51.87133 397 ALA A O 1
ATOM 3125 N N . LEU A 1 398 ? 16.26051 10.00497 -21.453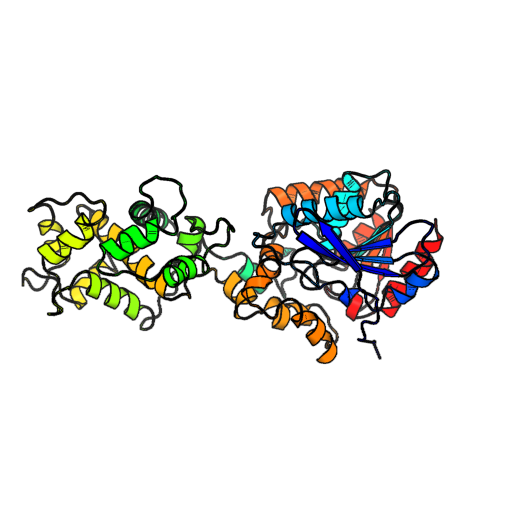49 1.000 54.66395 398 LEU A N 1
ATOM 3126 C CA . LEU A 1 398 ? 16.45236 10.59963 -22.77227 1.000 49.93333 398 LEU A CA 1
ATOM 3127 C C . LEU A 1 398 ? 16.13796 12.09025 -22.74991 1.000 48.87141 398 LEU A C 1
ATOM 3128 O O . LEU A 1 398 ? 16.92154 12.90672 -23.24842 1.000 46.74278 398 LEU A O 1
ATOM 3133 N N . VAL A 1 399 ? 14.98994 12.46545 -22.17950 1.000 48.06149 399 VAL A N 1
ATOM 3134 C CA . VAL A 1 399 ? 14.61374 13.87491 -22.16693 1.000 48.37924 399 VAL A CA 1
ATOM 3135 C C . VAL A 1 399 ? 15.50693 14.66501 -21.22104 1.000 50.75577 399 VAL A C 1
ATOM 3136 O O . VAL A 1 399 ? 15.79142 15.84325 -21.46685 1.000 52.42531 399 VAL A O 1
ATOM 3140 N N . GLU A 1 400 ? 15.97988 14.03955 -20.14174 1.000 50.24134 400 GLU A N 1
ATOM 3141 C CA . GLU A 1 400 ? 16.88065 14.72588 -19.22619 1.000 55.96386 400 GLU A CA 1
ATOM 3142 C C . GLU A 1 400 ? 18.27029 14.91937 -19.81695 1.000 56.68072 400 GLU A C 1
ATOM 3143 O O . GLU A 1 400 ? 19.07838 15.64673 -19.22969 1.000 61.50917 400 GLU A O 1
ATOM 3149 N N . GLU A 1 401 ? 18.56372 14.29552 -20.95908 1.000 52.51886 401 GLU A N 1
ATOM 3150 C CA . GLU A 1 401 ? 19.83594 14.50346 -21.63815 1.000 55.15826 401 GLU A CA 1
ATOM 3151 C C . GLU A 1 401 ? 19.78240 15.65720 -22.63261 1.000 56.92619 401 GLU A C 1
ATOM 3152 O O . GLU A 1 401 ? 20.70408 16.47971 -22.66463 1.000 54.78286 401 GLU A O 1
ATOM 3158 N N . TYR A 1 402 ? 18.72670 15.74850 -23.44965 1.000 57.86889 402 TYR A N 1
ATOM 3159 C CA . TYR A 1 402 ? 18.64946 16.87410 -24.37448 1.000 52.63002 402 TYR A CA 1
ATOM 3160 C C . TYR A 1 402 ? 18.29092 18.17273 -23.66423 1.000 59.43638 402 TYR A C 1
ATOM 3161 O O . TYR A 1 402 ? 18.51310 19.25128 -24.22437 1.000 56.94469 402 TYR A O 1
ATOM 3170 N N . MET A 1 403 ? 17.73829 18.09557 -22.45112 1.000 60.57755 403 MET A N 1
ATOM 3171 C CA . MET A 1 403 ? 17.56374 19.30138 -21.64880 1.000 57.51443 403 MET A CA 1
ATOM 3172 C C . MET A 1 403 ? 18.89866 19.78342 -21.09692 1.000 60.04063 403 MET A C 1
ATOM 3173 O O . MET A 1 403 ? 19.17165 20.98931 -21.08484 1.000 63.41231 403 MET A O 1
ATOM 3178 N N . ASP A 1 404 ? 19.74375 18.85500 -20.63656 1.000 65.18807 404 ASP A N 1
ATOM 3179 C CA . ASP A 1 404 ? 21.10897 19.21666 -20.27041 1.000 59.96508 404 ASP A CA 1
ATOM 3180 C C . ASP A 1 404 ? 21.86984 19.77561 -21.46416 1.000 63.48750 404 ASP A C 1
ATOM 3181 O O . ASP A 1 404 ? 22.72952 20.64914 -21.30090 1.000 75.64275 404 ASP A O 1
ATOM 3186 N N . TRP A 1 405 ? 21.56979 19.28407 -22.66843 1.000 63.40431 405 TRP A N 1
ATOM 3187 C CA . TRP A 1 405 ? 22.17689 19.84348 -23.87057 1.000 60.21405 405 TRP A CA 1
ATOM 3188 C C . TRP A 1 405 ? 21.63477 21.23643 -24.16346 1.000 58.22284 405 TRP A C 1
ATOM 3189 O O . TRP A 1 405 ? 22.37720 22.11549 -24.61664 1.000 59.67073 405 TRP A O 1
ATOM 3200 N N . LEU A 1 406 ? 20.34236 21.45696 -23.90933 1.000 62.98174 406 LEU A N 1
ATOM 3201 C CA . LEU A 1 406 ? 19.73627 22.74535 -24.22655 1.000 62.74472 406 LEU A CA 1
ATOM 3202 C C . LEU A 1 406 ? 20.19671 23.83811 -23.27102 1.000 66.60170 406 LEU A C 1
ATOM 3203 O O . LEU A 1 406 ? 20.23809 25.01353 -23.65190 1.000 65.06154 406 LEU A O 1
ATOM 3208 N N . HIS A 1 407 ? 20.54686 23.47701 -22.03429 1.000 80.39930 407 HIS A N 1
ATOM 3209 C CA . HIS A 1 407 ? 20.98521 24.47592 -21.06715 1.000 76.93049 407 HIS A CA 1
ATOM 3210 C C . HIS A 1 407 ? 22.31242 25.11648 -21.45027 1.000 77.66017 407 HIS A C 1
ATOM 3211 O O . HIS A 1 407 ? 22.59786 26.22931 -20.99799 1.000 80.37620 407 HIS A O 1
ATOM 3218 N N . GLN A 1 408 ? 23.12325 24.45014 -22.27319 1.000 67.18923 408 GLN A N 1
ATOM 3219 C CA . GLN A 1 408 ? 24.43511 24.95923 -22.64655 1.000 66.59049 408 GLN A CA 1
ATOM 3220 C C . GLN A 1 408 ? 24.59148 25.20829 -24.14037 1.000 66.24078 408 GLN A C 1
ATOM 3221 O O . GLN A 1 408 ? 25.65874 25.66633 -24.56528 1.000 67.35288 408 GLN A O 1
ATOM 3227 N N . SER A 1 409 ? 23.57391 24.92615 -24.94554 1.000 67.82291 409 SER A N 1
ATOM 3228 C CA . SER A 1 409 ? 23.68719 25.09891 -26.38876 1.000 64.75288 409 SER A CA 1
ATOM 3229 C C . SER A 1 409 ? 23.58003 26.57708 -26.74640 1.000 76.68733 409 SER A C 1
ATOM 3230 O O . SER A 1 409 ? 22.58629 27.21853 -26.38657 1.000 68.63842 409 SER A O 1
ATOM 3233 N N . PRO A 1 410 ? 24.56212 27.15110 -27.44118 1.000 69.53188 410 PRO A N 1
ATOM 3234 C CA . PRO A 1 410 ? 24.50608 28.57384 -27.79577 1.000 78.86757 410 PRO A CA 1
ATOM 3235 C C . PRO A 1 410 ? 23.62887 28.89894 -28.99503 1.000 71.95945 410 PRO A C 1
ATOM 3236 O O . PRO A 1 410 ? 23.69985 30.02396 -29.49711 1.000 83.89809 410 PRO A O 1
ATOM 3240 N N . VAL A 1 411 ? 22.81286 27.96254 -29.46826 1.000 72.31865 411 VAL A N 1
ATOM 3241 C CA . VAL A 1 411 ? 21.95128 28.19921 -30.62415 1.000 78.45800 411 VAL A CA 1
ATOM 3242 C C . VAL A 1 411 ? 20.82762 29.14837 -30.22282 1.000 75.32449 411 VAL A C 1
ATOM 3243 O O . VAL A 1 411 ? 20.42688 29.17167 -29.04959 1.000 73.23787 411 VAL A O 1
ATOM 3247 N N . PRO A 1 412 ? 20.30734 29.95733 -31.14558 1.000 84.55805 412 PRO A N 1
ATOM 3248 C CA . PRO A 1 412 ? 19.18012 30.83297 -30.80331 1.000 84.38037 412 PRO A CA 1
ATOM 3249 C C . PRO A 1 412 ? 17.94258 30.02328 -30.44504 1.000 76.61074 412 PRO A C 1
ATOM 3250 O O . PRO A 1 412 ? 17.61141 29.03393 -31.10149 1.000 71.55274 412 PRO A O 1
ATOM 3254 N N . LYS A 1 413 ? 17.25793 30.45499 -29.38803 1.000 81.20979 413 LYS A N 1
ATOM 3255 C CA . LYS A 1 413 ? 16.08421 29.76088 -28.87612 1.000 76.06423 413 LYS A CA 1
ATOM 3256 C C . LYS A 1 413 ? 14.93100 30.74365 -28.75205 1.000 76.19784 413 LYS A C 1
ATOM 3257 O O . LYS A 1 413 ? 15.06631 31.78653 -28.10439 1.000 83.28986 413 LYS A O 1
ATOM 3263 N N . LEU A 1 414 ? 13.80170 30.40781 -29.37129 1.000 83.91691 414 LEU A N 1
ATOM 3264 C CA . LEU A 1 414 ? 12.58781 31.21635 -29.31587 1.000 78.15611 414 LEU A CA 1
ATOM 3265 C C . LEU A 1 414 ? 11.50080 30.38882 -28.64300 1.000 76.72842 414 LEU A C 1
ATOM 3266 O O . LEU A 1 414 ? 11.06647 29.36716 -29.18582 1.000 74.36933 414 LEU A O 1
ATOM 3271 N N . LEU A 1 415 ? 11.06467 30.82671 -27.46599 1.000 78.34901 415 LEU A N 1
ATOM 3272 C CA . LEU A 1 415 ? 10.09019 30.10047 -26.66362 1.000 83.49595 415 LEU A CA 1
ATOM 3273 C C . LEU A 1 415 ? 8.76888 30.85599 -26.64038 1.000 90.57534 415 LEU A C 1
ATOM 3274 O O . LEU A 1 415 ? 8.74221 32.06374 -26.38110 1.000 90.28062 415 LEU A O 1
ATOM 3279 N N . PHE A 1 416 ? 7.68053 30.14246 -26.91373 1.000 87.70919 416 PHE A N 1
ATOM 3280 C CA . PHE A 1 416 ? 6.33119 30.67585 -26.80588 1.000 81.57134 416 PHE A CA 1
ATOM 3281 C C . PHE A 1 416 ? 5.60559 29.98713 -25.65885 1.000 91.34224 416 PHE A C 1
ATOM 3282 O O . PHE A 1 416 ? 5.68054 28.76298 -25.51071 1.000 81.21349 416 PHE A O 1
ATOM 3290 N N . TRP A 1 417 ? 4.90528 30.77620 -24.84777 1.000 84.11639 417 TRP A N 1
ATOM 3291 C CA . TRP A 1 417 ? 4.14906 30.24558 -23.72461 1.000 84.22766 417 TRP A CA 1
ATOM 3292 C C . TRP A 1 417 ? 2.79499 30.93632 -23.66220 1.000 91.73508 417 TRP A C 1
ATOM 3293 O O . TRP A 1 417 ? 2.52024 31.88745 -24.39869 1.000 92.34798 417 TRP A O 1
ATOM 3304 N N . GLY A 1 418 ? 1.94243 30.43925 -22.77040 1.000 93.54081 418 GLY A N 1
ATOM 3305 C CA . GLY A 1 418 ? 0.61388 30.99714 -22.60268 1.000 94.69496 418 GLY A CA 1
ATOM 3306 C C . GLY A 1 418 ? 0.07275 30.67463 -21.22945 1.000 99.12398 418 GLY A C 1
ATOM 3307 O O . GLY A 1 418 ? 0.66348 29.90961 -20.46370 1.000 106.19920 418 GLY A O 1
ATOM 3308 N N . THR A 1 419 ? -1.07403 31.27746 -20.92613 1.000 95.65540 419 THR A N 1
ATOM 3309 C CA . THR A 1 419 ? -1.73293 31.08814 -19.64505 1.000 97.81258 419 THR A CA 1
ATOM 3310 C C . THR A 1 419 ? -3.04346 30.34436 -19.83669 1.000 98.50055 419 THR A C 1
ATOM 3311 O O . THR A 1 419 ? -3.83369 30.71289 -20.71587 1.000 98.53677 419 THR A O 1
ATOM 3315 N N . PRO A 1 420 ? -3.31486 29.29757 -19.04321 1.000 97.61558 420 PRO A N 1
ATOM 3316 C CA . PRO A 1 420 ? -2.41017 28.80389 -18.00063 1.000 96.62433 420 PRO A CA 1
ATOM 3317 C C . PRO A 1 420 ? -1.39313 27.79573 -18.52549 1.000 96.24588 420 PRO A C 1
ATOM 3318 O O . PRO A 1 420 ? -0.43743 27.46110 -17.82443 1.000 88.46212 420 PRO A O 1
ATOM 3322 N N . GLY A 1 421 ? -1.59997 27.31833 -19.74749 1.000 90.01549 421 GLY A N 1
ATOM 3323 C CA . GLY A 1 421 ? -0.75594 26.28991 -20.31275 1.000 88.17796 421 GLY A CA 1
ATOM 3324 C C . GLY A 1 421 ? -1.05382 24.92329 -19.72291 1.000 91.67914 421 GLY A C 1
ATOM 3325 O O . GLY A 1 421 ? -1.85373 24.75953 -18.79988 1.000 95.27542 421 GLY A O 1
ATOM 3326 N N . VAL A 1 422 ? -0.39134 23.91355 -20.28340 1.000 88.59309 422 VAL A N 1
ATOM 3327 C CA . VAL A 1 422 ? -0.54555 22.54062 -19.81508 1.000 76.07265 422 VAL A CA 1
ATOM 3328 C C . VAL A 1 422 ? 0.82590 21.96645 -19.49036 1.000 85.77737 422 VAL A C 1
ATOM 3329 O O . VAL A 1 422 ? 1.08439 21.54598 -18.35696 1.000 90.04277 422 VAL A O 1
ATOM 3333 N N . LEU A 1 423 ? 1.71311 21.94607 -20.48401 1.000 86.98663 423 LEU A N 1
ATOM 3334 C CA . LEU A 1 423 ? 3.04893 21.39345 -20.30407 1.000 75.86336 423 LEU A CA 1
ATOM 3335 C C . LEU A 1 423 ? 4.04771 22.41864 -19.78640 1.000 83.56403 423 LEU A C 1
ATOM 3336 O O . LEU A 1 423 ? 4.97803 22.05131 -19.05907 1.000 84.72499 423 LEU A O 1
ATOM 3341 N N . ILE A 1 424 ? 3.87946 23.68649 -20.13727 1.000 81.36611 424 ILE A N 1
ATOM 3342 C CA . ILE A 1 424 ? 4.77270 24.75561 -19.71521 1.000 74.17286 424 ILE A CA 1
ATOM 3343 C C . ILE A 1 424 ? 3.94126 25.82902 -19.02301 1.000 87.04120 424 ILE A C 1
ATOM 3344 O O . ILE A 1 424 ? 3.33445 26.67837 -19.67657 1.000 79.94703 424 ILE A O 1
ATOM 3349 N N . PRO A 1 425 ? 3.88722 25.81976 -17.69435 1.000 82.31691 425 PRO A N 1
ATOM 3350 C CA . PRO A 1 425 ? 3.12871 26.84453 -16.96917 1.000 86.10239 425 PRO A CA 1
ATOM 3351 C C . PRO A 1 425 ? 3.86232 28.17342 -16.98195 1.000 94.13680 425 PRO A C 1
ATOM 3352 O O . PRO A 1 425 ? 5.04906 28.23134 -17.33883 1.000 94.78414 425 PRO A O 1
ATOM 3356 N N . PRO A 1 426 ? 3.18962 29.26836 -16.61172 1.000 99.09200 426 PRO A N 1
ATOM 3357 C CA . PRO A 1 426 ? 3.87711 30.57099 -16.58753 1.000 98.89029 426 PRO A CA 1
ATOM 3358 C C . PRO A 1 426 ? 5.05544 30.62138 -15.63149 1.000 101.97784 426 PRO A C 1
ATOM 3359 O O . PRO A 1 426 ? 6.01470 31.36070 -15.88654 1.000 93.45842 426 PRO A O 1
ATOM 3363 N N . ALA A 1 427 ? 5.01355 29.86139 -14.53447 1.000 113.33693 427 ALA A N 1
ATOM 3364 C CA . ALA A 1 427 ? 6.12887 29.86531 -13.59350 1.000 111.55789 427 ALA A CA 1
ATOM 3365 C C . ALA A 1 427 ? 7.37752 29.25229 -14.21438 1.000 113.52739 427 ALA A C 1
ATOM 3366 O O . ALA A 1 427 ? 8.47894 29.79568 -14.07200 1.000 108.78399 427 ALA A O 1
ATOM 3368 N N . GLU A 1 428 ? 7.22658 28.12214 -14.90905 1.000 98.43228 428 GLU A N 1
ATOM 3369 C CA . GLU A 1 428 ? 8.37264 27.50184 -15.56431 1.000 100.54676 428 GLU A CA 1
ATOM 3370 C C . GLU A 1 428 ? 8.80933 28.28927 -16.79298 1.000 100.40177 428 GLU A C 1
ATOM 3371 O O . GLU A 1 428 ? 10.00155 28.31531 -17.11917 1.000 101.65103 428 GLU A O 1
ATOM 3377 N N . ALA A 1 429 ? 7.86626 28.93709 -17.48187 1.000 95.77862 429 ALA A N 1
ATOM 3378 C CA . ALA A 1 429 ? 8.20867 29.73055 -18.65589 1.000 86.64469 429 ALA A CA 1
ATOM 3379 C C . ALA A 1 429 ? 9.04346 30.95461 -18.30565 1.000 99.07461 429 ALA A C 1
ATOM 3380 O O . ALA A 1 429 ? 9.75200 31.47462 -19.17420 1.000 100.44529 429 ALA A O 1
ATOM 3382 N N . ALA A 1 430 ? 8.97453 31.42709 -17.05968 1.000 89.47499 430 ALA A N 1
ATOM 3383 C CA . ALA A 1 430 ? 9.79949 32.55654 -16.64727 1.000 99.77778 430 ALA A CA 1
ATOM 3384 C C . ALA A 1 430 ? 11.23337 32.12557 -16.36517 1.000 96.42839 430 ALA A C 1
ATOM 3385 O O . ALA A 1 430 ? 12.17744 32.85768 -16.68267 1.000 97.71395 430 ALA A O 1
ATOM 3387 N N . ARG A 1 431 ? 11.41430 30.94317 -15.77077 1.000 93.66542 431 ARG A N 1
ATOM 3388 C CA . ARG A 1 431 ? 12.76043 30.45262 -15.49321 1.000 91.80199 431 ARG A CA 1
ATOM 3389 C C . ARG A 1 431 ? 13.51413 30.15538 -16.78253 1.000 91.39542 431 ARG A C 1
ATOM 3390 O O . ARG A 1 431 ? 14.69470 30.49935 -16.91185 1.000 97.74093 431 ARG A O 1
ATOM 3398 N N . LEU A 1 432 ? 12.84622 29.51629 -17.74684 1.000 98.56023 432 LEU A N 1
ATOM 3399 C CA . LEU A 1 432 ? 13.49546 29.18472 -19.01060 1.000 100.28713 432 LEU A CA 1
ATOM 3400 C C . LEU A 1 432 ? 13.91192 30.43452 -19.77378 1.000 89.37036 432 LEU A C 1
ATOM 3401 O O . LEU A 1 432 ? 14.88054 30.39933 -20.54149 1.000 95.18129 432 LEU A O 1
ATOM 3406 N N . ALA A 1 433 ? 13.19872 31.54530 -19.57670 1.000 84.24884 433 ALA A N 1
ATOM 3407 C CA . ALA A 1 433 ? 13.57399 32.78900 -20.23866 1.000 92.08234 433 ALA A CA 1
ATOM 3408 C C . ALA A 1 433 ? 14.84278 33.38418 -19.64210 1.000 88.18576 433 ALA A C 1
ATOM 3409 O O . ALA A 1 433 ? 15.57673 34.09635 -20.33677 1.000 89.12504 433 ALA A O 1
ATOM 3411 N N . LYS A 1 434 ? 15.11909 33.10645 -18.36767 1.000 88.68703 434 LYS A N 1
ATOM 3412 C CA . LYS A 1 434 ? 16.29779 33.63510 -17.69509 1.000 96.89376 434 LYS A CA 1
ATOM 3413 C C . LYS A 1 434 ? 17.42457 32.61835 -17.56406 1.000 89.32808 434 LYS A C 1
ATOM 3414 O O . LYS A 1 434 ? 18.54614 33.00563 -17.21957 1.000 104.56178 434 LYS A O 1
ATOM 3420 N N . SER A 1 435 ? 17.16235 31.33918 -17.83034 1.000 90.75034 435 SER A N 1
ATOM 3421 C CA . SER A 1 435 ? 18.16445 30.29524 -17.65319 1.000 93.49270 435 SER A CA 1
ATOM 3422 C C . SER A 1 435 ? 18.75365 29.78803 -18.96099 1.000 87.05944 435 SER A C 1
ATOM 3423 O O . SER A 1 435 ? 19.91904 29.37879 -18.98188 1.000 78.49487 435 SER A O 1
ATOM 3426 N N . LEU A 1 436 ? 17.98140 29.80354 -20.05408 1.000 83.70915 436 LEU A N 1
ATOM 3427 C CA . LEU A 1 436 ? 18.48744 29.24570 -21.29847 1.000 83.13538 436 LEU A CA 1
ATOM 3428 C C . LEU A 1 436 ? 19.28602 30.28518 -22.07977 1.000 82.21969 436 LEU A C 1
ATOM 3429 O O . LEU A 1 436 ? 18.97088 31.47908 -22.04331 1.000 88.43428 436 LEU A O 1
ATOM 3434 N N . PRO A 1 437 ? 20.32778 29.85201 -22.78778 1.000 75.86749 437 PRO A N 1
ATOM 3435 C CA . PRO A 1 437 ? 21.09862 30.79162 -23.61023 1.000 77.57016 437 PRO A CA 1
ATOM 3436 C C . PRO A 1 437 ? 20.32232 31.20828 -24.84962 1.000 77.85649 437 PRO A C 1
ATOM 3437 O O . PRO A 1 437 ? 19.61031 30.40502 -25.45681 1.000 80.69701 437 PRO A O 1
ATOM 3441 N N . ASN A 1 438 ? 20.46740 32.48377 -25.21794 1.000 80.79538 438 ASN A N 1
ATOM 3442 C CA . ASN A 1 438 ? 19.84599 33.04639 -26.41989 1.000 81.73471 438 ASN A CA 1
ATOM 3443 C C . ASN A 1 438 ? 18.33016 32.86533 -26.42363 1.000 85.03737 438 ASN A C 1
ATOM 3444 O O . ASN A 1 438 ? 17.70500 32.81628 -27.48565 1.000 92.92446 438 ASN A O 1
ATOM 3449 N N . CYS A 1 439 ? 17.72391 32.77171 -25.24400 1.000 84.20403 439 CYS A N 1
ATOM 3450 C CA . CYS A 1 439 ? 16.30441 32.46984 -25.11606 1.000 88.98530 439 CYS A CA 1
ATOM 3451 C C . CYS A 1 439 ? 15.51443 33.76129 -24.94925 1.000 90.11418 439 CYS A C 1
ATOM 3452 O O . CYS A 1 439 ? 15.76867 34.53544 -24.01999 1.000 89.95137 439 CYS A O 1
ATOM 3455 N N . LYS A 1 440 ? 14.56103 33.98833 -25.84901 1.000 90.05200 440 LYS A N 1
ATOM 3456 C CA . LYS A 1 440 ? 13.59216 35.06938 -25.72325 1.000 103.06034 440 LYS A CA 1
ATOM 3457 C C . LYS A 1 440 ? 12.20259 34.45210 -25.65467 1.000 89.03247 440 LYS A C 1
ATOM 3458 O O . LYS A 1 440 ? 11.81310 33.68810 -26.54481 1.000 85.69854 440 LYS A O 1
ATOM 3464 N N . ALA A 1 441 ? 11.46724 34.76704 -24.59323 1.000 98.92362 441 ALA A N 1
ATOM 3465 C CA . ALA A 1 441 ? 10.14179 34.20898 -24.36552 1.000 89.22946 441 ALA A CA 1
ATOM 3466 C C . ALA A 1 441 ? 9.08064 35.20207 -24.81813 1.000 99.42526 441 ALA A C 1
ATOM 3467 O O . ALA A 1 441 ? 9.16160 36.39353 -24.50116 1.000 96.09024 441 ALA A O 1
ATOM 3469 N N . VAL A 1 442 ? 8.09094 34.70825 -25.55733 1.000 94.71371 442 VAL A N 1
ATOM 3470 C CA . VAL A 1 442 ? 6.99236 35.52093 -26.06363 1.000 99.43165 442 VAL A CA 1
ATOM 3471 C C . VAL A 1 442 ? 5.69889 35.01767 -25.44124 1.000 94.62933 442 VAL A C 1
ATOM 3472 O O . VAL A 1 442 ? 5.39884 33.81962 -25.50321 1.000 91.48277 442 VAL A O 1
ATOM 3476 N N . ASP A 1 443 ? 4.93876 35.93057 -24.84361 1.000 103.16336 443 ASP A N 1
ATOM 3477 C CA . ASP A 1 443 ? 3.66386 35.59472 -24.22687 1.000 109.08833 443 ASP A CA 1
ATOM 3478 C C . ASP A 1 443 ? 2.54094 35.78417 -25.23780 1.000 105.20611 443 ASP A C 1
ATOM 3479 O O . ASP A 1 443 ? 2.43880 36.83903 -25.87200 1.000 108.18299 443 ASP A O 1
ATOM 3484 N N . ILE A 1 444 ? 1.70095 34.75701 -25.38582 1.000 98.35421 444 ILE A N 1
ATOM 3485 C CA . ILE A 1 444 ? 0.53590 34.83428 -26.25748 1.000 102.14952 444 ILE A CA 1
ATOM 3486 C C . ILE A 1 444 ? -0.74429 35.10991 -25.48688 1.000 108.50611 444 ILE A C 1
ATOM 3487 O O . ILE A 1 444 ? -1.81993 35.18882 -26.09519 1.000 104.03677 444 ILE A O 1
ATOM 3492 N N . GLY A 1 445 ? -0.66363 35.26320 -24.16805 1.000 112.86052 445 GLY A N 1
ATOM 3493 C CA . GLY A 1 445 ? -1.83588 35.46135 -23.35214 1.000 110.20616 445 GLY A CA 1
ATOM 3494 C C . GLY A 1 445 ? -2.53925 34.15240 -23.06153 1.000 107.58548 445 GLY A C 1
ATOM 3495 O O . GLY A 1 445 ? -1.96075 33.22372 -22.48808 1.000 104.48765 445 GLY A O 1
ATOM 3496 N N . PRO A 1 446 ? -3.80974 34.05559 -23.44992 1.000 120.02517 446 PRO A N 1
ATOM 3497 C CA . PRO A 1 446 ? -4.53972 32.79638 -23.26320 1.000 104.38470 446 PRO A CA 1
ATOM 3498 C C . PRO A 1 446 ? -3.92959 31.67853 -24.09558 1.000 98.30136 446 PRO A C 1
ATOM 3499 O O . PRO A 1 446 ? -3.59336 31.86156 -25.26743 1.000 101.53343 446 PRO A O 1
ATOM 3503 N N . GLY A 1 447 ? -3.78584 30.51159 -23.47397 1.000 95.33395 447 GLY A N 1
ATOM 3504 C CA . GLY A 1 447 ? -3.21490 29.36654 -24.15292 1.000 90.91411 447 GLY A CA 1
ATOM 3505 C C . GLY A 1 447 ? -3.06452 28.15180 -23.26198 1.000 88.23902 447 GLY A C 1
ATOM 3506 O O . GLY A 1 447 ? -2.77779 28.27826 -22.06798 1.000 89.14835 447 GLY A O 1
ATOM 3507 N N . LEU A 1 448 ? -3.25922 26.96480 -23.83378 1.000 85.13614 448 LEU A N 1
ATOM 3508 C CA . LEU A 1 448 ? -3.11054 25.72341 -23.08530 1.000 82.52573 448 LEU A CA 1
ATOM 3509 C C . LEU A 1 448 ? -2.00891 24.86510 -23.69335 1.000 78.68055 448 LEU A C 1
ATOM 3510 O O . LEU A 1 448 ? -0.82928 25.04873 -23.37750 1.000 77.64428 448 LEU A O 1
ATOM 3515 N N . ASN A 1 449 ? -2.37824 23.92918 -24.56716 1.000 80.17091 449 ASN A N 1
ATOM 3516 C CA . ASN A 1 449 ? -1.41210 23.07746 -25.24886 1.000 74.57716 449 ASN A CA 1
ATOM 3517 C C . ASN A 1 449 ? -1.22155 23.48727 -26.70342 1.000 72.61931 449 ASN A C 1
ATOM 3518 O O . ASN A 1 449 ? -0.10098 23.79593 -27.11894 1.000 71.73856 449 ASN A O 1
ATOM 3523 N N . LEU A 1 450 ? -2.29391 23.49698 -27.49579 1.000 73.67237 450 LEU A N 1
ATOM 3524 C CA . LEU A 1 450 ? -2.21865 23.91718 -28.89438 1.000 74.14075 450 LEU A CA 1
ATOM 3525 C C . LEU A 1 450 ? -2.23767 25.44200 -28.94182 1.000 77.48991 450 LEU A C 1
ATOM 3526 O O . LEU A 1 450 ? -3.25367 26.08180 -29.22567 1.000 82.80537 450 LEU A O 1
ATOM 3531 N N . LEU A 1 451 ? -1.07540 26.03294 -28.65302 1.000 77.43850 451 LEU A N 1
ATOM 3532 C CA . LEU A 1 451 ? -0.93907 27.48247 -28.72769 1.000 86.53789 451 LEU A CA 1
ATOM 3533 C C . LEU A 1 451 ? -1.10450 27.99864 -30.14955 1.000 81.89936 451 LEU A C 1
ATOM 3534 O O . LEU A 1 451 ? -1.34092 29.19647 -30.34106 1.000 91.32745 451 LEU A O 1
ATOM 3539 N N . GLN A 1 452 ? -0.98756 27.12111 -31.14809 1.000 79.48707 452 GLN A N 1
ATOM 3540 C CA . GLN A 1 452 ? -1.11507 27.54897 -32.53533 1.000 80.69593 452 GLN A CA 1
ATOM 3541 C C . GLN A 1 452 ? -2.55490 27.89531 -32.88972 1.000 89.22504 452 GLN A C 1
ATOM 3542 O O . GLN A 1 452 ? -2.79040 28.69426 -33.80236 1.000 85.94420 452 GLN A O 1
ATOM 3548 N N . GLU A 1 453 ? -3.52602 27.30910 -32.19021 1.000 94.40039 453 GLU A N 1
ATOM 3549 C CA . GLU A 1 453 ? -4.93018 27.55636 -32.48750 1.000 97.61410 453 GLU A CA 1
ATOM 3550 C C . GLU A 1 453 ? -5.49178 28.77069 -31.76211 1.000 97.41664 453 GLU A C 1
ATOM 3551 O O . GLU A 1 453 ? -6.49951 29.32952 -32.21016 1.000 93.09936 453 GLU A O 1
ATOM 3557 N N . ASP A 1 454 ? -4.87152 29.19213 -30.65920 1.000 90.23424 454 ASP A N 1
ATOM 3558 C CA . ASP A 1 454 ? -5.35739 30.36577 -29.94228 1.000 102.57324 454 ASP A CA 1
ATOM 3559 C C . ASP A 1 454 ? -4.89312 31.65587 -30.60698 1.000 117.95639 454 ASP A C 1
ATOM 3560 O O . ASP A 1 454 ? -5.69336 32.57205 -30.82542 1.000 119.15249 454 ASP A O 1
ATOM 3565 N N . ASN A 1 455 ? -3.60544 31.74828 -30.93357 1.000 112.66873 455 ASN A N 1
ATOM 3566 C CA . ASN A 1 455 ? -3.03372 32.94384 -31.55559 1.000 107.21336 455 ASN A CA 1
ATOM 3567 C C . ASN A 1 455 ? -2.01800 32.53366 -32.61195 1.000 103.32153 455 ASN A C 1
ATOM 3568 O O . ASN A 1 455 ? -0.80391 32.65397 -32.41271 1.000 101.99386 455 ASN A O 1
ATOM 3573 N N . PRO A 1 456 ? -2.48530 32.04586 -33.76562 1.000 98.22416 456 PRO A N 1
ATOM 3574 C CA . PRO A 1 456 ? -1.55210 31.78809 -34.87266 1.000 102.56950 456 PRO A CA 1
ATOM 3575 C C . PRO A 1 456 ? -0.96754 33.05697 -35.46036 1.000 106.57415 456 PRO A C 1
ATOM 3576 O O . PRO A 1 456 ? 0.06909 32.99089 -36.13296 1.000 94.45627 456 PRO A O 1
ATOM 3580 N N . ASP A 1 457 ? -1.60082 34.20759 -35.22531 1.000 104.10339 457 ASP A N 1
ATOM 3581 C CA . ASP A 1 457 ? -1.07204 35.47157 -35.72401 1.000 108.26324 457 ASP A CA 1
ATOM 3582 C C . ASP A 1 457 ? 0.22878 35.83399 -35.01769 1.000 102.20241 457 ASP A C 1
ATOM 3583 O O . ASP A 1 457 ? 1.21152 36.21681 -35.66258 1.000 102.35132 457 ASP A O 1
ATOM 3588 N N . LEU A 1 458 ? 0.25613 35.70899 -33.68884 1.000 101.46180 458 LEU A N 1
ATOM 3589 C CA . LEU A 1 458 ? 1.44130 36.08483 -32.92632 1.000 106.39225 458 LEU A CA 1
ATOM 3590 C C . LEU A 1 458 ? 2.56368 35.06287 -33.05795 1.000 115.96506 458 LEU A C 1
ATOM 3591 O O . LEU A 1 458 ? 3.74075 35.44158 -33.04297 1.000 117.83358 458 LEU A O 1
ATOM 3596 N N . ILE A 1 459 ? 2.22781 33.77623 -33.18309 1.000 110.16475 459 ILE A N 1
ATOM 3597 C CA . ILE A 1 459 ? 3.25814 32.74809 -33.31613 1.000 106.64104 459 ILE A CA 1
ATOM 3598 C C . ILE A 1 459 ? 4.08781 32.99022 -34.57052 1.000 107.52611 459 ILE A C 1
ATOM 3599 O O . ILE A 1 459 ? 5.32241 33.03333 -34.52218 1.000 110.44445 459 ILE A O 1
ATOM 3604 N N . GLY A 1 460 ? 3.42065 33.16215 -35.71312 1.000 115.70346 460 GLY A N 1
ATOM 3605 C CA . GLY A 1 460 ? 4.12990 33.47692 -36.93970 1.000 116.41656 460 GLY A CA 1
ATOM 3606 C C . GLY A 1 460 ? 4.70707 34.87622 -36.97543 1.000 112.77152 460 GLY A C 1
ATOM 3607 O O . GLY A 1 460 ? 5.56500 35.15985 -37.81803 1.000 106.04209 460 GLY A O 1
ATOM 3608 N N . SER A 1 461 ? 4.25894 35.75641 -36.07838 1.000 134.61945 461 SER A N 1
ATOM 3609 C CA . SER A 1 461 ? 4.76397 37.12554 -36.06031 1.000 137.55998 461 SER A CA 1
ATOM 3610 C C . SER A 1 461 ? 6.18194 37.18007 -35.50479 1.000 137.04642 461 SER A C 1
ATOM 3611 O O . SER A 1 461 ? 7.11851 37.59766 -36.19584 1.000 142.47344 461 SER A O 1
ATOM 3614 N N . GLU A 1 462 ? 6.35842 36.76007 -34.24893 1.000 116.23715 462 GLU A N 1
ATOM 3615 C CA . GLU A 1 462 ? 7.67507 36.83005 -33.62374 1.000 119.86582 462 GLU A CA 1
ATOM 3616 C C . GLU A 1 462 ? 8.67361 35.89812 -34.29682 1.000 113.50112 462 GLU A C 1
ATOM 3617 O O . GLU A 1 462 ? 9.87745 36.17754 -34.28924 1.000 112.89665 462 GLU A O 1
ATOM 3623 N N . ILE A 1 463 ? 8.20123 34.79368 -34.87937 1.000 111.24931 463 ILE A N 1
ATOM 3624 C CA . ILE A 1 463 ? 9.09979 33.89862 -35.60343 1.000 106.38604 463 ILE A CA 1
ATOM 3625 C C . ILE A 1 463 ? 9.68542 34.60482 -36.81929 1.000 105.29144 463 ILE A C 1
ATOM 3626 O O . ILE A 1 463 ? 10.88340 34.48913 -37.10446 1.000 104.59128 463 ILE A O 1
ATOM 3631 N N . ALA A 1 464 ? 8.85627 35.36459 -37.54042 1.000 113.60034 464 ALA A N 1
ATOM 3632 C CA . ALA A 1 464 ? 9.32169 36.05046 -38.74301 1.000 104.00718 464 ALA A CA 1
ATOM 3633 C C . ALA A 1 464 ? 10.44972 37.02495 -38.42373 1.000 111.64675 464 ALA A C 1
ATOM 3634 O O . ALA A 1 464 ? 11.46572 37.06915 -39.12708 1.000 98.09345 464 ALA A O 1
ATOM 3636 N N . ARG A 1 465 ? 10.28757 37.81787 -37.36232 1.000 117.34646 465 ARG A N 1
ATOM 3637 C CA . ARG A 1 465 ? 11.35136 38.73065 -36.95540 1.000 122.57032 465 ARG A CA 1
ATOM 3638 C C . ARG A 1 465 ? 12.55730 37.96663 -36.42241 1.000 120.34813 465 ARG A C 1
ATOM 3639 O O . ARG A 1 465 ? 13.70514 38.36801 -36.64829 1.000 124.66876 465 ARG A O 1
ATOM 3647 N N . TRP A 1 466 ? 12.31476 36.85927 -35.71745 1.000 114.00234 466 TRP A N 1
ATOM 3648 C CA . TRP A 1 466 ? 13.39848 36.04995 -35.17296 1.000 110.09709 466 TRP A CA 1
ATOM 3649 C C . TRP A 1 466 ? 14.16022 35.29719 -36.25713 1.000 105.49878 466 TRP A C 1
ATOM 3650 O O . TRP A 1 466 ? 15.31551 34.91780 -36.03563 1.000 106.00869 466 TRP A O 1
ATOM 3661 N N . LEU A 1 467 ? 13.54504 35.08269 -37.42321 1.000 110.63709 467 LEU A N 1
ATOM 3662 C CA . LEU A 1 467 ? 14.23015 34.38818 -38.50918 1.000 107.55631 467 LEU A CA 1
ATOM 3663 C C . LEU A 1 467 ? 15.37707 35.21874 -39.06996 1.000 102.52730 467 LEU A C 1
ATOM 3664 O O . LEU A 1 467 ? 16.41889 34.67043 -39.44841 1.000 102.41168 467 LEU A O 1
ATOM 3669 N N . SER A 1 468 ? 15.20510 36.53911 -39.13719 1.000 101.00197 468 SER A N 1
ATOM 3670 C CA . SER A 1 468 ? 16.17853 37.42083 -39.76939 1.000 110.42448 468 SER A CA 1
ATOM 3671 C C . SER A 1 468 ? 17.34174 37.79226 -38.85239 1.000 119.89638 468 SER A C 1
ATOM 3672 O O . SER A 1 468 ? 18.04738 38.76726 -39.13615 1.000 109.23867 468 SER A O 1
ATOM 3675 N N . THR A 1 469 ? 17.55986 37.05012 -37.76884 1.000 135.60386 469 THR A N 1
ATOM 3676 C CA . THR A 1 469 ? 18.71303 37.27486 -36.90917 1.000 135.49170 469 THR A CA 1
ATOM 3677 C C . THR A 1 469 ? 19.93557 36.47735 -37.34211 1.000 134.36082 469 THR A C 1
ATOM 3678 O O . THR A 1 469 ? 21.02281 36.69412 -36.79577 1.000 137.17348 469 THR A O 1
ATOM 3682 N N . LEU A 1 470 ? 19.78376 35.56752 -38.29940 1.000 125.63443 470 LEU A N 1
ATOM 3683 C CA . LEU A 1 470 ? 20.90371 34.80239 -38.83595 1.000 125.26628 470 LEU A CA 1
ATOM 3684 C C . LEU A 1 470 ? 20.72480 34.56411 -40.33143 1.000 117.39769 470 LEU A C 1
ATOM 3685 O O . LEU A 1 470 ? 21.70002 34.42661 -41.06918 1.000 113.71598 470 LEU A O 1
#

B-factor: mean 89.43, std 28.65, range [34.85, 203.1]

Organism: Rhodococcus sp. (NCBI:txid1831)

Foldseek 3Di:
DDDQDQPFDKDWDAFPNWIWIKGKAADPDDAEEEEEEAPPFACSLCRLQCVLPRHHHIYIGIGFDLHQPIDQDLFLQALVVSLRRVVRVCVVVPHAAYEYEYAESRQLNVLLVCVVPVVRYQYYEYELYAAADAALVVFDPVCSVVLVLLVVQFPPVQDDCSLVLVVLLVVLQCPVPPQWHDLVSLQVLCVLLVHHDDSVLSLLLQLLQCSVSPSTAHSSSSRSLPDPPCDPPVLVVLLVVLVCSLPPVPPFWRALCSVVRSLVSTDDDADPPNSVVVLVQQVDVPPRTHGSVSSVDLCPYVPSPNSSVSSVSSNSSVSVSSSVSPSYRSSLCVCQVVNCCLVPVVQVQWPDGDDPSNSVSSCVSRVHSSSRSNNSSSSQLRNHNCPPVVSNVSNVVSVVVQQPRQRAYEYEYEPCERSAGPVNLVVCQVRGHNYDYDYPYHGYRSNCVHCVPVSSVVVSVVVVPD

Secondary structure (DSSP, 8-state):
---------EEEEEETTEEEEEEEES-SSS--EEEE--TT--GGGGTTTGGGTTTTS-EEEEEPTTSTTS---SS---HHHHHHHHHHHHHHTT--SEEEEEEEHHHHHHHHHHHH-GGGEEEEEEEEE---BSSTTTS-TTTHHHHHHTT--S-SS--HHHHHHHHHHHHHH-SS--SEE-HHHHHHHHHHTT----HHHHHHHHTTS--SSSSSEEHHHHHHHS-----TTTTHHHHHHHHHHH-SS-SS-B-HHHHHHHHHHSS----TTSSHHHHHHH--SSSSSB-HHHHHHHTT---SSHHHHHHHHHHHHHHHHHTTT--S-HHHHHHTTS-HIIIIITGGG-SSPPPHHHHHHHHGGG-SGGGGHHHHHHHHTS-BTTBSHHHHHHHHHHHHHHTT--S-EEEEEEEE-SSS-HHHHHHHHHHSTTEEEEEEEEESS-HHHH-HHHHHHHHHHHHTT-

InterPro domains:
  IPR000073 Alpha/beta hydrolase fold-1 [PF00561] (34-279)
  IPR000639 Epoxide hydrolase-like [PR00412] (39-57)
  IPR000639 Epoxide hydrolase-like [PR00412] (102-115)
  IPR000639 Epoxide hydrolase-like [PR00412] (116-129)
  IPR000639 Epoxide hydrolase-like [PR00412] (267-289)
  IPR023594 Haloalkane dehalogenase, subfamily 2 [MF_01231] (2-293)
  IPR029058 Alpha/Beta hydrolase fold [G3DSA:3.40.50.1820] (1-291)
  IPR029058 Alpha/Beta hydrolase fold [SSF53474] (8-290)
  IPR050266 AB hydrolase superfamily [PTHR43798] (23-290)

Solvent-accessible surface area: 20447 Å² total; per-residue (Å²): 131,76,40,35,45,56,113,30,100,67,64,123,32,101,4,94,63,47,147,0,3,24,1,18,60,22,53,134,135,50,34,12,0,0,0,2,0,0,9,5,2,9,2,7,2,1,5,32,0,1,73,70,0,16,101,94,48,41,0,0,0,1,3,1,1,0,0,8,95,4,29,71,20,149,58,10,8,72,4,86,19,2,11,97,7,5,41,35,0,1,101,57,40,54,12,94,71,0,14,2,0,0,0,10,6,0,0,0,6,0,0,20,11,0,53,95,35,64,122,30,7,95,3,0,0,0,0,0,2,2,48,31,18,90,63,59,113,106,9,32,140,90,4,56,144,62,22,55,25,2,44,77,35,19,91,68,138,24,68,129,114,64,78,19,56,14,115,57,0,16,61,12,3,22,153,94,62,60,41,37,1,48,39,137,26,0,0,61,7,7,108,27,6,64,70,107,24,76,93,68,91,3,88,75,8,0,90,18,3,18,20,63,44,85,40,29,0,19,52,93,11,0,21,19,5,8,36,105,131,150,117,139,106,88,28,57,114,30,24,92,69,3,15,126,14,2,13,112,99,60,81,31,86,0,29,40,51,24,6,96,97,5,1,56,65,23,58,29,160,21,75,110,125,71,3,46,62,5,13,155,106,4,25,128,88,62,67,43,50,6,37,43,131,7,2,40,73,20,25,115,69,101,76,86,9,102,99,35,6,27,31,2,2,48,1,7,30,0,9,26,41,6,55,58,61,128,8,11,3,80,0,14,31,42,0,11,73,112,17,39,8,0,91,29,30,1,40,99,6,7,87,51,118,28,65,136,82,2,19,83,62,3,55,96,18,4,128,86,61,114,34,20,24,0,0,8,25,2,2,26,6,11,3,2,52,47,117,28,76,102,3,25,56,37,0,89,93,0,17,91,26,1,88,116,4,105,20,25,0,0,0,0,46,0,57,83,6,16,22,0,50,49,61,21,1,56,138,12,35,186,72,12,40,92,21,84,38,16,68,11,24,82,0,22,16,2,0,3,2,15,48,5,96,54,0,0,41,51,0,37,199,20,15,98,89,163

Nearest PDB structures (foldseek):
  8b6q-assembly1_A  TM=1.002E+00  e=1.648E-86  Rhodococcus sp. (in: high G+C Gram-positive bacteria)
  6zvy-assembly2_B  TM=9.883E-01  e=2.327E-46  Rhodococcus sp. (in: high G+C Gram-positive bacteria)
  8j1o-assembly1_A  TM=9.920E-01  e=6.108E-46  Rhodococcus sp. (in: high G+C Gram-positive bacteria)
  6zcc-assembly1_A  TM=9.879E-01  e=4.280E-46  Rhodococcus sp. (in: high G+C Gram-positive bacteria)
  7pcw-assembly4_D  TM=9.919E-01  e=1.124E-45  Rhodococcus sp. (in: high G+C Gram-positive bacteria)

Sequence (466 aa):
GIGTGFPFDPHYVEVLGERMHYVDVGPRDGTPVLFLHGNPTSSYVWRNIIPHVAPTHRCIAPDLIGMGKSDKPDLGYFFDDHVRFMDAFIEALGLEEVVLVIHDWGSALGFHWAKRNPERVKGIAFMEFIRPIPTWDEWPEFARETFQAFRTTGSDQLTEEQIAEFKEAFSLFDKDGDGTITTKELGTVMRSLGQNPTEAELQDMINEVDADGDGTIDFPEFLTMMARKMKDTDSEEEIREAFRVFDKDGNGYISAAELRHVMTNLGEKLTDEEVDEMIREADIDGDGQVNYEEFVVMMTAGDSSRRKFNKTGKALRAIGRLSSLEGGSVGRKLIIDQNVFIEGTLPMGVVRPLTEVEMDHYREPFLNPVDREPLWRFPNELPIAGEPANIVALVEEYMDWLHQSPVPKLLFWGTPGVLIPPAEAARLAKSLPNCKAVDIGPGLNLLQEDNPDLIGSEIARWLSTL

Radius of gyration: 27.53 Å; Cα contacts (8 Å, |Δi|>4): 760; chains: 1; bounding box: 55×80×56 Å